Protein 6F03 (pdb70)

Nearest PDB structures (foldseek):
  6f03-assembly2_C  TM=1.006E+00  e=2.275E-20  Burkholderia pseudomallei K96243
  1qu7-assembly1_B  TM=2.077E-01  e=2.629E+00  Escherichia coli
  6f03-assembly2_C  TM=9.920E-01  e=9.844E-19  Burkholderia pseudomallei K96243
  6f03-assembly2_C  TM=9.923E-01  e=3.604E-18  Burkholderia pseudomallei K96243
  6f03-assembly2_C  TM=9.942E-01  e=2.008E-18  Burkholderia pseudomallei K96243

Secondary structure (DSSP, 8-state):
---HHHHHHHHHHHHHTTHHHHHHHHHHHH--TTTTHHHHHHHHHHH-SSS-HHHHHHHHHHIIIIIHHHHHHHTTGGGGSHHHHHH--HHHHHHHHH--HHHHHHHHHHHHSHHHHHHHHHHHHHHHHHHHH-----HHHHHHHHHHHHHHHT-/--PPPHHHHHHHHHHHHHTTHHHHHHHHHHHH--HHHHHHHHHHHHHHH-SSS-HHHHHHHHHHIIIIIHHHHHHHTTGGGGSHHHHHH--HHHHHHHHHS-HHHHHHHHHHHHSHHHHHHHHHHHHHHHHHHHH-----HHHHHHHHHHHHHHHT---/---HHHHHHHHHHHHHTTHHHHHHHHHHHH--TGGGHHHHHHHHHHH-SSS-HHHHHHHHHHIIIIIHHHHHHHTTGGGGSHHHHHH--HHHHHHHHH--HHHHHHHHHHHHSHHHHHHHHHHHHHHHHHHHH-----HHHHHHHHHHHHHHHH-/---HHHHHHHHHHHHHTTHHHHHHHHHHHH--TGGGHHHHHHHHHHH-SSS-HHHHHHHHHHIIIIIHHHHHHTTTGGGGSHHHHHH--HHHHHHHHHS-HHHHHHHHHHHHSHHHHHHHHHHHHHHHHHHHH-----HHHHHHHHHHHHHHHT--

Solvent-accessible surface area: 36515 Å² total

Structure (mmCIF, N/CA/C/O backbone):
data_6F03
#
_entry.id   6F03
#
_cell.length_a   49.955
_cell.length_b   52.731
_cell.length_c   136.122
_cell.angle_alpha   90.00
_cell.angle_beta   93.84
_cell.angle_gamma   90.00
#
_symmetry.space_group_name_H-M   'P 1 21 1'
#
loop_
_entity.id
_entity.type
_entity.pdbx_description
1 polymer BPSL2520
2 non-polymer 'CALCIUM ION'
3 non-polymer 'ACETATE ION'
4 non-polymer GLYCEROL
5 water water
#
loop_
_atom_site.group_PDB
_atom_site.id
_atom_site.type_symbol
_atom_site.label_atom_id
_atom_site.label_alt_id
_atom_site.label_comp_id
_atom_site.label_asym_id
_atom_site.label_entity_id
_atom_site.label_seq_id
_atom_site.pdbx_PDB_ins_code
_atom_site.Cartn_x
_atom_site.Cartn_y
_atom_site.Cartn_z
_atom_site.occupancy
_atom_site.B_iso_or_equiv
_atom_site.auth_seq_id
_atom_site.auth_comp_id
_atom_site.auth_asym_id
_atom_site.auth_atom_id
_atom_site.pdbx_PDB_model_num
ATOM 1 N N . PRO A 1 37 ? -27.449 16.721 73.351 1.00 84.76 36 PRO A N 1
ATOM 2 C CA . PRO A 1 37 ? -27.952 15.876 72.258 1.00 82.97 36 PRO A CA 1
ATOM 3 C C . PRO A 1 37 ? -26.911 15.689 71.147 1.00 81.60 36 PRO A C 1
ATOM 4 O O . PRO A 1 37 ? -26.431 16.665 70.564 1.00 86.70 36 PRO A O 1
ATOM 8 N N . ILE A 1 38 ? -26.607 14.428 70.845 1.00 71.58 37 ILE A N 1
ATOM 9 C CA . ILE A 1 38 ? -25.567 14.058 69.890 1.00 63.75 37 ILE A CA 1
ATOM 10 C C . ILE A 1 38 ? -26.195 13.836 68.520 1.00 56.97 37 ILE A C 1
ATOM 11 O O . ILE A 1 38 ? -27.142 13.050 68.389 1.00 55.13 37 ILE A O 1
ATOM 16 N N . ASP A 1 39 ? -25.673 14.516 67.496 1.00 57.11 38 ASP A N 1
ATOM 17 C CA . ASP A 1 39 ? -26.182 14.286 66.145 1.00 56.74 38 ASP A CA 1
ATOM 18 C C . ASP A 1 39 ? -25.921 12.839 65.715 1.00 55.32 38 ASP A C 1
ATOM 19 O O . ASP A 1 39 ? -25.043 12.150 66.243 1.00 53.88 38 ASP A O 1
ATOM 24 N N . ALA A 1 40 ? -26.696 12.389 64.725 1.00 55.60 39 ALA A N 1
ATOM 25 C CA . ALA A 1 40 ? -26.739 10.967 64.394 1.00 52.97 39 ALA A CA 1
ATOM 26 C C . ALA A 1 40 ? -25.388 10.456 63.904 1.00 47.71 39 ALA A C 1
ATOM 27 O O . ALA A 1 40 ? -24.971 9.346 64.266 1.00 43.72 39 ALA A O 1
ATOM 29 N N . ASP A 1 41 ? -24.691 11.241 63.077 1.00 46.50 40 ASP A N 1
ATOM 30 C CA . ASP A 1 41 ? -23.420 10.763 62.532 1.00 47.81 40 ASP A CA 1
ATOM 31 C C . ASP A 1 41 ? -22.359 10.626 63.611 1.00 42.19 40 ASP A C 1
ATOM 32 O O . ASP A 1 41 ? -21.527 9.719 63.544 1.00 38.31 40 ASP A O 1
ATOM 37 N N . LYS A 1 42 ? -22.344 11.542 64.585 1.00 40.25 41 LYS A N 1
ATOM 38 C CA . LYS A 1 42 ? -21.421 11.412 65.706 1.00 39.05 41 LYS A CA 1
ATOM 39 C C . LYS A 1 42 ? -21.816 10.247 66.609 1.00 37.35 41 LYS A C 1
ATOM 40 O O . LYS A 1 42 ? -20.954 9.511 67.095 1.00 38.05 41 LYS A O 1
ATOM 46 N N . LYS A 1 43 ? -23.116 10.064 66.837 1.00 36.33 42 LYS A N 1
ATOM 47 C CA . LYS A 1 43 ? -23.582 8.946 67.645 1.00 38.60 42 LYS A CA 1
ATOM 48 C C . LYS A 1 43 ? -23.150 7.615 67.031 1.00 37.00 42 LYS A C 1
ATOM 49 O O . LYS A 1 43 ? -22.646 6.726 67.731 1.00 34.56 42 LYS A O 1
ATOM 55 N N . ALA A 1 44 ? -23.317 7.467 65.710 1.00 30.38 43 ALA A N 1
ATOM 56 C CA . ALA A 1 44 ? -22.938 6.208 65.084 1.00 32.56 43 ALA A CA 1
ATOM 57 C C . ALA A 1 44 ? -21.426 6.037 65.068 1.00 31.76 43 ALA A C 1
ATOM 58 O O . ALA A 1 44 ? -20.923 4.921 65.228 1.00 28.46 43 ALA A O 1
ATOM 60 N N . ALA A 1 45 ? -20.677 7.128 64.911 1.00 30.92 44 ALA A N 1
ATOM 61 C CA . ALA A 1 45 ? -19.229 6.991 64.991 1.00 33.19 44 ALA A CA 1
ATOM 62 C C . ALA A 1 45 ? -18.801 6.583 66.406 1.00 31.63 44 ALA A C 1
ATOM 63 O O . ALA A 1 45 ? -17.882 5.775 66.566 1.00 35.21 44 ALA A O 1
ATOM 65 N N . ILE A 1 46 ? -19.461 7.114 67.443 1.00 29.50 45 ILE A N 1
ATOM 66 C CA . ILE A 1 46 ? -19.113 6.741 68.822 1.00 30.38 45 ILE A CA 1
ATOM 67 C C . ILE A 1 46 ? -19.441 5.275 69.093 1.00 31.14 45 ILE A C 1
ATOM 68 O O . ILE A 1 46 ? -18.687 4.575 69.781 1.00 30.74 45 ILE A O 1
ATOM 73 N N . LYS A 1 47 ? -20.585 4.799 68.597 1.00 32.81 46 LYS A N 1
ATOM 74 C CA . LYS A 1 47 ? -20.939 3.390 68.741 1.00 33.11 46 LYS A CA 1
ATOM 75 C C . LYS A 1 47 ? -19.845 2.480 68.206 1.00 28.94 46 LYS A C 1
ATOM 76 O O . LYS A 1 47 ? -19.518 1.460 68.818 1.00 26.51 46 LYS A O 1
ATOM 82 N N . ASP A 1 48 ? -19.290 2.809 67.046 1.00 29.18 47 ASP A N 1
ATOM 83 C CA . ASP A 1 48 ? -18.191 2.010 66.516 1.00 33.53 47 ASP A CA 1
ATOM 84 C C . ASP A 1 48 ? -16.935 2.144 67.385 1.00 31.79 47 ASP A C 1
ATOM 85 O O . ASP A 1 48 ? -16.196 1.170 67.591 1.00 29.78 47 ASP A O 1
ATOM 90 N N . LEU A 1 49 ? -16.665 3.343 67.898 1.00 32.44 48 LEU A N 1
ATOM 91 C CA . LEU A 1 49 ? -15.500 3.496 68.761 1.00 29.24 48 LEU A CA 1
ATOM 92 C C . LEU A 1 49 ? -15.615 2.605 69.995 1.00 29.08 48 LEU A C 1
ATOM 93 O O . LEU A 1 49 ? -14.629 1.989 70.412 1.00 30.27 48 LEU A O 1
ATOM 98 N N . LEU A 1 50 ? -16.814 2.513 70.583 1.00 26.11 49 LEU A N 1
ATOM 99 C CA . LEU A 1 50 ? -16.974 1.805 71.856 1.00 29.33 49 LEU A CA 1
ATOM 100 C C . LEU A 1 50 ? -16.852 0.303 71.654 1.00 30.56 49 LEU A C 1
ATOM 101 O O . LEU A 1 50 ? -16.331 -0.411 72.521 1.00 29.51 49 LEU A O 1
ATOM 106 N N . ASP A 1 51 ? -17.328 -0.191 70.509 1.00 30.96 50 ASP A N 1
ATOM 107 C CA . ASP A 1 51 ? -17.094 -1.582 70.153 1.00 36.38 50 ASP A CA 1
ATOM 108 C C . ASP A 1 51 ? -15.602 -1.853 70.022 1.00 34.32 50 ASP A C 1
ATOM 109 O O . ASP A 1 51 ? -15.117 -2.889 70.476 1.00 33.03 50 ASP A O 1
ATOM 114 N N . ALA A 1 52 ? -14.857 -0.932 69.386 1.00 33.02 51 ALA A N 1
ATOM 115 C CA . ALA A 1 52 ? -13.423 -1.134 69.169 1.00 31.41 51 ALA A CA 1
ATOM 116 C C . ALA A 1 52 ? -12.622 -1.094 70.473 1.00 29.20 51 ALA A C 1
ATOM 117 O O . ALA A 1 52 ? -11.552 -1.703 70.569 1.00 31.96 51 ALA A O 1
ATOM 119 N N . ILE A 1 53 ? -13.084 -0.368 71.481 1.00 30.72 52 ILE A N 1
ATOM 120 C CA . ILE A 1 53 ? -12.373 -0.347 72.752 1.00 33.29 52 ILE A CA 1
ATOM 121 C C . ILE A 1 53 ? -12.984 -1.322 73.753 1.00 35.96 52 ILE A C 1
ATOM 122 O O . ILE A 1 53 ? -12.578 -1.345 74.909 1.00 36.79 52 ILE A O 1
ATOM 127 N N . ASP A 1 54 ? -13.964 -2.122 73.329 1.00 40.01 53 ASP A N 1
ATOM 128 C CA . ASP A 1 54 ? -14.664 -3.049 74.206 1.00 38.47 53 ASP A CA 1
ATOM 129 C C . ASP A 1 54 ? -15.226 -2.314 75.425 1.00 38.36 53 ASP A C 1
ATOM 130 O O . ASP A 1 54 ? -14.953 -2.653 76.574 1.00 38.01 53 ASP A O 1
ATOM 135 N N . ALA A 1 55 ? -16.020 -1.282 75.158 1.00 34.44 54 ALA A N 1
ATOM 136 C CA . ALA A 1 55 ? -16.539 -0.466 76.252 1.00 36.05 54 ALA A CA 1
ATOM 137 C C . ALA A 1 55 ? -17.257 -1.260 77.347 1.00 34.38 54 ALA A C 1
ATOM 138 O O . ALA A 1 55 ? -17.141 -0.871 78.520 1.00 35.26 54 ALA A O 1
ATOM 140 N N . PRO A 1 56 ? -17.996 -2.337 77.061 1.00 34.30 55 PRO A N 1
ATOM 141 C CA . PRO A 1 56 ? -18.667 -3.087 78.157 1.00 31.39 55 PRO A CA 1
ATOM 142 C C . PRO A 1 56 ? -17.711 -3.664 79.188 1.00 30.65 55 PRO A C 1
ATOM 143 O O . PRO A 1 56 ? -18.068 -3.779 80.370 1.00 32.22 55 PRO A O 1
ATOM 147 N N . LYS A 1 57 ? -16.505 -4.037 78.770 1.00 30.88 56 LYS A N 1
ATOM 148 C CA . LYS A 1 57 ? -15.486 -4.507 79.698 1.00 34.19 56 LYS A CA 1
ATOM 149 C C . LYS A 1 57 ? -15.004 -3.369 80.608 1.00 34.82 56 LYS A C 1
ATOM 150 O O . LYS A 1 57 ? -14.739 -3.587 81.799 1.00 30.19 56 LYS A O 1
ATOM 156 N N . LEU A 1 58 ? -14.926 -2.139 80.078 1.00 30.56 57 LEU A N 1
ATOM 157 C CA . LEU A 1 58 ? -14.610 -0.978 80.915 1.00 28.47 57 LEU A CA 1
ATOM 158 C C . LEU A 1 58 ? -15.738 -0.675 81.904 1.00 27.68 57 LEU A C 1
ATOM 159 O O . LEU A 1 58 ? -15.487 -0.382 83.082 1.00 33.82 57 LEU A O 1
ATOM 164 N N . VAL A 1 59 ? -16.986 -0.730 81.447 1.00 20.23 58 VAL A N 1
ATOM 165 C CA . VAL A 1 59 ? -18.122 -0.559 82.353 1.00 24.25 58 VAL A CA 1
ATOM 166 C C . VAL A 1 59 ? -18.083 -1.612 83.472 1.00 26.70 58 VAL A C 1
ATOM 167 O O . VAL A 1 59 ? -18.192 -1.281 84.655 1.00 24.02 58 VAL A O 1
ATOM 171 N N . SER A 1 60 ? -17.907 -2.890 83.108 1.00 26.96 59 SER A N 1
ATOM 172 C CA . SER A 1 60 ? -17.853 -3.969 84.089 1.00 27.82 59 SER A CA 1
ATOM 173 C C . SER A 1 60 ? -16.746 -3.761 85.124 1.00 33.20 59 SER A C 1
ATOM 174 O O . SER A 1 60 ? -16.916 -4.109 86.302 1.00 33.66 59 SER A O 1
ATOM 177 N N . ALA A 1 61 ? -15.595 -3.224 84.708 1.00 32.65 60 ALA A N 1
ATOM 178 C CA . ALA A 1 61 ? -14.518 -2.975 85.663 1.00 33.38 60 ALA A CA 1
ATOM 179 C C . ALA A 1 61 ? -14.842 -1.794 86.588 1.00 35.26 60 ALA A C 1
ATOM 180 O O . ALA A 1 61 ? -14.453 -1.794 87.760 1.00 34.55 60 ALA A O 1
ATOM 182 N N . ILE A 1 62 ? -15.551 -0.781 86.082 1.00 34.83 61 ILE A N 1
ATOM 183 C CA . ILE A 1 62 ? -15.997 0.319 86.938 1.00 33.21 61 ILE A CA 1
ATOM 184 C C . ILE A 1 62 ? -17.012 -0.172 87.964 1.00 30.96 61 ILE A C 1
ATOM 185 O O . ILE A 1 62 ? -16.991 0.249 89.129 1.00 30.17 61 ILE A O 1
ATOM 190 N N . ALA A 1 63 ? -17.952 -1.024 87.536 1.00 29.61 62 ALA A N 1
ATOM 191 C CA . ALA A 1 63 ? -18.962 -1.535 88.452 1.00 30.14 62 ALA A CA 1
ATOM 192 C C . ALA A 1 63 ? -18.321 -2.376 89.546 1.00 32.38 62 ALA A C 1
ATOM 193 O O . ALA A 1 63 ? -18.691 -2.266 90.719 1.00 30.18 62 ALA A O 1
ATOM 195 N N . ASN A 1 64 ? -17.361 -3.226 89.177 1.00 33.83 63 ASN A N 1
ATOM 196 C CA . ASN A 1 64 ? -16.718 -4.090 90.157 1.00 37.59 63 ASN A CA 1
ATOM 197 C C . ASN A 1 64 ? -15.905 -3.265 91.150 1.00 39.17 63 ASN A C 1
ATOM 198 O O . ASN A 1 64 ? -15.949 -3.509 92.362 1.00 33.54 63 ASN A O 1
ATOM 203 N N . SER A 1 65 ? -15.190 -2.264 90.644 1.00 38.35 64 SER A N 1
ATOM 204 C CA . SER A 1 65 ? -14.454 -1.341 91.492 1.00 40.73 64 SER A CA 1
ATOM 205 C C . SER A 1 65 ? -15.378 -0.622 92.480 1.00 39.44 64 SER A C 1
ATOM 206 O O . SER A 1 65 ? -15.049 -0.474 93.662 1.00 36.01 64 SER A O 1
ATOM 209 N N . ALA A 1 66 ? -16.532 -0.143 92.010 1.00 39.25 65 ALA A N 1
ATOM 210 C CA . ALA A 1 66 ? -17.453 0.527 92.918 1.00 37.13 65 ALA A CA 1
ATOM 211 C C . ALA A 1 66 ? -18.005 -0.445 93.950 1.00 36.00 65 ALA A C 1
ATOM 212 O O . ALA A 1 66 ? -18.100 -0.108 95.139 1.00 31.14 65 ALA A O 1
ATOM 214 N N . GLU A 1 67 ? -18.352 -1.664 93.527 1.00 35.56 66 GLU A N 1
ATOM 215 C CA . GLU A 1 67 ? -18.875 -2.643 94.477 1.00 39.97 66 GLU A CA 1
ATOM 216 C C . GLU A 1 67 ? -17.874 -2.923 95.591 1.00 37.66 66 GLU A C 1
ATOM 217 O O . GLU A 1 67 ? -18.241 -2.983 96.767 1.00 35.95 66 GLU A O 1
ATOM 231 N N . GLN A 1 69 ? -15.538 -1.015 96.675 1.00 42.88 68 GLN A N 1
ATOM 232 C CA . GLN A 1 69 ? -15.466 0.175 97.513 1.00 44.02 68 GLN A CA 1
ATOM 233 C C . GLN A 1 69 ? -16.653 0.258 98.465 1.00 42.44 68 GLN A C 1
ATOM 234 O O . GLN A 1 69 ? -16.500 0.709 99.607 1.00 42.10 68 GLN A O 1
ATOM 240 N N . SER A 1 70 ? -17.850 -0.141 98.005 1.00 38.23 69 SER A N 1
ATOM 241 C CA . SER A 1 70 ? -19.005 -0.185 98.898 1.00 39.08 69 SER A CA 1
ATOM 242 C C . SER A 1 70 ? -18.786 -1.167 100.043 1.00 43.29 69 SER A C 1
ATOM 243 O O . SER A 1 70 ? -19.108 -0.864 101.203 1.00 41.20 69 SER A O 1
ATOM 246 N N . LYS A 1 71 ? -18.267 -2.361 99.731 1.00 42.63 70 LYS A N 1
ATOM 247 C CA . LYS A 1 71 ? -18.011 -3.352 100.773 1.00 41.60 70 LYS A CA 1
ATOM 248 C C . LYS A 1 71 ? -16.943 -2.870 101.754 1.00 43.04 70 LYS A C 1
ATOM 249 O O . LYS A 1 71 ? -17.049 -3.114 102.963 1.00 43.90 70 LYS A O 1
ATOM 255 N N . GLN A 1 72 ? -15.906 -2.186 101.258 1.00 42.75 71 GLN A N 1
ATOM 256 C CA . GLN A 1 72 ? -14.839 -1.738 102.143 1.00 46.91 71 GLN A CA 1
ATOM 257 C C . GLN A 1 72 ? -15.271 -0.579 103.034 1.00 45.50 71 GLN A C 1
ATOM 258 O O . GLN A 1 72 ? -14.600 -0.304 104.031 1.00 45.67 71 GLN A O 1
ATOM 264 N N . LEU A 1 73 ? -16.369 0.095 102.701 1.00 41.27 72 LEU A N 1
ATOM 265 C CA . LEU A 1 73 ? -16.927 1.143 103.539 1.00 41.89 72 LEU A CA 1
ATOM 266 C C . LEU A 1 73 ? -17.823 0.617 104.650 1.00 39.00 72 LEU A C 1
ATOM 267 O O . LEU A 1 73 ? -18.289 1.429 105.457 1.00 37.23 72 LEU A O 1
ATOM 272 N N . VAL A 1 74 ? -18.071 -0.700 104.721 1.00 37.72 73 VAL A N 1
ATOM 273 C CA . VAL A 1 74 ? -19.070 -1.216 105.667 1.00 38.86 73 VAL A CA 1
ATOM 274 C C . VAL A 1 74 ? -18.685 -0.966 107.118 1.00 41.72 73 VAL A C 1
ATOM 275 O O . VAL A 1 74 ? -19.553 -0.550 107.900 1.00 41.79 73 VAL A O 1
ATOM 279 N N . PRO A 1 75 ? -17.444 -1.207 107.559 1.00 42.77 74 PRO A N 1
ATOM 280 C CA . PRO A 1 75 ? -17.135 -0.943 108.976 1.00 44.06 74 PRO A CA 1
ATOM 281 C C . PRO A 1 75 ? -17.364 0.509 109.358 1.00 44.50 74 PRO A C 1
ATOM 282 O O . PRO A 1 75 ? -17.858 0.790 110.458 1.00 43.57 74 PRO A O 1
ATOM 286 N N . ALA A 1 76 ? -17.017 1.450 108.473 1.00 42.24 75 ALA A N 1
ATOM 287 C CA . ALA A 1 76 ? -17.215 2.859 108.796 1.00 37.48 75 ALA A CA 1
ATOM 288 C C . ALA A 1 76 ? -18.698 3.210 108.839 1.00 38.23 75 ALA A C 1
ATOM 289 O O . ALA A 1 76 ? -19.127 3.996 109.688 1.00 38.06 75 ALA A O 1
ATOM 291 N N . ILE A 1 77 ? -19.509 2.611 107.963 1.00 36.40 76 ILE A N 1
ATOM 292 C CA . ILE A 1 77 ? -20.937 2.918 107.984 1.00 36.53 76 ILE A CA 1
ATOM 293 C C . ILE A 1 77 ? -21.596 2.346 109.230 1.00 36.32 76 ILE A C 1
ATOM 294 O O . ILE A 1 77 ? -22.500 2.961 109.801 1.00 35.46 76 ILE A O 1
ATOM 299 N N . LEU A 1 78 ? -21.196 1.140 109.635 1.00 36.44 77 LEU A N 1
ATOM 300 C CA . LEU A 1 78 ? -21.754 0.545 110.842 1.00 40.38 77 LEU A CA 1
ATOM 301 C C . LEU A 1 78 ? -21.369 1.334 112.097 1.00 41.30 77 LEU A C 1
ATOM 302 O O . LEU A 1 78 ? -22.159 1.401 113.046 1.00 41.74 77 LEU A O 1
ATOM 307 N N . SER A 1 79 ? -20.178 1.944 112.121 1.00 42.96 78 SER A N 1
ATOM 308 C CA . SER A 1 79 ? -19.810 2.812 113.241 1.00 45.33 78 SER A CA 1
ATOM 309 C C . SER A 1 79 ? -20.655 4.079 113.270 1.00 47.68 78 SER A C 1
ATOM 310 O O . SER A 1 79 ? -21.041 4.549 114.349 1.00 49.91 78 SER A O 1
ATOM 313 N N . ASP A 1 80 ? -20.937 4.660 112.102 1.00 47.08 79 ASP A N 1
ATOM 314 C CA . ASP A 1 80 ? -21.865 5.785 112.044 1.00 50.95 79 ASP A CA 1
ATOM 315 C C . ASP A 1 80 ? -23.207 5.404 112.655 1.00 48.20 79 ASP A C 1
ATOM 316 O O . ASP A 1 80 ? -23.744 6.126 113.502 1.00 48.38 79 ASP A O 1
ATOM 321 N N . ALA A 1 81 ? -23.763 4.258 112.231 1.00 43.89 80 ALA A N 1
ATOM 322 C CA . ALA A 1 81 ? -25.096 3.853 112.677 1.00 43.74 80 ALA A CA 1
ATOM 323 C C . ALA A 1 81 ? -25.118 3.535 114.168 1.00 43.51 80 ALA A C 1
ATOM 324 O O . ALA A 1 81 ? -26.097 3.841 114.859 1.00 43.99 80 ALA A O 1
ATOM 326 N N . LEU A 1 82 ? -24.057 2.907 114.679 1.00 42.63 81 LEU A N 1
ATOM 327 C CA . LEU A 1 82 ? -23.992 2.613 116.108 1.00 43.95 81 LEU A CA 1
ATOM 328 C C . LEU A 1 82 ? -23.878 3.905 116.898 1.00 45.96 81 LEU A C 1
ATOM 329 O O . LEU A 1 82 ? -24.590 4.114 117.887 1.00 49.28 81 LEU A O 1
ATOM 334 N N . SER A 1 83 ? -23.032 4.795 116.433 1.00 47.38 82 SER A N 1
ATOM 335 C CA . SER A 1 83 ? -22.857 6.063 117.092 1.00 49.91 82 SER A CA 1
ATOM 336 C C . SER A 1 83 ? -24.139 6.890 117.111 1.00 49.61 82 SER A C 1
ATOM 337 O O . SER A 1 83 ? -24.454 7.502 118.108 1.00 50.12 82 SER A O 1
ATOM 340 N N . GLU A 1 84 ? -24.884 6.902 116.022 1.00 46.39 83 GLU A N 1
ATOM 341 C CA . GLU A 1 84 ? -26.113 7.676 115.976 1.00 46.02 83 GLU A CA 1
ATOM 342 C C . GLU A 1 84 ? -27.336 7.036 116.612 1.00 42.28 83 GLU A C 1
ATOM 343 O O . GLU A 1 84 ? -28.344 7.691 116.759 1.00 40.41 83 GLU A O 1
ATOM 349 N N . ASN A 1 85 ? -27.259 5.761 116.972 1.00 42.97 84 ASN A N 1
ATOM 350 C CA . ASN A 1 85 ? -28.406 5.092 117.572 1.00 46.80 84 ASN A CA 1
ATOM 351 C C . ASN A 1 85 ? -28.825 5.839 118.829 1.00 49.90 84 ASN A C 1
ATOM 352 O O . ASN A 1 85 ? -27.995 6.312 119.575 1.00 48.81 84 ASN A O 1
ATOM 357 N N . LYS A 1 86 ? -30.122 5.966 119.050 1.00 52.67 85 LYS A N 1
ATOM 358 C CA . LYS A 1 86 ? -30.592 6.744 120.185 1.00 57.94 85 LYS A CA 1
ATOM 359 C C . LYS A 1 86 ? -31.288 5.892 121.231 1.00 60.58 85 LYS A C 1
ATOM 360 O O . LYS A 1 86 ? -31.917 6.437 122.144 1.00 61.88 85 LYS A O 1
ATOM 366 N N . THR A 1 87 ? -31.173 4.574 121.140 1.00 64.10 86 THR A N 1
ATOM 367 C CA . THR A 1 87 ? -31.765 3.698 122.136 1.00 65.12 86 THR A CA 1
ATOM 368 C C . THR A 1 87 ? -30.736 3.110 123.095 1.00 65.63 86 THR A C 1
ATOM 369 O O . THR A 1 87 ? -31.025 2.969 124.289 1.00 67.65 86 THR A O 1
ATOM 373 N N . LEU A 1 88 ? -29.526 2.816 122.630 1.00 60.34 87 LEU A N 1
ATOM 374 C CA . LEU A 1 88 ? -28.520 2.208 123.485 1.00 57.35 87 LEU A CA 1
ATOM 375 C C . LEU A 1 88 ? -27.678 3.294 124.146 1.00 55.71 87 LEU A C 1
ATOM 376 O O . LEU A 1 88 ? -27.334 4.296 123.514 1.00 53.71 87 LEU A O 1
ATOM 381 N N . ASN A 1 89 ? -27.349 3.094 125.422 1.00 54.41 88 ASN A N 1
ATOM 382 C CA . ASN A 1 89 ? -26.409 4.008 126.054 1.00 54.88 88 ASN A CA 1
ATOM 383 C C . ASN A 1 89 ? -24.989 3.597 125.673 1.00 55.19 88 ASN A C 1
ATOM 384 O O . ASN A 1 89 ? -24.765 2.540 125.073 1.00 54.35 88 ASN A O 1
ATOM 389 N N . ASP A 1 90 ? -24.011 4.430 126.039 1.00 52.93 89 ASP A N 1
ATOM 390 C CA . ASP A 1 90 ? -22.681 4.230 125.473 1.00 55.05 89 ASP A CA 1
ATOM 391 C C . ASP A 1 90 ? -22.004 2.964 125.984 1.00 54.10 89 ASP A C 1
ATOM 392 O O . ASP A 1 90 ? -21.191 2.375 125.256 1.00 51.70 89 ASP A O 1
ATOM 397 N N . LYS A 1 91 ? -22.348 2.485 127.186 1.00 52.42 90 LYS A N 1
ATOM 398 C CA . LYS A 1 91 ? -21.792 1.201 127.608 1.00 52.72 90 LYS A CA 1
ATOM 399 C C . LYS A 1 91 ? -22.433 0.047 126.840 1.00 48.09 90 LYS A C 1
ATOM 400 O O . LYS A 1 91 ? -21.771 -0.949 126.531 1.00 45.30 90 LYS A O 1
ATOM 406 N N . GLN A 1 92 ? -23.726 0.153 126.539 1.00 49.08 91 GLN A N 1
ATOM 407 C CA . GLN A 1 92 ? -24.370 -0.870 125.725 1.00 49.21 91 GLN A CA 1
ATOM 408 C C . GLN A 1 92 ? -23.801 -0.886 124.309 1.00 48.95 91 GLN A C 1
ATOM 409 O O . GLN A 1 92 ? -23.668 -1.954 123.700 1.00 46.89 91 GLN A O 1
ATOM 415 N N . LYS A 1 93 ? -23.444 0.282 123.784 1.00 48.65 92 LYS A N 1
ATOM 416 C CA . LYS A 1 93 ? -22.843 0.346 122.463 1.00 47.80 92 LYS A CA 1
ATOM 417 C C . LYS A 1 93 ? -21.490 -0.353 122.444 1.00 50.85 92 LYS A C 1
ATOM 418 O O . LYS A 1 93 ? -21.195 -1.121 121.518 1.00 50.50 92 LYS A O 1
ATOM 424 N N . GLN A 1 94 ? -20.663 -0.118 123.468 1.00 51.99 93 GLN A N 1
ATOM 425 C CA . GLN A 1 94 ? -19.367 -0.784 123.531 1.00 55.27 93 GLN A CA 1
ATOM 426 C C . GLN A 1 94 ? -19.526 -2.296 123.650 1.00 55.88 93 GLN A C 1
ATOM 427 O O . GLN A 1 94 ? -18.771 -3.056 123.031 1.00 54.99 93 GLN A O 1
ATOM 433 N N . ALA A 1 95 ? -20.535 -2.749 124.399 1.00 54.61 94 ALA A N 1
ATOM 434 C CA . ALA A 1 95 ? -20.752 -4.176 124.567 1.00 53.44 94 ALA A CA 1
ATOM 435 C C . ALA A 1 95 ? -21.340 -4.814 123.319 1.00 54.14 94 ALA A C 1
ATOM 436 O O . ALA A 1 95 ? -21.223 -6.030 123.140 1.00 53.71 94 ALA A O 1
ATOM 438 N N . ALA A 1 96 ? -21.944 -4.018 122.442 1.00 55.30 95 ALA A N 1
ATOM 439 C CA . ALA A 1 96 ? -22.537 -4.566 121.237 1.00 52.59 95 ALA A CA 1
ATOM 440 C C . ALA A 1 96 ? -21.507 -4.793 120.140 1.00 52.35 95 ALA A C 1
ATOM 441 O O . ALA A 1 96 ? -21.749 -5.598 119.235 1.00 50.91 95 ALA A O 1
ATOM 443 N N . VAL A 1 97 ? -20.351 -4.131 120.231 1.00 55.71 96 VAL A N 1
ATOM 444 C CA . VAL A 1 97 ? -19.363 -4.202 119.151 1.00 55.63 96 VAL A CA 1
ATOM 445 C C . VAL A 1 97 ? -18.954 -5.631 118.823 1.00 56.12 96 VAL A C 1
ATOM 446 O O . VAL A 1 97 ? -18.880 -5.969 117.631 1.00 53.37 96 VAL A O 1
ATOM 450 N N . PRO A 1 98 ? -18.674 -6.507 119.793 1.00 56.93 97 PRO A N 1
ATOM 451 C CA . PRO A 1 98 ? -18.260 -7.874 119.425 1.00 56.51 97 PRO A CA 1
ATOM 452 C C . PRO A 1 98 ? -19.259 -8.614 118.544 1.00 55.06 97 PRO A C 1
ATOM 453 O O . PRO A 1 98 ? -18.860 -9.256 117.563 1.00 52.53 97 PRO A O 1
ATOM 457 N N . THR A 1 99 ? -20.553 -8.549 118.856 1.00 55.31 98 THR A N 1
ATOM 458 C CA . THR A 1 99 ? -21.519 -9.292 118.053 1.00 55.81 98 THR A CA 1
ATOM 459 C C . THR A 1 99 ? -21.882 -8.557 116.759 1.00 55.79 98 THR A C 1
ATOM 460 O O . THR A 1 99 ? -22.195 -9.203 115.751 1.00 55.25 98 THR A O 1
ATOM 464 N N . LEU A 1 100 ? -21.855 -7.223 116.763 1.00 55.03 99 LEU A N 1
ATOM 465 C CA . LEU A 1 100 ? -21.930 -6.483 115.507 1.00 54.12 99 LEU A CA 1
ATOM 466 C C . LEU A 1 100 ? -20.749 -6.839 114.608 1.00 55.73 99 LEU A C 1
ATOM 467 O O . LEU A 1 100 ? -20.916 -7.111 113.413 1.00 58.00 99 LEU A O 1
ATOM 472 N N . GLN A 1 101 ? -19.546 -6.852 115.185 1.00 58.46 100 GLN A N 1
ATOM 473 C CA . GLN A 1 101 ? -18.340 -7.218 114.456 1.00 62.27 100 GLN A CA 1
ATOM 474 C C . GLN A 1 101 ? -18.499 -8.576 113.783 1.00 62.66 100 GLN A C 1
ATOM 475 O O . GLN A 1 101 ? -18.042 -8.780 112.652 1.00 62.45 100 GLN A O 1
ATOM 481 N N . LYS A 1 102 ? -19.168 -9.510 114.459 1.00 60.83 101 LYS A N 1
ATOM 482 C CA . LYS A 1 102 ? -19.218 -10.904 114.031 1.00 58.98 101 LYS A CA 1
ATOM 483 C C . LYS A 1 102 ? -20.401 -11.232 113.123 1.00 53.54 101 LYS A C 1
ATOM 484 O O . LYS A 1 102 ? -20.279 -12.106 112.267 1.00 52.80 101 LYS A O 1
ATOM 490 N N . ASN A 1 103 ? -21.551 -10.591 113.307 1.00 51.77 102 ASN A N 1
ATOM 491 C CA . ASN A 1 103 ? -22.760 -10.914 112.563 1.00 50.47 102 ASN A CA 1
ATOM 492 C C . ASN A 1 103 ? -23.148 -9.827 111.572 1.00 50.35 102 ASN A C 1
ATOM 493 O O . ASN A 1 103 ? -23.437 -10.125 110.409 1.00 49.20 102 ASN A O 1
ATOM 498 N N . ALA A 1 104 ? -23.152 -8.565 112.004 1.00 50.22 103 ALA A N 1
ATOM 499 C CA . ALA A 1 104 ? -23.642 -7.490 111.150 1.00 47.85 103 ALA A CA 1
ATOM 500 C C . ALA A 1 104 ? -22.684 -7.217 109.999 1.00 41.76 103 ALA A C 1
ATOM 501 O O . ALA A 1 104 ? -23.119 -6.936 108.879 1.00 38.89 103 ALA A O 1
ATOM 503 N N . VAL A 1 105 ? -21.380 -7.239 110.269 1.00 41.31 104 VAL A N 1
ATOM 504 C CA . VAL A 1 105 ? -20.405 -6.908 109.232 1.00 41.71 104 VAL A CA 1
ATOM 505 C C . VAL A 1 105 ? -20.454 -7.894 108.066 1.00 45.42 104 VAL A C 1
ATOM 506 O O . VAL A 1 105 ? -20.532 -7.445 106.910 1.00 45.74 104 VAL A O 1
ATOM 510 N N . PRO A 1 106 ? -20.403 -9.218 108.274 1.00 44.81 105 PRO A N 1
ATOM 511 C CA . PRO A 1 106 ? -20.566 -10.121 107.118 1.00 43.62 105 PRO A CA 1
ATOM 512 C C . PRO A 1 106 ? -21.898 -9.939 106.425 1.00 43.46 105 PRO A C 1
ATOM 513 O O . PRO A 1 106 ? -21.977 -10.052 105.193 1.00 41.73 105 PRO A O 1
ATOM 517 N N . LYS A 1 107 ? -22.960 -9.654 107.184 1.00 43.09 106 LYS A N 1
ATOM 518 C CA . LYS A 1 107 ? -24.269 -9.480 106.559 1.00 42.35 106 LYS A CA 1
ATOM 519 C C . LYS A 1 107 ? -24.295 -8.233 105.676 1.00 43.21 106 LYS A C 1
ATOM 520 O O . LYS A 1 107 ? -24.702 -8.292 104.506 1.00 41.54 106 LYS A O 1
ATOM 526 N N . LEU A 1 108 ? -23.851 -7.094 106.221 1.00 39.65 107 LEU A N 1
ATOM 527 C CA . LEU A 1 108 ? -23.838 -5.852 105.455 1.00 38.30 107 LEU A CA 1
ATOM 528 C C . LEU A 1 108 ? -22.895 -5.947 104.261 1.00 40.12 107 LEU A C 1
ATOM 529 O O . LEU A 1 108 ? -23.166 -5.355 103.205 1.00 35.65 107 LEU A O 1
ATOM 534 N N . VAL A 1 109 ? -21.793 -6.686 104.404 1.00 37.54 108 VAL A N 1
ATOM 535 C CA . VAL A 1 109 ? -20.814 -6.778 103.323 1.00 40.80 108 VAL A CA 1
ATOM 536 C C . VAL A 1 109 ? -21.394 -7.543 102.135 1.00 42.26 108 VAL A C 1
ATOM 537 O O . VAL A 1 109 ? -21.299 -7.103 100.981 1.00 37.15 108 VAL A O 1
ATOM 541 N N . ASP A 1 110 ? -22.011 -8.694 102.397 1.00 44.69 109 ASP A N 1
ATOM 542 C CA . ASP A 1 110 ? -22.661 -9.413 101.309 1.00 48.58 109 ASP A CA 1
ATOM 543 C C . ASP A 1 110 ? -23.746 -8.570 100.641 1.00 48.65 109 ASP A C 1
ATOM 544 O O . ASP A 1 110 ? -24.039 -8.765 99.454 1.00 48.01 109 ASP A O 1
ATOM 549 N N . GLY A 1 111 ? -24.333 -7.616 101.358 1.00 46.71 110 GLY A N 1
ATOM 550 C CA . GLY A 1 111 ? -25.347 -6.777 100.759 1.00 43.84 110 GLY A CA 1
ATOM 551 C C . GLY A 1 111 ? -24.888 -5.440 100.213 1.00 42.54 110 GLY A C 1
ATOM 552 O O . GLY A 1 111 ? -25.706 -4.705 99.650 1.00 42.82 110 GLY A O 1
ATOM 553 N N . ALA A 1 112 ? -23.604 -5.113 100.317 1.00 37.34 111 ALA A N 1
ATOM 554 C CA . ALA A 1 112 ? -23.135 -3.790 99.933 1.00 37.18 111 ALA A CA 1
ATOM 555 C C . ALA A 1 112 ? -22.853 -3.728 98.430 1.00 39.41 111 ALA A C 1
ATOM 556 O O . ALA A 1 112 ? -22.238 -4.637 97.860 1.00 37.38 111 ALA A O 1
ATOM 558 N N . GLY A 1 113 ? -23.308 -2.650 97.795 1.00 38.39 112 GLY A N 1
ATOM 559 C CA . GLY A 1 113 ? -22.972 -2.407 96.405 1.00 37.51 112 GLY A CA 1
ATOM 560 C C . GLY A 1 113 ? -23.839 -3.156 95.421 1.00 37.18 112 GLY A C 1
ATOM 561 O O . GLY A 1 113 ? -23.404 -3.416 94.305 1.00 38.47 112 GLY A O 1
ATOM 562 N N . LYS A 1 114 ? -25.067 -3.505 95.809 1.00 35.43 113 LYS A N 1
ATOM 563 C CA . LYS A 1 114 ? -25.963 -4.212 94.909 1.00 36.22 113 LYS A CA 1
ATOM 564 C C . LYS A 1 114 ? -26.332 -3.348 93.716 1.00 33.23 113 LYS A C 1
ATOM 565 O O . LYS A 1 114 ? -26.491 -3.862 92.601 1.00 30.89 113 LYS A O 1
ATOM 567 N N . VAL A 1 115 ? -26.452 -2.037 93.930 1.00 30.19 114 VAL A N 1
ATOM 568 C CA . VAL A 1 115 ? -26.927 -1.137 92.888 1.00 35.25 114 VAL A CA 1
ATOM 569 C C . VAL A 1 115 ? -26.026 -1.198 91.652 1.00 32.30 114 VAL A C 1
ATOM 570 O O . VAL A 1 115 ? -26.478 -0.938 90.533 1.00 37.56 114 VAL A O 1
ATOM 574 N N . PHE A 1 116 ? -24.744 -1.525 91.833 1.00 28.92 115 PHE A N 1
ATOM 575 C CA . PHE A 1 116 ? -23.763 -1.580 90.757 1.00 30.93 115 PHE A CA 1
ATOM 576 C C . PHE A 1 116 ? -23.896 -2.819 89.889 1.00 34.07 115 PHE A C 1
ATOM 577 O O . PHE A 1 116 ? -23.280 -2.869 88.817 1.00 33.03 115 PHE A O 1
ATOM 585 N N . GLY A 1 117 ? -24.650 -3.815 90.337 1.00 32.49 116 GLY A N 1
ATOM 586 C CA . GLY A 1 117 ? -24.985 -4.961 89.536 1.00 33.22 116 GLY A CA 1
ATOM 587 C C . GLY A 1 117 ? -26.288 -4.825 88.792 1.00 35.01 116 GLY A C 1
ATOM 588 O O . GLY A 1 117 ? -26.694 -5.771 88.121 1.00 36.16 116 GLY A O 1
ATOM 589 N N . THR A 1 118 ? -26.981 -3.693 88.901 1.00 30.06 117 THR A N 1
ATOM 590 C CA . THR A 1 118 ? -28.244 -3.598 88.190 1.00 31.68 117 THR A CA 1
ATOM 591 C C . THR A 1 118 ? -28.004 -3.200 86.729 1.00 33.83 117 THR A C 1
ATOM 592 O O . THR A 1 118 ? -26.984 -2.600 86.375 1.00 30.93 117 THR A O 1
ATOM 596 N N . GLN A 1 119 ? -28.971 -3.551 85.876 1.00 34.07 118 GLN A N 1
ATOM 597 C CA . GLN A 1 119 ? -28.912 -3.146 84.478 1.00 35.95 118 GLN A CA 1
ATOM 598 C C . GLN A 1 119 ? -28.928 -1.625 84.348 1.00 38.86 118 GLN A C 1
ATOM 599 O O . GLN A 1 119 ? -28.318 -1.065 83.421 1.00 37.94 118 GLN A O 1
ATOM 605 N N . GLN A 1 120 ? -29.588 -0.936 85.283 1.00 35.61 119 GLN A N 1
ATOM 606 C CA . GLN A 1 120 ? -29.651 0.521 85.206 1.00 32.93 119 GLN A CA 1
ATOM 607 C C . GLN A 1 120 ? -28.268 1.141 85.351 1.00 30.27 119 GLN A C 1
ATOM 608 O O . GLN A 1 120 ? -27.969 2.156 84.717 1.00 30.03 119 GLN A O 1
ATOM 614 N N . PHE A 1 121 ? -27.420 0.582 86.215 1.00 30.50 120 PHE A N 1
ATOM 615 C CA . PHE A 1 121 ? -26.069 1.120 86.310 1.00 29.91 120 PHE A CA 1
ATOM 616 C C . PHE A 1 121 ? -25.337 0.971 84.988 1.00 29.29 120 PHE A C 1
ATOM 617 O O . PHE A 1 121 ? -24.726 1.917 84.490 1.00 31.25 120 PHE A O 1
ATOM 625 N N . THR A 1 122 ? -25.373 -0.228 84.415 1.00 27.95 121 THR A N 1
ATOM 626 C CA . THR A 1 122 ? -24.746 -0.454 83.122 1.00 29.90 121 THR A CA 1
ATOM 627 C C . THR A 1 122 ? -25.255 0.537 82.084 1.00 28.35 121 THR A C 1
ATOM 628 O O . THR A 1 122 ? -24.459 1.146 81.364 1.00 31.82 121 THR A O 1
ATOM 632 N N . ASN A 1 123 ? -26.585 0.726 82.009 1.00 26.42 122 ASN A N 1
ATOM 633 C CA . ASN A 1 123 ? -27.161 1.684 81.063 1.00 30.63 122 ASN A CA 1
ATOM 634 C C . ASN A 1 123 ? -26.592 3.081 81.295 1.00 34.24 122 ASN A C 1
ATOM 635 O O . ASN A 1 123 ? -26.218 3.787 80.345 1.00 33.42 122 ASN A O 1
ATOM 640 N N . ASP A 1 124 ? -26.548 3.515 82.561 1.00 32.22 123 ASP A N 1
ATOM 641 C CA . ASP A 1 124 ? -26.054 4.857 82.847 1.00 30.30 123 ASP A CA 1
ATOM 642 C C . ASP A 1 124 ? -24.570 4.971 82.525 1.00 28.89 123 ASP A C 1
ATOM 643 O O . ASP A 1 124 ? -24.117 6.007 82.024 1.00 29.53 123 ASP A O 1
ATOM 648 N N . ALA A 1 125 ? -23.800 3.909 82.772 1.00 26.77 124 ALA A N 1
ATOM 649 C CA . ALA A 1 125 ? -22.372 3.943 82.441 1.00 30.37 124 ALA A CA 1
ATOM 650 C C . ALA A 1 125 ? -22.142 4.010 80.929 1.00 33.54 124 ALA A C 1
ATOM 651 O O . ALA A 1 125 ? -21.231 4.710 80.466 1.00 32.28 124 ALA A O 1
ATOM 661 N N . GLN A 1 127 ? -24.250 5.354 78.732 1.00 33.46 126 GLN A N 1
ATOM 662 C CA . GLN A 1 127 ? -24.634 6.717 78.390 1.00 32.15 126 GLN A CA 1
ATOM 663 C C . GLN A 1 127 ? -23.552 7.722 78.777 1.00 31.04 126 GLN A C 1
ATOM 664 O O . GLN A 1 127 ? -23.276 8.660 78.019 1.00 30.74 126 GLN A O 1
ATOM 670 N N . ALA A 1 128 ? -22.913 7.531 79.939 1.00 27.07 127 ALA A N 1
ATOM 671 C CA . ALA A 1 128 ? -21.823 8.415 80.348 1.00 27.48 127 ALA A CA 1
ATOM 672 C C . ALA A 1 128 ? -20.625 8.295 79.406 1.00 28.19 127 ALA A C 1
ATOM 673 O O . ALA A 1 128 ? -19.924 9.281 79.160 1.00 33.72 127 ALA A O 1
ATOM 675 N N . GLN A 1 129 ? -20.379 7.110 78.858 1.00 26.66 128 GLN A N 1
ATOM 676 C CA . GLN A 1 129 ? -19.316 6.981 77.867 1.00 29.98 128 GLN A CA 1
ATOM 677 C C . GLN A 1 129 ? -19.637 7.748 76.576 1.00 28.73 128 GLN A C 1
ATOM 678 O O . GLN A 1 129 ? -18.761 8.406 76.008 1.00 28.71 128 GLN A O 1
ATOM 684 N N . TYR A 1 130 ? -20.865 7.644 76.069 1.00 28.98 129 TYR A N 1
ATOM 685 C CA . TYR A 1 130 ? -21.232 8.442 74.900 1.00 30.53 129 TYR A CA 1
ATOM 686 C C . TYR A 1 130 ? -21.051 9.924 75.173 1.00 34.73 129 TYR A C 1
ATOM 687 O O . TYR A 1 130 ? -20.522 10.667 74.335 1.00 38.77 129 TYR A O 1
ATOM 696 N N . ASP A 1 131 ? -21.569 10.390 76.310 1.00 34.69 130 ASP A N 1
ATOM 697 C CA . ASP A 1 131 ? -21.525 11.816 76.595 1.00 32.78 130 ASP A CA 1
ATOM 698 C C . ASP A 1 131 ? -20.086 12.288 76.691 1.00 29.72 130 ASP A C 1
ATOM 699 O O . ASP A 1 131 ? -19.731 13.327 76.139 1.00 35.12 130 ASP A O 1
ATOM 704 N N . ALA A 1 132 ? -19.230 11.513 77.358 1.00 28.48 131 ALA A N 1
ATOM 705 C CA . ALA A 1 132 ? -17.839 11.927 77.516 1.00 28.09 131 ALA A CA 1
ATOM 706 C C . ALA A 1 132 ? -17.121 11.983 76.181 1.00 28.89 131 ALA A C 1
ATOM 707 O O . ALA A 1 132 ? -16.414 12.956 75.900 1.00 28.44 131 ALA A O 1
ATOM 709 N N . TYR A 1 133 ? -17.297 10.956 75.334 1.00 29.72 132 TYR A N 1
ATOM 710 C CA . TYR A 1 133 ? -16.612 10.966 74.043 1.00 30.37 132 TYR A CA 1
ATOM 711 C C . TYR A 1 133 ? -17.125 12.091 73.164 1.00 29.47 132 TYR A C 1
ATOM 712 O O . TYR A 1 133 ? -16.342 12.725 72.456 1.00 35.10 132 TYR A O 1
ATOM 721 N N . ALA A 1 134 ? -18.433 12.351 73.186 1.00 28.31 133 ALA A N 1
ATOM 722 C CA . ALA A 1 134 ? -18.964 13.432 72.365 1.00 32.14 133 ALA A CA 1
ATOM 723 C C . ALA A 1 134 ? -18.483 14.797 72.841 1.00 33.76 133 ALA A C 1
ATOM 724 O O . ALA A 1 134 ? -18.286 15.702 72.021 1.00 37.48 133 ALA A O 1
ATOM 726 N N . LYS A 1 135 ? -18.271 14.961 74.148 1.00 32.32 134 LYS A N 1
ATOM 727 C CA . LYS A 1 135 ? -17.940 16.277 74.680 1.00 32.93 134 LYS A CA 1
ATOM 728 C C . LYS A 1 135 ? -16.522 16.710 74.304 1.00 32.72 134 LYS A C 1
ATOM 729 O O . LYS A 1 135 ? -16.287 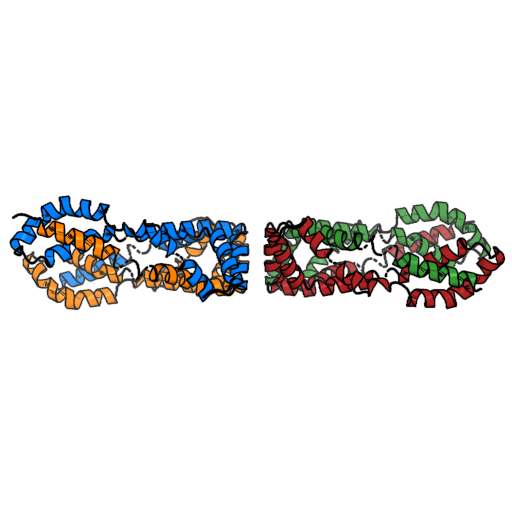17.887 73.985 1.00 31.05 134 LYS A O 1
ATOM 735 N N . TYR A 1 136 ? -15.561 15.783 74.320 1.00 34.52 135 TYR A N 1
ATOM 736 C CA . TYR A 1 136 ? -14.164 16.163 74.160 1.00 34.19 135 TYR A CA 1
ATOM 737 C C . TYR A 1 136 ? -13.613 15.899 72.769 1.00 34.69 135 TYR A C 1
ATOM 738 O O . TYR A 1 136 ? -12.499 16.344 72.477 1.00 35.98 135 TYR A O 1
ATOM 747 N N . TYR A 1 137 ? -14.332 15.169 71.923 1.00 32.72 136 TYR A N 1
ATOM 748 C CA . TYR A 1 137 ? -13.822 14.781 70.616 1.00 28.99 136 TYR A CA 1
ATOM 749 C C . TYR A 1 137 ? -14.812 15.129 69.511 1.00 31.05 136 TYR A C 1
ATOM 750 O O . TYR A 1 137 ? -16.033 14.995 69.679 1.00 31.96 136 TYR A O 1
ATOM 759 N N . SER A 1 138 ? -14.272 15.526 68.364 1.00 30.05 137 SER A N 1
ATOM 760 C CA . SER A 1 138 ? -15.067 15.737 67.167 1.00 32.51 137 SER A CA 1
ATOM 761 C C . SER A 1 138 ? -15.321 14.412 66.457 1.00 34.01 137 SER A C 1
ATOM 762 O O . SER A 1 138 ? -14.674 13.390 66.730 1.00 34.07 137 SER A O 1
ATOM 765 N N . THR A 1 139 ? -16.292 14.435 65.540 1.00 32.57 138 THR A N 1
ATOM 766 C CA . THR A 1 139 ? -16.622 13.238 64.761 1.00 34.15 138 THR A CA 1
ATOM 767 C C . THR A 1 139 ? -15.419 12.696 63.992 1.00 32.06 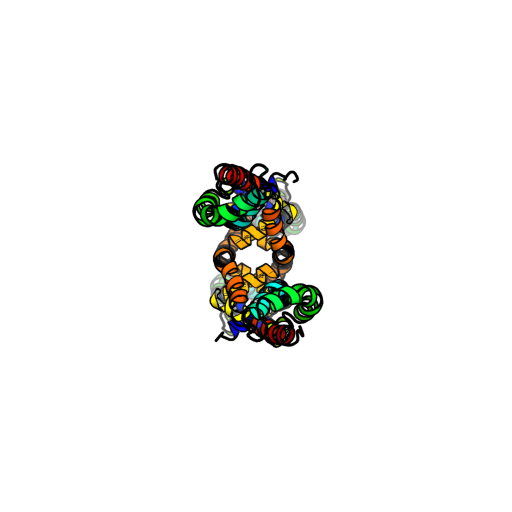138 THR A C 1
ATOM 768 O O . THR A 1 139 ? -15.208 11.481 63.932 1.00 30.36 138 THR A O 1
ATOM 772 N N . SER A 1 140 ? -14.628 13.567 63.366 1.00 35.25 139 SER A N 1
ATOM 773 C CA . SER A 1 140 ? -13.477 13.024 62.652 1.00 35.85 139 SER A CA 1
ATOM 774 C C . SER A 1 140 ? -12.426 12.485 63.629 1.00 30.34 139 SER A C 1
ATOM 775 O O . SER A 1 140 ? -11.767 11.484 63.331 1.00 26.29 139 SER A O 1
ATOM 778 N N . GLU A 1 141 ? -12.288 13.090 64.813 1.00 29.84 140 GLU A N 1
ATOM 779 C CA . GLU A 1 141 ? -11.373 12.530 65.800 1.00 27.87 140 GLU A CA 1
ATOM 780 C C . GLU A 1 141 ? -11.863 11.175 66.292 1.00 27.46 140 GLU A C 1
ATOM 781 O O . GLU A 1 141 ? -11.067 10.246 66.438 1.00 27.47 140 GLU A O 1
ATOM 787 N N . ILE A 1 142 ? -13.171 11.032 66.514 1.00 27.51 141 ILE A N 1
ATOM 788 C CA . ILE A 1 142 ? -13.731 9.737 66.885 1.00 28.08 141 ILE A CA 1
ATOM 789 C C . ILE A 1 142 ? -13.406 8.672 65.831 1.00 29.14 141 ILE A C 1
ATOM 790 O O . ILE A 1 142 ? -13.068 7.529 66.162 1.00 24.42 141 ILE A O 1
ATOM 795 N N . LYS A 1 143 ? -13.526 9.019 64.547 1.00 30.11 142 LYS A N 1
ATOM 796 C CA . LYS A 1 143 ? -13.221 8.050 63.498 1.00 27.75 142 LYS A CA 1
ATOM 797 C C . LYS A 1 143 ? -11.727 7.718 63.456 1.00 26.33 142 LYS A C 1
ATOM 798 O O . LYS A 1 143 ? -11.358 6.560 63.261 1.00 26.39 142 LYS A O 1
ATOM 804 N N . ASP A 1 144 ? -10.850 8.721 63.607 1.00 29.86 143 ASP A N 1
ATOM 805 C CA . ASP A 1 144 ? -9.412 8.449 63.708 1.00 29.09 143 ASP A CA 1
ATOM 806 C C . ASP A 1 144 ? -9.094 7.494 64.859 1.00 26.03 143 ASP A C 1
ATOM 807 O O . ASP A 1 144 ? -8.221 6.633 64.733 1.00 26.45 143 ASP A O 1
ATOM 812 N N . LEU A 1 145 ? -9.720 7.693 66.021 1.00 26.09 144 LEU A N 1
ATOM 813 C CA . LEU A 1 145 ? -9.459 6.814 67.157 1.00 28.83 144 LEU A CA 1
ATOM 814 C C . LEU A 1 145 ? -9.833 5.373 66.841 1.00 28.62 144 LEU A C 1
ATOM 815 O O . LEU A 1 145 ? -9.099 4.436 67.174 1.00 28.25 144 LEU A O 1
ATOM 820 N N . THR A 1 146 ? -10.989 5.182 66.215 1.00 26.69 145 THR A N 1
ATOM 821 C CA . THR A 1 146 ? -11.443 3.852 65.880 1.00 29.44 145 THR A CA 1
ATOM 822 C C . THR A 1 146 ? -10.438 3.157 64.980 1.00 28.47 145 THR A C 1
ATOM 823 O O . THR A 1 146 ? -10.093 1.996 65.209 1.00 22.74 145 THR A O 1
ATOM 827 N N . THR A 1 147 ? -9.947 3.863 63.955 1.00 28.70 146 THR A N 1
ATOM 828 C CA . THR A 1 147 ? -8.913 3.299 63.093 1.00 27.88 146 THR A CA 1
ATOM 829 C C . THR A 1 147 ? -7.690 2.878 63.898 1.00 24.86 146 THR A C 1
ATOM 830 O O . THR A 1 147 ? -7.105 1.819 63.647 1.00 18.54 146 THR A O 1
ATOM 834 N N . PHE A 1 148 ? -7.245 3.718 64.828 1.00 25.60 147 PHE A N 1
ATOM 835 C CA . PHE A 1 148 ? -6.091 3.330 65.623 1.00 20.80 147 PHE A CA 1
ATOM 836 C C . PHE A 1 148 ? -6.404 2.092 66.457 1.00 17.48 147 PHE A C 1
ATOM 837 O O . PHE A 1 148 ? -5.656 1.111 66.426 1.00 20.39 147 PHE A O 1
ATOM 845 N N . TYR A 1 149 ? -7.560 2.082 67.134 1.00 17.71 148 TYR A N 1
ATOM 846 C CA . TYR A 1 149 ? -7.893 0.976 68.038 1.00 22.68 148 TYR A CA 1
ATOM 847 C C . TYR A 1 149 ? -8.113 -0.337 67.308 1.00 28.25 148 TYR A C 1
ATOM 848 O O . TYR A 1 149 ? -7.913 -1.409 67.905 1.00 26.11 148 TYR A O 1
ATOM 857 N N . LYS A 1 150 ? -8.555 -0.277 66.042 1.00 26.50 149 LYS A N 1
ATOM 858 C CA . LYS A 1 150 ? -8.714 -1.470 65.211 1.00 26.37 149 LYS A CA 1
ATOM 859 C C . LYS A 1 150 ? -7.408 -1.955 64.609 1.00 27.60 149 LYS A C 1
ATOM 860 O O . LYS A 1 150 ? -7.378 -3.063 64.080 1.00 30.48 149 LYS A O 1
ATOM 866 N N . SER A 1 151 ? -6.327 -1.177 64.677 1.00 28.71 150 SER A N 1
ATOM 867 C CA . SER A 1 151 ? -5.063 -1.650 64.123 1.00 27.51 150 SER A CA 1
ATOM 868 C C . SER A 1 151 ? -4.372 -2.605 65.094 1.00 28.73 150 SER A C 1
ATOM 869 O O . SER A 1 151 ? -4.628 -2.565 66.301 1.00 29.51 150 SER A O 1
ATOM 872 N N . PRO A 1 152 ? -3.436 -3.434 64.603 1.00 28.58 151 PRO A N 1
ATOM 873 C CA . PRO A 1 152 ? -2.764 -4.378 65.523 1.00 29.11 151 PRO A CA 1
ATOM 874 C C . PRO A 1 152 ? -2.086 -3.670 66.690 1.00 29.32 151 PRO A C 1
ATOM 875 O O . PRO A 1 152 ? -2.145 -4.154 67.829 1.00 25.24 151 PRO A O 1
ATOM 879 N N . THR A 1 153 ? -1.473 -2.515 66.458 1.00 30.34 152 THR A N 1
ATOM 880 C CA . THR A 1 153 ? -0.870 -1.830 67.590 1.00 31.70 152 THR A CA 1
ATOM 881 C C . THR A 1 153 ? -1.938 -1.237 68.493 1.00 29.49 152 THR A C 1
ATOM 882 O O . THR A 1 153 ? -1.781 -1.244 69.714 1.00 25.63 152 THR A O 1
ATOM 886 N N . GLY A 1 154 ? -3.048 -0.783 67.923 1.00 27.01 153 GLY A N 1
ATOM 887 C CA . GLY A 1 154 ? -4.152 -0.342 68.755 1.00 22.87 153 GLY A CA 1
ATOM 888 C C . GLY A 1 154 ? -4.684 -1.439 69.659 1.00 23.82 153 GLY A C 1
ATOM 889 O O . GLY A 1 154 ? -5.022 -1.185 70.814 1.00 21.44 153 GLY A O 1
ATOM 890 N N . ARG A 1 155 ? -4.784 -2.668 69.145 1.00 23.97 154 ARG A N 1
ATOM 891 C CA . ARG A 1 155 ? -5.328 -3.753 69.959 1.00 24.70 154 ARG A CA 1
ATOM 892 C C . ARG A 1 155 ? -4.340 -4.171 71.051 1.00 22.25 154 ARG A C 1
ATOM 893 O O . ARG A 1 155 ? -4.744 -4.437 72.179 1.00 24.95 154 ARG A O 1
ATOM 901 N N . LYS A 1 156 ? -3.043 -4.206 70.743 1.00 18.65 155 LYS A N 1
ATOM 902 C CA . LYS A 1 156 ? -2.043 -4.415 71.773 1.00 25.31 155 LYS A CA 1
ATOM 903 C C . LYS A 1 156 ? -2.141 -3.338 72.846 1.00 28.56 155 LYS A C 1
ATOM 904 O O . LYS A 1 156 ? -2.147 -3.646 74.046 1.00 30.00 155 LYS A O 1
ATOM 910 N N . PHE A 1 157 ? -2.256 -2.071 72.425 1.00 25.48 156 PHE A N 1
ATOM 911 C CA . PHE A 1 157 ? -2.405 -0.954 73.354 1.00 25.86 156 PHE A CA 1
ATOM 912 C C . PHE A 1 157 ? -3.606 -1.148 74.278 1.00 27.56 156 PHE A C 1
ATOM 913 O O . PHE A 1 157 ? -3.505 -0.959 75.490 1.00 24.36 156 PHE A O 1
ATOM 921 N N . ILE A 1 158 ? -4.758 -1.530 73.730 1.00 32.51 157 ILE A N 1
ATOM 922 C CA . ILE A 1 158 ? -5.898 -1.831 74.592 1.00 31.59 157 ILE A CA 1
ATOM 923 C C . ILE A 1 158 ? -5.533 -2.914 75.607 1.00 34.24 157 ILE A C 1
ATOM 924 O O . ILE A 1 158 ? -6.034 -2.920 76.741 1.00 28.39 157 ILE A O 1
ATOM 929 N N . GLN A 1 159 ? -4.642 -3.834 75.225 1.00 34.67 158 GLN A N 1
ATOM 930 C CA . GLN A 1 159 ? -4.372 -5.004 76.054 1.00 36.95 158 GLN A CA 1
ATOM 931 C C . GLN A 1 159 ? -3.338 -4.729 77.155 1.00 32.90 158 GLN A C 1
ATOM 932 O O . GLN A 1 159 ? -3.517 -5.194 78.280 1.00 34.30 158 GLN A O 1
ATOM 938 N N . VAL A 1 160 ? -2.279 -3.952 76.885 1.00 31.48 159 VAL A N 1
ATOM 939 C CA . VAL A 1 160 ? -1.153 -3.837 77.818 1.00 28.68 159 VAL A CA 1
ATOM 940 C C . VAL A 1 160 ? -0.974 -2.438 78.445 1.00 25.45 159 VAL A C 1
ATOM 941 O O . VAL A 1 160 ? -0.233 -2.319 79.427 1.00 30.46 159 VAL A O 1
ATOM 945 N N . GLN A 1 161 ? -1.587 -1.386 77.908 1.00 19.91 160 GLN A N 1
ATOM 946 C CA . GLN A 1 161 ? -1.188 -0.037 78.319 1.00 30.02 160 GLN A CA 1
ATOM 947 C C . GLN A 1 161 ? -1.397 0.188 79.812 1.00 33.75 160 GLN A C 1
ATOM 948 O O . GLN A 1 161 ? -0.555 0.811 80.481 1.00 34.41 160 GLN A O 1
ATOM 954 N N . ASP A 1 162 ? -2.504 -0.321 80.359 1.00 36.55 161 ASP A N 1
ATOM 955 C CA . ASP A 1 162 ? -2.696 -0.262 81.807 1.00 37.80 161 ASP A CA 1
ATOM 956 C C . ASP A 1 162 ? -1.598 -1.030 82.532 1.00 35.11 161 ASP A C 1
ATOM 957 O O . ASP A 1 162 ? -1.169 -0.627 83.618 1.00 33.93 161 ASP A O 1
ATOM 962 N N . GLN A 1 163 ? -1.135 -2.148 81.955 1.00 33.73 162 GLN A N 1
ATOM 963 C CA . GLN A 1 163 ? -0.059 -2.911 82.593 1.00 35.28 162 GLN A CA 1
ATOM 964 C C . GLN A 1 163 ? 1.265 -2.146 82.548 1.00 34.19 162 GLN A C 1
ATOM 965 O O . GLN A 1 163 ? 2.066 -2.234 83.492 1.00 31.14 162 GLN A O 1
ATOM 971 N N . VAL A 1 164 ? 1.499 -1.374 81.475 1.00 27.87 163 VAL A N 1
ATOM 972 C CA . VAL A 1 164 ? 2.684 -0.509 81.412 1.00 23.80 163 VAL A CA 1
ATOM 973 C C . VAL A 1 164 ? 2.695 0.457 82.588 1.00 25.69 163 VAL A C 1
ATOM 974 O O . VAL A 1 164 ? 3.729 0.668 83.240 1.00 25.78 163 VAL A O 1
ATOM 978 N N . GLY A 1 165 ? 1.543 1.069 82.865 1.00 23.89 164 GLY A N 1
ATOM 979 C CA . GLY A 1 165 ? 1.484 2.063 83.917 1.00 25.99 164 GLY A CA 1
ATOM 980 C C . GLY A 1 165 ? 1.700 1.438 85.279 1.00 27.28 164 GLY A C 1
ATOM 981 O O . GLY A 1 165 ? 2.451 1.962 86.100 1.00 30.73 164 GLY A O 1
ATOM 982 N N . ARG A 1 166 ? 1.068 0.289 85.521 1.00 31.96 165 ARG A N 1
ATOM 983 C CA . ARG A 1 166 ? 1.216 -0.377 86.805 1.00 35.61 165 ARG A CA 1
ATOM 984 C C . ARG A 1 166 ? 2.663 -0.801 87.044 1.00 34.38 165 ARG A C 1
ATOM 985 O O . ARG A 1 166 ? 3.186 -0.628 88.149 1.00 33.39 165 ARG A O 1
ATOM 993 N N . ASP A 1 167 ? 3.337 -1.324 86.015 1.00 31.55 166 ASP A N 1
ATOM 994 C CA . ASP A 1 167 ? 4.744 -1.695 86.173 1.00 34.80 166 ASP A CA 1
ATOM 995 C C . ASP A 1 167 ? 5.615 -0.502 86.561 1.00 33.26 166 ASP A C 1
ATOM 996 O O . ASP A 1 167 ? 6.544 -0.640 87.368 1.00 30.15 166 ASP A O 1
ATOM 1001 N N . VAL A 1 168 ? 5.372 0.663 85.955 1.00 32.53 167 VAL A N 1
ATOM 1002 C CA . VAL A 1 168 ? 6.148 1.851 86.298 1.00 33.21 167 VAL A CA 1
ATOM 1003 C C . VAL A 1 168 ? 5.934 2.212 87.765 1.00 32.76 167 VAL A C 1
ATOM 1004 O O . VAL A 1 168 ? 6.888 2.374 88.534 1.00 34.60 167 VAL A O 1
ATOM 1008 N N . VAL A 1 169 ? 4.675 2.334 88.176 1.00 33.59 168 VAL A N 1
ATOM 1009 C CA . VAL A 1 169 ? 4.385 2.769 89.537 1.00 35.83 168 VAL A CA 1
ATOM 1010 C C . VAL A 1 169 ? 4.830 1.720 90.555 1.00 39.08 168 VAL A C 1
ATOM 1011 O O . VAL A 1 169 ? 5.380 2.065 91.609 1.00 39.33 168 VAL A O 1
ATOM 1015 N N . ASN A 1 170 ? 4.575 0.430 90.285 1.00 38.35 169 ASN A N 1
ATOM 1016 C CA . ASN A 1 170 ? 4.936 -0.611 91.253 1.00 40.73 169 ASN A CA 1
ATOM 1017 C C . ASN A 1 170 ? 6.442 -0.745 91.439 1.00 39.34 169 ASN A C 1
ATOM 1018 O O . ASN A 1 170 ? 6.911 -0.894 92.573 1.00 39.52 169 ASN A O 1
ATOM 1023 N N . GLY A 1 171 ? 7.229 -0.655 90.368 1.00 35.99 170 GLY A N 1
ATOM 1024 C CA . GLY A 1 171 ? 8.675 -0.720 90.552 1.00 35.67 170 GLY A CA 1
ATOM 1025 C C . GLY A 1 171 ? 9.205 0.424 91.409 1.00 40.51 170 GLY A C 1
ATOM 1026 O O . GLY A 1 171 ? 10.016 0.212 92.315 1.00 41.34 170 GLY A O 1
ATOM 1027 N N . LEU A 1 172 ? 8.725 1.649 91.163 1.00 36.13 171 LEU A N 1
ATOM 1028 C CA . LEU A 1 172 ? 9.198 2.794 91.939 1.00 34.12 171 LEU A CA 1
ATOM 1029 C C . LEU A 1 172 ? 8.755 2.686 93.396 1.00 36.01 171 LEU A C 1
ATOM 1030 O O . LEU A 1 172 ? 9.544 2.927 94.317 1.00 34.22 171 LEU A O 1
ATOM 1043 N N . GLN A 1 174 ? 8.145 -0.063 95.098 1.00 46.28 173 GLN A N 1
ATOM 1044 C CA . GLN A 1 174 ? 8.986 -1.044 95.780 1.00 50.16 173 GLN A CA 1
ATOM 1045 C C . GLN A 1 174 ? 10.300 -0.425 96.238 1.00 44.17 173 GLN A C 1
ATOM 1046 O O . GLN A 1 174 ? 10.786 -0.721 97.333 1.00 41.76 173 GLN A O 1
ATOM 1052 N N . LYS A 1 175 ? 10.892 0.433 95.414 1.00 41.01 174 LYS A N 1
ATOM 1053 C CA . LYS A 1 175 ? 12.185 1.006 95.752 1.00 41.11 174 LYS A CA 1
ATOM 1054 C C . LYS A 1 175 ? 12.054 2.170 96.735 1.00 42.14 174 LYS A C 1
ATOM 1055 O O . LYS A 1 175 ? 12.875 2.302 97.647 1.00 43.76 174 LYS A O 1
ATOM 1061 N N . TYR A 1 176 ? 11.028 3.015 96.592 1.00 40.34 175 TYR A N 1
ATOM 1062 C CA . TYR A 1 176 ? 10.997 4.282 97.312 1.00 38.23 175 TYR A CA 1
ATOM 1063 C C . TYR A 1 176 ? 10.028 4.336 98.481 1.00 44.24 175 TYR A C 1
ATOM 1064 O O . TYR A 1 176 ? 10.164 5.231 99.318 1.00 40.07 175 TYR A O 1
ATOM 1081 N N . PRO A 1 178 ? 9.598 2.211 101.080 1.00 47.21 177 PRO A N 1
ATOM 1082 C CA . PRO A 1 178 ? 10.329 1.988 102.340 1.00 46.27 177 PRO A CA 1
ATOM 1083 C C . PRO A 1 178 ? 11.193 3.172 102.733 1.00 42.48 177 PRO A C 1
ATOM 1084 O O . PRO A 1 178 ? 11.282 3.496 103.919 1.00 43.52 177 PRO A O 1
ATOM 1088 N N . GLN A 1 179 ? 11.846 3.826 101.769 1.00 41.75 178 GLN A N 1
ATOM 1089 C CA . GLN A 1 179 ? 12.698 4.954 102.124 1.00 37.92 178 GLN A CA 1
ATOM 1090 C C . GLN A 1 179 ? 11.864 6.120 102.626 1.00 35.64 178 GLN A C 1
ATOM 1091 O O . GLN A 1 179 ? 12.235 6.777 103.611 1.00 34.98 178 GLN A O 1
ATOM 1097 N N . ALA A 1 180 ? 10.700 6.344 102.012 1.00 30.03 179 ALA A N 1
ATOM 1098 C CA . ALA A 1 180 ? 9.816 7.414 102.472 1.00 31.09 179 ALA A CA 1
ATOM 1099 C C . ALA A 1 180 ? 9.243 7.129 103.858 1.00 32.22 179 ALA A C 1
ATOM 1100 O O . ALA A 1 180 ? 9.127 8.042 104.687 1.00 32.22 179 ALA A O 1
ATOM 1102 N N . ILE A 1 181 ? 8.843 5.883 104.116 1.00 31.99 180 ILE A N 1
ATOM 1103 C CA . ILE A 1 181 ? 8.300 5.535 105.426 1.00 35.10 180 ILE A CA 1
ATOM 1104 C C . ILE A 1 181 ? 9.370 5.698 106.504 1.00 36.27 180 ILE A C 1
ATOM 1105 O O . ILE A 1 181 ? 9.136 6.325 107.541 1.00 36.27 180 ILE A O 1
ATOM 1110 N N . LYS A 1 182 ? 10.572 5.165 106.257 1.00 37.83 181 LYS A N 1
ATOM 1111 C CA . LYS A 1 182 ? 11.663 5.320 107.214 1.00 37.36 181 LYS A CA 1
ATOM 1112 C C . LYS A 1 182 ? 11.955 6.790 107.514 1.00 39.82 181 LYS A C 1
ATOM 1113 O O . LYS A 1 182 ? 12.214 7.154 108.672 1.00 40.62 181 LYS A O 1
ATOM 1119 N N . ALA A 1 183 ? 11.906 7.658 106.498 1.00 36.07 182 ALA A N 1
ATOM 1120 C CA . ALA A 1 183 ? 12.190 9.070 106.744 1.00 36.27 182 ALA A CA 1
ATOM 1121 C C . ALA A 1 183 ? 11.190 9.664 107.732 1.00 37.55 182 ALA A C 1
ATOM 1122 O O . ALA A 1 183 ? 11.574 10.303 108.721 1.00 38.02 182 ALA A O 1
ATOM 1124 N N . THR A 1 184 ? 9.900 9.420 107.508 1.00 35.74 183 THR A N 1
ATOM 1125 C CA . THR A 1 184 ? 8.883 9.894 108.438 1.00 35.02 183 THR A CA 1
ATOM 1126 C C . THR A 1 184 ? 8.994 9.200 109.792 1.00 40.23 183 THR A C 1
ATOM 1127 O O . THR A 1 184 ? 8.814 9.833 110.837 1.00 38.51 183 THR A O 1
ATOM 1131 N N . ARG A 1 185 ? 9.258 7.891 109.793 1.00 41.69 184 ARG A N 1
ATOM 1132 C CA . ARG A 1 185 ? 9.304 7.149 111.044 1.00 41.07 184 ARG A CA 1
ATOM 1133 C C . ARG A 1 185 ? 10.422 7.654 111.938 1.00 43.48 184 ARG A C 1
ATOM 1134 O O . ARG A 1 185 ? 10.225 7.841 113.148 1.00 41.96 184 ARG A O 1
ATOM 1142 N N . ASP A 1 186 ? 11.606 7.891 111.365 1.00 43.42 185 ASP A N 1
ATOM 1143 C CA . ASP A 1 186 ? 12.717 8.369 112.183 1.00 43.95 185 ASP A CA 1
ATOM 1144 C C . ASP A 1 186 ? 12.454 9.777 112.718 1.00 44.83 185 ASP A C 1
ATOM 1145 O O . ASP A 1 186 ? 12.821 10.093 113.855 1.00 45.82 185 ASP A O 1
ATOM 1150 N N . GLN A 1 187 ? 11.810 10.641 111.934 1.00 45.35 186 GLN A N 1
ATOM 1151 C CA . GLN A 1 187 ? 11.462 11.937 112.503 1.00 45.78 186 GLN A CA 1
ATOM 1152 C C . GLN A 1 187 ? 10.342 11.812 113.539 1.00 47.09 186 GLN A C 1
ATOM 1153 O O . GLN A 1 187 ? 10.311 12.572 114.518 1.00 46.49 186 GLN A O 1
ATOM 1159 N N . ALA A 1 188 ? 9.429 10.858 113.361 1.00 41.82 187 ALA A N 1
ATOM 1160 C CA . ALA A 1 188 ? 8.375 10.682 114.349 1.00 41.21 187 ALA A CA 1
ATOM 1161 C C . ALA A 1 188 ? 8.936 10.160 115.665 1.00 42.59 187 ALA A C 1
ATOM 1162 O O . ALA A 1 188 ? 8.446 10.526 116.736 1.00 43.63 187 ALA A O 1
ATOM 1164 N N . ASP A 1 189 ? 9.944 9.286 115.605 1.00 42.17 188 ASP A N 1
ATOM 1165 C CA . ASP A 1 189 ? 10.575 8.787 116.825 1.00 44.18 188 ASP A CA 1
ATOM 1166 C C . ASP A 1 189 ? 11.196 9.923 117.633 1.00 46.98 188 ASP A C 1
ATOM 1167 O O . ASP A 1 189 ? 11.134 9.923 118.867 1.00 48.40 188 ASP A O 1
ATOM 1172 N N . LYS A 1 190 ? 11.819 10.893 116.954 1.00 49.76 189 LYS A N 1
ATOM 1173 C CA . LYS A 1 190 ? 12.404 12.027 117.661 1.00 51.87 189 LYS A CA 1
ATOM 1174 C C . LYS A 1 190 ? 11.329 12.927 118.252 1.00 51.11 189 LYS A C 1
ATOM 1175 O O . LYS A 1 190 ? 11.516 13.491 119.337 1.00 51.21 189 LYS A O 1
ATOM 1181 N N . GLU A 1 191 ? 10.195 13.059 117.564 1.00 52.23 190 GLU A N 1
ATOM 1182 C CA . GLU A 1 191 ? 9.096 13.859 118.090 1.00 53.77 190 GLU A CA 1
ATOM 1183 C C . GLU A 1 191 ? 8.483 13.203 119.321 1.00 51.62 190 GLU A C 1
ATOM 1184 O O . GLU A 1 191 ? 8.137 13.889 120.288 1.00 49.81 190 GLU A O 1
ATOM 1190 N N . VAL A 1 192 ? 8.349 11.877 119.307 1.00 50.38 191 VAL A N 1
ATOM 1191 C CA . VAL A 1 192 ? 7.826 11.171 120.473 1.00 52.50 191 VAL A CA 1
ATOM 1192 C C . VAL A 1 192 ? 8.797 11.273 121.649 1.00 52.54 191 VAL A C 1
ATOM 1193 O O . VAL A 1 192 ? 8.382 11.488 122.793 1.00 51.18 191 VAL A O 1
ATOM 1197 N N . ALA A 1 193 ? 10.098 11.111 121.394 1.00 54.05 192 ALA A N 1
ATOM 1198 C CA . ALA A 1 193 ? 11.070 11.175 122.481 1.00 54.78 192 ALA A CA 1
ATOM 1199 C C . ALA A 1 193 ? 11.177 12.569 123.098 1.00 59.62 192 ALA A C 1
ATOM 1200 O O . ALA A 1 193 ? 11.510 12.693 124.282 1.00 63.33 192 ALA A O 1
ATOM 1202 N N . ALA A 1 194 ? 10.920 13.602 122.318 1.00 58.85 193 ALA A N 1
ATOM 1203 C CA . ALA A 1 194 ? 11.019 14.956 122.819 1.00 58.07 193 ALA A CA 1
ATOM 1204 C C . ALA A 1 194 ? 9.819 15.388 123.631 1.00 63.08 193 ALA A C 1
ATOM 1205 O O . ALA A 1 194 ? 9.767 16.508 124.083 1.00 64.30 193 ALA A O 1
ATOM 1207 N N . VAL A 1 195 ? 8.858 14.505 123.824 1.00 65.73 194 VAL A N 1
ATOM 1208 C CA . VAL A 1 195 ? 7.693 14.863 124.611 1.00 69.90 194 VAL A CA 1
ATOM 1209 C C . VAL A 1 195 ? 8.116 15.041 126.067 1.00 75.57 194 VAL A C 1
ATOM 1210 O O . VAL A 1 195 ? 8.881 14.240 126.591 1.00 78.74 194 VAL A O 1
ATOM 1214 N N . ALA B 1 35 ? 14.355 -6.424 84.848 1.00 73.10 34 ALA B N 1
ATOM 1215 C CA . ALA B 1 35 ? 15.103 -5.279 84.341 1.00 73.88 34 ALA B CA 1
ATOM 1216 C C . ALA B 1 35 ? 16.180 -5.723 83.335 1.00 76.17 34 ALA B C 1
ATOM 1217 O O . ALA B 1 35 ? 17.318 -5.996 83.717 1.00 78.28 34 ALA B O 1
ATOM 1219 N N . ALA B 1 36 ? 15.821 -5.770 82.038 1.00 73.52 35 ALA B N 1
ATOM 1220 C CA . ALA B 1 36 ? 16.646 -6.362 80.989 1.00 72.40 35 ALA B CA 1
ATOM 1221 C C . ALA B 1 36 ? 17.325 -5.308 80.117 1.00 68.51 35 ALA B C 1
ATOM 1222 O O . ALA B 1 36 ? 16.942 -4.134 80.113 1.00 67.79 35 ALA B O 1
ATOM 1224 N N . PRO B 1 37 ? 18.339 -5.724 79.350 1.00 69.65 36 PRO B N 1
ATOM 1225 C CA . PRO B 1 37 ? 19.041 -4.803 78.436 1.00 66.05 36 PRO B CA 1
ATOM 1226 C C . PRO B 1 37 ? 18.218 -4.498 77.189 1.00 67.09 36 PRO B C 1
ATOM 1227 O O . PRO B 1 37 ? 17.666 -5.404 76.562 1.00 69.91 36 PRO B O 1
ATOM 1231 N N . ILE B 1 38 ? 18.055 -3.210 76.893 1.00 63.96 37 ILE B N 1
ATOM 1232 C CA . ILE B 1 38 ? 17.290 -2.749 75.732 1.00 59.66 37 ILE B CA 1
ATOM 1233 C C . ILE B 1 38 ? 18.252 -2.603 74.554 1.00 55.60 37 ILE B C 1
ATOM 1234 O O . ILE B 1 38 ? 19.257 -1.890 74.653 1.00 54.74 37 ILE B O 1
ATOM 1239 N N . ASP B 1 39 ? 17.949 -3.253 73.431 1.00 55.75 38 ASP B N 1
ATOM 1240 C CA . ASP B 1 39 ? 18.827 -3.097 72.273 1.00 54.18 38 ASP B CA 1
ATOM 1241 C C . ASP B 1 39 ? 18.744 -1.669 71.719 1.00 50.06 38 ASP B C 1
ATOM 1242 O O . ASP B 1 39 ? 17.800 -0.921 71.980 1.00 49.47 38 ASP B O 1
ATOM 1247 N N . ALA B 1 40 ? 19.747 -1.306 70.921 1.00 48.11 39 ALA B N 1
ATOM 1248 C CA . ALA B 1 40 ? 19.953 0.097 70.579 1.00 45.57 39 ALA B CA 1
ATOM 1249 C C . ALA B 1 40 ? 18.792 0.669 69.764 1.00 43.52 39 ALA B C 1
ATOM 1250 O O . ALA B 1 40 ? 18.332 1.787 70.031 1.00 42.98 39 ALA B O 1
ATOM 1252 N N . ASP B 1 41 ? 18.286 -0.087 68.785 1.00 36.57 40 ASP B N 1
ATOM 1253 C CA . ASP B 1 41 ? 17.238 0.450 67.928 1.00 39.34 40 ASP B CA 1
ATOM 1254 C C . ASP B 1 41 ? 15.919 0.556 68.677 1.00 38.44 40 ASP B C 1
ATOM 1255 O O . ASP B 1 41 ? 15.139 1.487 68.434 1.00 39.51 40 ASP B O 1
ATOM 1260 N N . LYS B 1 42 ? 15.671 -0.364 69.609 1.00 36.24 41 LYS B N 1
ATOM 1261 C CA . LYS B 1 42 ? 14.487 -0.263 70.453 1.00 36.41 41 LYS B CA 1
ATOM 1262 C C . LYS B 1 42 ? 14.594 0.910 71.429 1.00 34.59 41 LYS B C 1
ATOM 1263 O O . LYS B 1 42 ? 13.617 1.637 71.634 1.00 30.89 41 LYS B O 1
ATOM 1269 N N . LYS B 1 43 ? 15.767 1.111 72.039 1.00 36.43 42 LYS B N 1
ATOM 1270 C CA . LYS B 1 43 ? 15.945 2.244 72.941 1.00 35.07 42 LYS B CA 1
ATOM 1271 C C . LYS B 1 43 ? 15.660 3.565 72.230 1.00 36.02 42 LYS B C 1
ATOM 1272 O O . LYS B 1 43 ? 14.923 4.417 72.743 1.00 34.18 42 LYS B O 1
ATOM 1278 N N . ALA B 1 44 ? 16.234 3.750 71.039 1.00 32.16 43 ALA B N 1
ATOM 1279 C CA . ALA B 1 44 ? 16.014 4.995 70.312 1.00 31.91 43 ALA B CA 1
ATOM 1280 C C . ALA B 1 44 ? 14.550 5.171 69.940 1.00 29.59 43 ALA B C 1
ATOM 1281 O O . ALA B 1 44 ? 14.045 6.293 69.924 1.00 30.76 43 ALA B O 1
ATOM 1283 N N . ALA B 1 45 ? 13.842 4.083 69.653 1.00 29.10 44 ALA B N 1
ATOM 1284 C CA . ALA B 1 45 ? 12.420 4.217 69.351 1.00 27.77 44 ALA B CA 1
ATOM 1285 C C . ALA B 1 45 ? 11.641 4.632 70.591 1.00 27.54 44 ALA B C 1
ATOM 1286 O O . ALA B 1 45 ? 10.767 5.506 70.527 1.00 28.88 44 ALA B O 1
ATOM 1288 N N . ILE B 1 46 ? 11.973 4.045 71.741 1.00 27.09 45 ILE B N 1
ATOM 1289 C CA . ILE B 1 46 ? 11.280 4.402 72.967 1.00 23.92 45 ILE B CA 1
ATOM 1290 C C . ILE B 1 46 ? 11.568 5.845 73.345 1.00 26.42 45 ILE B C 1
ATOM 1291 O O . ILE B 1 46 ? 10.677 6.571 73.813 1.00 29.57 45 ILE B O 1
ATOM 1296 N N . LYS B 1 47 ? 12.808 6.285 73.170 1.00 24.24 46 LYS B N 1
ATOM 1297 C CA . LYS B 1 47 ? 13.110 7.680 73.456 1.00 29.99 46 LYS B CA 1
ATOM 1298 C C . LYS B 1 47 ? 12.203 8.617 72.653 1.00 29.96 46 LYS B C 1
ATOM 1299 O O . LYS B 1 47 ? 11.709 9.614 73.189 1.00 26.79 46 LYS B O 1
ATOM 1305 N N . ASP B 1 48 ? 11.975 8.323 71.366 1.00 29.71 47 ASP B N 1
ATOM 1306 C CA . ASP B 1 48 ? 11.041 9.141 70.593 1.00 31.14 47 ASP B CA 1
ATOM 1307 C C . ASP B 1 48 ? 9.604 9.002 71.096 1.00 30.10 47 ASP B C 1
ATOM 1308 O O . ASP B 1 48 ? 8.861 9.990 71.133 1.00 29.45 47 ASP B O 1
ATOM 1313 N N . LEU B 1 49 ? 9.190 7.801 71.507 1.00 27.85 48 LEU B N 1
ATOM 1314 C CA . LEU B 1 49 ? 7.836 7.654 72.033 1.00 25.29 48 LEU B CA 1
ATOM 1315 C C . LEU B 1 49 ? 7.662 8.452 73.320 1.00 26.38 48 LEU B C 1
ATOM 1316 O O . LEU B 1 49 ? 6.657 9.138 73.499 1.00 25.63 48 LEU B O 1
ATOM 1321 N N . LEU B 1 50 ? 8.630 8.352 74.240 1.00 28.06 49 LEU B N 1
ATOM 1322 C CA . LEU B 1 50 ? 8.557 9.091 75.503 1.00 26.97 49 LEU B CA 1
ATOM 1323 C C . LEU B 1 50 ? 8.455 10.600 75.271 1.00 28.27 49 LEU B C 1
ATOM 1324 O O . LEU B 1 50 ? 7.714 11.299 75.973 1.00 24.58 49 LEU B O 1
ATOM 1329 N N . ASP B 1 51 ? 9.201 11.121 74.300 1.00 31.80 50 ASP B N 1
ATOM 1330 C CA . ASP B 1 51 ? 9.080 12.534 73.941 1.00 35.28 50 ASP B CA 1
ATOM 1331 C C . ASP B 1 51 ? 7.667 12.875 73.453 1.00 32.52 50 ASP B C 1
ATOM 1332 O O . ASP B 1 51 ? 7.107 13.915 73.813 1.00 33.05 50 ASP B O 1
ATOM 1337 N N . ALA B 1 52 ? 7.069 12.005 72.641 1.00 30.62 51 ALA B N 1
ATOM 1338 C CA . ALA B 1 52 ? 5.764 12.302 72.061 1.00 28.48 51 ALA B CA 1
ATOM 1339 C C . ALA B 1 52 ? 4.639 12.265 73.096 1.00 30.01 51 ALA B C 1
ATOM 1340 O O . ALA B 1 52 ? 3.611 12.928 72.911 1.00 28.86 51 ALA B O 1
ATOM 1342 N N . ILE B 1 53 ? 4.773 11.478 74.165 1.00 26.14 52 ILE B N 1
ATOM 1343 C CA . ILE B 1 53 ? 3.711 11.451 75.168 1.00 30.58 52 ILE B CA 1
ATOM 1344 C C . ILE B 1 53 ? 4.014 12.417 76.311 1.00 34.82 52 ILE B C 1
ATOM 1345 O O . ILE B 1 53 ? 3.333 12.400 77.343 1.00 36.22 52 ILE B O 1
ATOM 1350 N N . ASP B 1 54 ? 5.049 13.246 76.156 1.00 37.25 53 ASP B N 1
ATOM 1351 C CA . ASP B 1 54 ? 5.530 14.119 77.232 1.00 37.52 53 ASP B CA 1
ATOM 1352 C C . ASP B 1 54 ? 5.760 13.322 78.527 1.00 36.22 53 ASP B C 1
ATOM 1353 O O . ASP B 1 54 ? 5.170 13.588 79.578 1.00 32.01 53 ASP B O 1
ATOM 1358 N N . ALA B 1 55 ? 6.661 12.343 78.444 1.00 33.81 54 ALA B N 1
ATOM 1359 C CA . ALA B 1 55 ? 6.893 11.482 79.600 1.00 35.44 54 ALA B CA 1
ATOM 1360 C C . ALA B 1 55 ? 7.302 12.241 80.868 1.00 35.03 54 ALA B C 1
ATOM 1361 O O . ALA B 1 55 ? 6.901 11.799 81.956 1.00 36.35 54 ALA B O 1
ATOM 1363 N N . PRO B 1 56 ? 8.063 13.346 80.817 1.00 36.03 55 PRO B N 1
ATOM 1364 C CA . PRO B 1 56 ? 8.402 14.047 82.073 1.00 35.18 55 PRO B CA 1
ATOM 1365 C C . PRO B 1 56 ? 7.186 14.542 82.831 1.00 39.30 55 PRO B C 1
ATOM 1366 O O . PRO B 1 56 ? 7.159 14.541 84.076 1.00 38.81 55 PRO B O 1
ATOM 1370 N N . LYS B 1 57 ? 6.162 14.971 82.108 1.00 38.30 56 LYS B N 1
ATOM 1371 C CA . LYS B 1 57 ? 4.936 15.367 82.778 1.00 38.42 56 LYS B CA 1
ATOM 1372 C C . LYS B 1 57 ? 4.346 14.191 83.549 1.00 35.58 56 LYS B C 1
ATOM 1373 O O . LYS B 1 57 ? 3.889 14.352 84.688 1.00 31.37 56 LYS B O 1
ATOM 1379 N N . LEU B 1 58 ? 4.388 12.986 82.963 1.00 30.32 57 LEU B N 1
ATOM 1380 C CA . LEU B 1 58 ? 3.858 11.811 83.658 1.00 30.96 57 LEU B CA 1
ATOM 1381 C C . LEU B 1 58 ? 4.678 11.465 84.905 1.00 28.56 57 LEU B C 1
ATOM 1382 O O . LEU B 1 58 ? 4.116 11.080 85.934 1.00 34.12 57 LEU B O 1
ATOM 1387 N N . VAL B 1 59 ? 6.006 11.559 84.827 1.00 23.99 58 VAL B N 1
ATOM 1388 C CA . VAL B 1 59 ? 6.827 11.361 86.011 1.00 27.38 58 VAL B CA 1
ATOM 1389 C C . VAL B 1 59 ? 6.415 12.344 87.104 1.00 29.90 58 VAL B C 1
ATOM 1390 O O . VAL B 1 59 ? 6.241 11.971 88.267 1.00 28.96 58 VAL B O 1
ATOM 1394 N N . SER B 1 60 ? 6.241 13.615 86.735 1.00 32.63 59 SER B N 1
ATOM 1395 C CA . SER B 1 60 ? 5.863 14.635 87.707 1.00 32.00 59 SER B CA 1
ATOM 1396 C C . SER B 1 60 ? 4.581 14.246 88.441 1.00 32.99 59 SER B C 1
ATOM 1397 O O . SER B 1 60 ? 4.487 14.394 89.670 1.00 29.83 59 SER B O 1
ATOM 1400 N N . ALA B 1 61 ? 3.605 13.685 87.716 1.00 30.90 60 ALA B N 1
ATOM 1401 C CA . ALA B 1 61 ? 2.354 13.282 88.355 1.00 31.72 60 ALA B CA 1
ATOM 1402 C C . ALA B 1 61 ? 2.538 12.076 89.268 1.00 35.68 60 ALA B C 1
ATOM 1403 O O . ALA B 1 61 ? 1.786 11.909 90.229 1.00 33.98 60 ALA B O 1
ATOM 1405 N N . ILE B 1 62 ? 3.472 11.189 88.942 1.00 40.24 61 ILE B N 1
ATOM 1406 C CA . ILE B 1 62 ? 3.729 10.044 89.803 1.00 36.92 61 ILE B CA 1
ATOM 1407 C C . ILE B 1 62 ? 4.426 10.486 91.078 1.00 34.04 61 ILE B C 1
ATOM 1408 O O . ILE B 1 62 ? 4.130 9.982 92.163 1.00 35.41 61 ILE B O 1
ATOM 1413 N N . ALA B 1 63 ? 5.379 11.413 90.964 1.00 32.15 62 ALA B N 1
ATOM 1414 C CA . ALA B 1 63 ? 6.048 11.936 92.151 1.00 30.74 62 ALA B CA 1
ATOM 1415 C C . ALA B 1 63 ? 5.057 12.646 93.063 1.00 33.32 62 ALA B C 1
ATOM 1416 O O . ALA B 1 63 ? 5.070 12.452 94.294 1.00 32.43 62 ALA B O 1
ATOM 1418 N N . ASN B 1 64 ? 4.194 13.485 92.475 1.00 31.69 63 ASN B N 1
ATOM 1419 C CA . ASN B 1 64 ? 3.236 14.226 93.288 1.00 36.47 63 ASN B CA 1
ATOM 1420 C C . ASN B 1 64 ? 2.236 13.289 93.936 1.00 36.88 63 ASN B C 1
ATOM 1421 O O . ASN B 1 64 ? 1.823 13.526 95.077 1.00 33.63 63 ASN B O 1
ATOM 1426 N N . SER B 1 65 ? 1.845 12.213 93.249 1.00 33.29 64 SER B N 1
ATOM 1427 C CA . SER B 1 65 ? 0.917 11.284 93.888 1.00 37.49 64 SER B CA 1
ATOM 1428 C C . SER B 1 65 ? 1.583 10.521 95.045 1.00 39.26 64 SER B C 1
ATOM 1429 O O . SER B 1 65 ? 0.958 10.307 96.098 1.00 37.59 64 SER B O 1
ATOM 1432 N N . ALA B 1 66 ? 2.844 10.090 94.869 1.00 37.30 65 ALA B N 1
ATOM 1433 C CA . ALA B 1 66 ? 3.536 9.369 95.937 1.00 34.03 65 ALA B CA 1
ATOM 1434 C C . ALA B 1 66 ? 3.761 10.275 97.150 1.00 35.87 65 ALA B C 1
ATOM 1435 O O . ALA B 1 66 ? 3.608 9.838 98.302 1.00 32.00 65 ALA B O 1
ATOM 1437 N N . GLU B 1 67 ? 4.128 11.536 96.904 1.00 35.08 66 GLU B N 1
ATOM 1438 C CA . GLU B 1 67 ? 4.314 12.491 97.992 1.00 38.12 66 GLU B CA 1
ATOM 1439 C C . GLU B 1 67 ? 3.025 12.673 98.776 1.00 41.41 66 GLU B C 1
ATOM 1440 O O . GLU B 1 67 ? 3.044 12.734 100.013 1.00 42.16 66 GLU B O 1
ATOM 1454 N N . GLN B 1 69 ? 0.615 10.415 99.007 1.00 44.61 68 GLN B N 1
ATOM 1455 C CA . GLN B 1 69 ? 0.400 9.186 99.750 1.00 44.04 68 GLN B CA 1
ATOM 1456 C C . GLN B 1 69 ? 1.258 9.153 101.002 1.00 42.34 68 GLN B C 1
ATOM 1457 O O . GLN B 1 69 ? 0.792 8.731 102.061 1.00 44.07 68 GLN B O 1
ATOM 1463 N N . SER B 1 70 ? 2.518 9.591 100.899 1.00 40.19 69 SER B N 1
ATOM 1464 C CA . SER B 1 70 ? 3.370 9.678 102.083 1.00 39.21 69 SER B CA 1
ATOM 1465 C C . SER B 1 70 ? 2.763 10.607 103.130 1.00 39.01 69 SER B C 1
ATOM 1466 O O . SER B 1 70 ? 2.713 10.262 104.311 1.00 42.13 69 SER B O 1
ATOM 1469 N N . LYS B 1 71 ? 2.303 11.798 102.718 1.00 36.97 70 LYS B N 1
ATOM 1470 C CA . LYS B 1 71 ? 1.708 12.715 103.687 1.00 40.75 70 LYS B CA 1
ATOM 1471 C C . LYS B 1 71 ? 0.490 12.097 104.358 1.00 45.15 70 LYS B C 1
ATOM 1472 O O . LYS B 1 71 ? 0.241 12.350 105.545 1.00 44.65 70 LYS B O 1
ATOM 1478 N N . GLN B 1 72 ? -0.267 11.265 103.635 1.00 46.46 71 GLN B N 1
ATOM 1479 C CA . GLN B 1 72 ? -1.441 10.671 104.255 1.00 48.62 71 GLN B CA 1
ATOM 1480 C C . GLN B 1 72 ? -1.087 9.573 105.247 1.00 48.09 71 GLN B C 1
ATOM 1481 O O . GLN B 1 72 ? -1.905 9.274 106.119 1.00 46.48 71 GLN B O 1
ATOM 1487 N N . LEU B 1 73 ? 0.126 9.013 105.174 1.00 45.80 72 LEU B N 1
ATOM 1488 C CA . LEU B 1 73 ? 0.556 7.986 106.116 1.00 44.40 72 LEU B CA 1
ATOM 1489 C C . LEU B 1 73 ? 1.092 8.551 107.431 1.00 40.63 72 LEU B C 1
ATOM 1490 O O . LEU B 1 73 ? 1.349 7.767 108.350 1.00 37.11 72 LEU B O 1
ATOM 1495 N N . VAL B 1 74 ? 1.295 9.869 107.532 1.00 37.55 73 VAL B N 1
ATOM 1496 C CA . VAL B 1 74 ? 1.930 10.426 108.726 1.00 40.78 73 VAL B CA 1
ATOM 1497 C C . VAL B 1 74 ? 1.186 10.043 109.998 1.00 44.17 73 VAL B C 1
ATOM 1498 O O . VAL B 1 74 ? 1.831 9.551 110.936 1.00 45.28 73 VAL B O 1
ATOM 1502 N N . PRO B 1 75 ? -0.136 10.217 110.101 1.00 46.70 74 PRO B N 1
ATOM 1503 C CA . PRO B 1 75 ? -0.818 9.832 111.349 1.00 47.35 74 PRO B CA 1
ATOM 1504 C C . PRO B 1 75 ? -0.557 8.393 111.769 1.00 45.98 74 PRO B C 1
ATOM 1505 O O . PRO B 1 75 ? -0.318 8.142 112.958 1.00 44.28 74 PRO B O 1
ATOM 1509 N N . ALA B 1 76 ? -0.574 7.443 110.826 1.00 43.49 75 ALA B N 1
ATOM 1510 C CA . ALA B 1 76 ? -0.342 6.046 111.189 1.00 42.23 75 ALA B CA 1
ATOM 1511 C C . ALA B 1 76 ? 1.102 5.802 111.599 1.00 43.50 75 ALA B C 1
ATOM 1512 O O . ALA B 1 76 ? 1.358 4.970 112.478 1.00 46.13 75 ALA B O 1
ATOM 1514 N N . ILE B 1 77 ? 2.060 6.495 110.975 1.00 38.89 76 ILE B N 1
ATOM 1515 C CA . ILE B 1 77 ? 3.454 6.306 111.368 1.00 36.97 76 ILE B CA 1
ATOM 1516 C C . ILE B 1 77 ? 3.713 6.933 112.742 1.00 39.88 76 ILE B C 1
ATOM 1517 O O . ILE B 1 77 ? 4.455 6.378 113.561 1.00 38.98 76 ILE B O 1
ATOM 1522 N N . LEU B 1 78 ? 3.124 8.102 113.008 1.00 38.13 77 LEU B N 1
ATOM 1523 C CA . LEU B 1 78 ? 3.288 8.725 114.317 1.00 40.94 77 LEU B CA 1
ATOM 1524 C C . LEU B 1 78 ? 2.645 7.878 115.407 1.00 43.38 77 LEU B C 1
ATOM 1525 O O . LEU B 1 78 ? 3.212 7.719 116.499 1.00 43.94 77 LEU B O 1
ATOM 1530 N N . SER B 1 79 ? 1.474 7.311 115.122 1.00 46.82 78 SER B N 1
ATOM 1531 C CA . SER B 1 79 ? 0.861 6.372 116.051 1.00 51.44 78 SER B CA 1
ATOM 1532 C C . SER B 1 79 ? 1.793 5.191 116.341 1.00 51.86 78 SER B C 1
ATOM 1533 O O . SER B 1 79 ? 1.973 4.802 117.500 1.00 52.04 78 SER B O 1
ATOM 1536 N N . ASP B 1 80 ? 2.410 4.610 115.301 1.00 52.97 79 ASP B N 1
ATOM 1537 C CA . ASP B 1 80 ? 3.339 3.500 115.538 1.00 53.21 79 ASP B CA 1
ATOM 1538 C C . ASP B 1 80 ? 4.542 3.926 116.382 1.00 47.44 79 ASP B C 1
ATOM 1539 O O . ASP B 1 80 ? 4.983 3.178 117.259 1.00 43.23 79 ASP B O 1
ATOM 1544 N N . ALA B 1 81 ? 5.125 5.090 116.096 1.00 41.84 80 ALA B N 1
ATOM 1545 C CA . ALA B 1 81 ? 6.269 5.534 116.884 1.00 41.93 80 ALA B CA 1
ATOM 1546 C C . ALA B 1 81 ? 5.887 5.739 118.349 1.00 42.03 80 ALA B C 1
ATOM 1547 O O . ALA B 1 81 ? 6.707 5.511 119.247 1.00 34.79 80 ALA B O 1
ATOM 1549 N N . LEU B 1 82 ? 4.658 6.197 118.596 1.00 46.23 81 LEU B N 1
ATOM 1550 C CA . LEU B 1 82 ? 4.190 6.388 119.958 1.00 47.81 81 LEU B CA 1
ATOM 1551 C C . LEU B 1 82 ? 3.945 5.048 120.638 1.00 50.01 81 LEU B C 1
ATOM 1552 O O . LEU B 1 82 ? 4.342 4.847 121.795 1.00 53.34 81 LEU B O 1
ATOM 1557 N N . SER B 1 83 ? 3.305 4.116 119.931 1.00 46.25 82 SER B N 1
ATOM 1558 C CA . SER B 1 83 ? 3.035 2.809 120.508 1.00 47.01 82 SER B CA 1
ATOM 1559 C C . SER B 1 83 ? 4.323 2.058 120.805 1.00 49.10 82 SER B C 1
ATOM 1560 O O . SER B 1 83 ? 4.413 1.335 121.803 1.00 53.37 82 SER B O 1
ATOM 1563 N N . GLU B 1 84 ? 5.336 2.218 119.969 1.00 45.37 83 GLU B N 1
ATOM 1564 C CA . GLU B 1 84 ? 6.550 1.433 120.128 1.00 44.97 83 GLU B CA 1
ATOM 1565 C C . GLU B 1 84 ? 7.641 2.148 120.903 1.00 44.32 83 GLU B C 1
ATOM 1566 O O . GLU B 1 84 ? 8.677 1.534 121.182 1.00 45.06 83 GLU B O 1
ATOM 1572 N N . ASN B 1 85 ? 7.444 3.418 121.248 1.00 42.98 84 ASN B N 1
ATOM 1573 C CA . ASN B 1 85 ? 8.416 4.113 122.076 1.00 47.05 84 ASN B CA 1
ATOM 1574 C C . ASN B 1 85 ? 8.595 3.370 123.401 1.00 46.61 84 ASN B C 1
ATOM 1575 O O . ASN B 1 85 ? 7.633 2.845 123.982 1.00 41.25 84 ASN B O 1
ATOM 1580 N N . LYS B 1 86 ? 9.844 3.330 123.875 1.00 57.76 85 LYS B N 1
ATOM 1581 C CA . LYS B 1 86 ? 10.242 2.466 124.980 1.00 64.59 85 LYS B CA 1
ATOM 1582 C C . LYS B 1 86 ? 10.630 3.222 126.254 1.00 65.07 85 LYS B C 1
ATOM 1583 O O . LYS B 1 86 ? 11.169 2.606 127.176 1.00 65.85 85 LYS B O 1
ATOM 1589 N N . THR B 1 87 ? 10.392 4.536 126.330 1.00 63.09 86 THR B N 1
ATOM 1590 C CA . THR B 1 87 ? 10.688 5.310 127.533 1.00 61.39 86 THR B CA 1
ATOM 1591 C C . THR B 1 87 ? 9.461 5.799 128.294 1.00 58.73 86 THR B C 1
ATOM 1592 O O . THR B 1 87 ? 9.519 5.914 129.522 1.00 60.89 86 THR B O 1
ATOM 1596 N N . LEU B 1 88 ? 8.364 6.100 127.603 1.00 52.53 87 LEU B N 1
ATOM 1597 C CA . LEU B 1 88 ? 7.189 6.708 128.215 1.00 51.81 87 LEU B CA 1
ATOM 1598 C C . LEU B 1 88 ? 6.233 5.652 128.745 1.00 49.55 87 LEU B C 1
ATOM 1599 O O . LEU B 1 88 ? 5.997 4.629 128.094 1.00 45.78 87 LEU B O 1
ATOM 1604 N N . ASN B 1 89 ? 5.660 5.921 129.919 1.00 51.14 88 ASN B N 1
ATOM 1605 C CA . ASN B 1 89 ? 4.648 5.009 130.425 1.00 53.59 88 ASN B CA 1
ATOM 1606 C C . ASN B 1 89 ? 3.317 5.312 129.741 1.00 53.66 88 ASN B C 1
ATOM 1607 O O . ASN B 1 89 ? 3.166 6.311 129.037 1.00 53.34 88 ASN B O 1
ATOM 1612 N N . ASP B 1 90 ? 2.339 4.437 129.966 1.00 56.57 89 ASP B N 1
ATOM 1613 C CA . ASP B 1 90 ? 1.119 4.482 129.169 1.00 61.10 89 ASP B CA 1
ATOM 1614 C C . ASP B 1 90 ? 0.278 5.717 129.464 1.00 60.54 89 ASP B C 1
ATOM 1615 O O . ASP B 1 90 ? -0.460 6.182 128.586 1.00 59.04 89 ASP B O 1
ATOM 1620 N N . LYS B 1 91 ? 0.392 6.277 130.668 1.00 57.03 90 LYS B N 1
ATOM 1621 C CA . LYS B 1 91 ? -0.314 7.520 130.965 1.00 57.73 90 LYS B CA 1
ATOM 1622 C C . LYS B 1 91 ? 0.337 8.714 130.270 1.00 52.86 90 LYS B C 1
ATOM 1623 O O . LYS B 1 91 ? -0.357 9.638 129.831 1.00 52.95 90 LYS B O 1
ATOM 1629 N N . GLN B 1 92 ? 1.669 8.726 130.180 1.00 50.41 91 GLN B N 1
ATOM 1630 C CA . GLN B 1 92 ? 2.357 9.819 129.504 1.00 50.73 91 GLN B CA 1
ATOM 1631 C C . GLN B 1 92 ? 2.088 9.802 128.004 1.00 52.17 91 GLN B C 1
ATOM 1632 O O . GLN B 1 92 ? 1.961 10.863 127.377 1.00 52.14 91 GLN B O 1
ATOM 1638 N N . LYS B 1 93 ? 2.004 8.605 127.415 1.00 52.58 92 LYS B N 1
ATOM 1639 C CA . LYS B 1 93 ? 1.689 8.489 125.997 1.00 54.61 92 LYS B CA 1
ATOM 1640 C C . LYS B 1 93 ? 0.281 8.987 125.722 1.00 58.92 92 LYS B C 1
ATOM 1641 O O . LYS B 1 93 ? 0.066 9.779 124.800 1.00 61.82 92 LYS B O 1
ATOM 1647 N N . GLN B 1 94 ? -0.676 8.586 126.560 1.00 62.27 93 GLN B N 1
ATOM 1648 C CA . GLN B 1 94 ? -2.058 8.995 126.353 1.00 65.57 93 GLN B CA 1
ATOM 1649 C C . GLN B 1 94 ? -2.196 10.506 126.481 1.00 62.94 93 GLN B C 1
ATOM 1650 O O . GLN B 1 94 ? -2.966 11.125 125.741 1.00 59.58 93 GLN B O 1
ATOM 1656 N N . ALA B 1 95 ? -1.431 11.116 127.395 1.00 60.55 94 ALA B N 1
ATOM 1657 C CA . ALA B 1 95 ? -1.433 12.562 127.592 1.00 61.93 94 ALA B CA 1
ATOM 1658 C C . ALA B 1 95 ? -0.670 13.319 126.506 1.00 62.26 94 ALA B C 1
ATOM 1659 O O . ALA B 1 95 ? -0.908 14.517 126.321 1.00 63.55 94 ALA B O 1
ATOM 1661 N N . ALA B 1 96 ? 0.238 12.653 125.785 1.00 63.19 95 ALA B N 1
ATOM 1662 C CA . ALA B 1 96 ? 1.015 13.312 124.743 1.00 61.13 95 ALA B CA 1
ATOM 1663 C C . ALA B 1 96 ? 0.236 13.434 123.440 1.00 63.39 95 ALA B C 1
ATOM 1664 O O . ALA B 1 96 ? 0.611 14.240 122.575 1.00 62.92 95 ALA B O 1
ATOM 1666 N N . VAL B 1 97 ? -0.830 12.643 123.286 1.00 63.44 96 VAL B N 1
ATOM 1667 C CA . VAL B 1 97 ? -1.611 12.666 122.050 1.00 63.54 96 VAL B CA 1
ATOM 1668 C C . VAL B 1 97 ? -2.051 14.073 121.675 1.00 64.79 96 VAL B C 1
ATOM 1669 O O . VAL B 1 97 ? -1.876 14.459 120.511 1.00 66.90 96 VAL B O 1
ATOM 1673 N N . PRO B 1 98 ? -2.614 14.881 122.579 1.00 65.77 97 PRO B N 1
ATOM 1674 C CA . PRO B 1 98 ? -3.119 16.202 122.160 1.00 64.56 97 PRO B CA 1
ATOM 1675 C C . PRO B 1 98 ? -2.061 17.086 121.527 1.00 63.30 97 PRO B C 1
ATOM 1676 O O . PRO B 1 98 ? -2.318 17.704 120.484 1.00 63.17 97 PRO B O 1
ATOM 1680 N N . THR B 1 99 ? -0.872 17.167 122.128 1.00 60.60 98 THR B N 1
ATOM 1681 C CA . THR B 1 99 ? 0.175 18.019 121.574 1.00 60.06 98 THR B CA 1
ATOM 1682 C C . THR B 1 99 ? 0.818 17.412 120.330 1.00 58.00 98 THR B C 1
ATOM 1683 O O . THR B 1 99 ? 1.244 18.147 119.431 1.00 59.62 98 THR B O 1
ATOM 1687 N N . LEU B 1 100 ? 0.932 16.086 120.267 1.00 55.55 99 LEU B N 1
ATOM 1688 C CA . LEU B 1 100 ? 1.462 15.470 119.058 1.00 54.14 99 LEU B CA 1
ATOM 1689 C C . LEU B 1 100 ? 0.521 15.708 117.885 1.00 54.64 99 LEU B C 1
ATOM 1690 O O . LEU B 1 100 ? 0.963 16.075 116.794 1.00 53.23 99 LEU B O 1
ATOM 1695 N N . GLN B 1 101 ? -0.785 15.538 118.104 1.00 57.71 100 GLN B N 1
ATOM 1696 C CA . GLN B 1 101 ? -1.761 15.875 117.079 1.00 58.91 100 GLN B CA 1
ATOM 1697 C C . GLN B 1 101 ? -1.624 17.321 116.618 1.00 58.50 100 GLN B C 1
ATOM 1698 O O . GLN B 1 101 ? -1.837 17.617 115.434 1.00 55.99 100 GLN B O 1
ATOM 1704 N N . LYS B 1 102 ? -1.266 18.232 117.522 1.00 55.93 101 LYS B N 1
ATOM 1705 C CA . LYS B 1 102 ? -1.289 19.653 117.197 1.00 57.42 101 LYS B CA 1
ATOM 1706 C C . LYS B 1 102 ? 0.011 20.142 116.572 1.00 55.08 101 LYS B C 1
ATOM 1707 O O . LYS B 1 102 ? -0.017 21.011 115.694 1.00 56.81 101 LYS B O 1
ATOM 1709 N N . ASN B 1 103 ? 1.149 19.600 117.001 1.00 54.71 102 ASN B N 1
ATOM 1710 C CA . ASN B 1 103 ? 2.463 20.063 116.571 1.00 53.71 102 ASN B CA 1
ATOM 1711 C C . ASN B 1 103 ? 3.197 19.066 115.685 1.00 51.64 102 ASN B C 1
ATOM 1712 O O . ASN B 1 103 ? 3.726 19.445 114.636 1.00 50.83 102 ASN B O 1
ATOM 1717 N N . ALA B 1 104 ? 3.237 17.791 116.077 1.00 47.45 103 ALA B N 1
ATOM 1718 C CA . ALA B 1 104 ? 4.064 16.824 115.365 1.00 45.90 103 ALA B CA 1
ATOM 1719 C C . ALA B 1 104 ? 3.489 16.494 113.989 1.00 45.51 103 ALA B C 1
ATOM 1720 O O . ALA B 1 104 ? 4.226 16.437 113.000 1.00 46.36 103 ALA B O 1
ATOM 1722 N N . VAL B 1 105 ? 2.175 16.268 113.909 1.00 44.23 104 VAL B N 1
ATOM 1723 C CA . VAL B 1 105 ? 1.571 15.853 112.643 1.00 46.12 104 VAL B CA 1
ATOM 1724 C C . VAL B 1 105 ? 1.765 16.912 111.566 1.00 48.41 104 VAL B C 1
ATOM 1725 O O . VAL B 1 105 ? 2.245 16.569 110.473 1.00 51.03 104 VAL B O 1
ATOM 1729 N N . PRO B 1 106 ? 1.460 18.193 111.801 1.00 50.20 105 PRO B N 1
ATOM 1730 C CA . PRO B 1 106 ? 1.727 19.202 110.764 1.00 49.97 105 PRO B CA 1
ATOM 1731 C C . PRO B 1 106 ? 3.190 19.257 110.355 1.00 48.05 105 PRO B C 1
ATOM 1732 O O . PRO B 1 106 ? 3.493 19.510 109.180 1.00 45.41 105 PRO B O 1
ATOM 1736 N N . LYS B 1 107 ? 4.107 19.047 111.304 1.00 44.95 106 LYS B N 1
ATOM 1737 C CA . LYS B 1 107 ? 5.533 19.078 110.992 1.00 46.24 106 LYS B CA 1
ATOM 1738 C C . LYS B 1 107 ? 5.963 17.838 110.207 1.00 43.76 106 LYS B C 1
ATOM 1739 O O . LYS B 1 107 ? 6.819 17.926 109.316 1.00 38.64 106 LYS B O 1
ATOM 1745 N N . LEU B 1 108 ? 5.410 16.670 110.548 1.00 42.78 107 LEU B N 1
ATOM 1746 C CA . LEU B 1 108 ? 5.741 15.455 109.808 1.00 41.90 107 LEU B CA 1
ATOM 1747 C C . LEU B 1 108 ? 5.138 15.475 108.410 1.00 40.33 107 LEU B C 1
ATOM 1748 O O . LEU B 1 108 ? 5.792 15.073 107.444 1.00 36.99 107 LEU B O 1
ATOM 1753 N N . VAL B 1 109 ? 3.881 15.908 108.301 1.00 41.96 108 VAL B N 1
ATOM 1754 C CA . VAL B 1 109 ? 3.237 16.059 107.002 1.00 45.33 108 VAL B CA 1
ATOM 1755 C C . VAL B 1 109 ? 4.056 16.980 106.110 1.00 48.32 108 VAL B C 1
ATOM 1756 O O . VAL B 1 109 ? 4.271 16.699 104.923 1.00 46.49 108 VAL B O 1
ATOM 1760 N N . ASP B 1 110 ? 4.523 18.101 106.669 1.00 48.93 109 ASP B N 1
ATOM 1761 C CA . ASP B 1 110 ? 5.279 19.062 105.872 1.00 50.00 109 ASP B CA 1
ATOM 1762 C C . ASP B 1 110 ? 6.564 18.456 105.316 1.00 48.67 109 ASP B C 1
ATOM 1763 O O . ASP B 1 110 ? 6.992 18.820 104.217 1.00 46.19 109 ASP B O 1
ATOM 1768 N N . GLY B 1 111 ? 7.197 17.548 106.057 1.00 45.98 110 GLY B N 1
ATOM 1769 C CA . GLY B 1 111 ? 8.450 16.963 105.640 1.00 44.77 110 GLY B CA 1
ATOM 1770 C C . GLY B 1 111 ? 8.359 15.599 104.986 1.00 46.17 110 GLY B C 1
ATOM 1771 O O . GLY B 1 111 ? 9.399 15.023 104.654 1.00 49.45 110 GLY B O 1
ATOM 1772 N N . ALA B 1 112 ? 7.157 15.061 104.790 1.00 40.42 111 ALA B N 1
ATOM 1773 C CA . ALA B 1 112 ? 7.014 13.691 104.316 1.00 39.76 111 ALA B CA 1
ATOM 1774 C C . ALA B 1 112 ? 7.133 13.629 102.795 1.00 40.73 111 ALA B C 1
ATOM 1775 O O . ALA B 1 112 ? 6.695 14.538 102.086 1.00 40.46 111 ALA B O 1
ATOM 1777 N N . GLY B 1 113 ? 7.741 12.549 102.305 1.00 40.32 112 GLY B N 1
ATOM 1778 C CA . GLY B 1 113 ? 7.871 12.287 100.884 1.00 38.28 112 GLY B CA 1
ATOM 1779 C C . GLY B 1 113 ? 8.829 13.182 100.130 1.00 39.76 112 GLY B C 1
ATOM 1780 O O . GLY B 1 113 ? 8.677 13.343 98.917 1.00 38.75 112 GLY B O 1
ATOM 1781 N N . LYS B 1 114 ? 9.825 13.757 100.806 1.00 37.09 113 LYS B N 1
ATOM 1782 C CA . LYS B 1 114 ? 10.799 14.586 100.110 1.00 38.57 113 LYS B CA 1
ATOM 1783 C C . LYS B 1 114 ? 11.521 13.796 99.020 1.00 35.46 113 LYS B C 1
ATOM 1784 O O . LYS B 1 114 ? 11.838 14.343 97.956 1.00 36.55 113 LYS B O 1
ATOM 1790 N N . VAL B 1 115 ? 11.769 12.505 99.261 1.00 34.48 114 VAL B N 1
ATOM 1791 C CA . VAL B 1 115 ? 12.534 11.674 98.326 1.00 35.33 114 VAL B CA 1
ATOM 1792 C C . VAL B 1 115 ? 11.945 11.722 96.918 1.00 33.46 114 VAL B C 1
ATOM 1793 O O . VAL B 1 115 ? 12.675 11.631 95.922 1.00 33.17 114 VAL B O 1
ATOM 1797 N N . PHE B 1 116 ? 10.635 11.920 96.807 1.00 30.81 115 PHE B N 1
ATOM 1798 C CA . PHE B 1 116 ? 9.974 11.958 95.514 1.00 30.15 115 PHE B CA 1
ATOM 1799 C C . PHE B 1 116 ? 10.261 13.228 94.713 1.00 35.47 115 PHE B C 1
ATOM 1800 O O . PHE B 1 116 ? 9.987 13.248 93.506 1.00 32.96 115 PHE B O 1
ATOM 1808 N N . GLY B 1 117 ? 10.811 14.275 95.331 1.00 34.48 116 GLY B N 1
ATOM 1809 C CA . GLY B 1 117 ? 11.213 15.441 94.574 1.00 34.48 116 GLY B CA 1
ATOM 1810 C C . GLY B 1 117 ? 12.650 15.435 94.099 1.00 38.93 116 GLY B C 1
ATOM 1811 O O . GLY B 1 117 ? 13.098 16.416 93.495 1.00 41.32 116 GLY B O 1
ATOM 1812 N N . THR B 1 118 ? 13.393 14.358 94.346 1.00 35.15 117 THR B N 1
ATOM 1813 C CA . THR B 1 118 ? 14.808 14.343 94.017 1.00 33.34 117 THR B CA 1
ATOM 1814 C C . THR B 1 118 ? 15.044 14.014 92.547 1.00 35.83 117 THR B C 1
ATOM 1815 O O . THR B 1 118 ? 14.220 13.396 91.869 1.00 35.85 117 THR B O 1
ATOM 1819 N N . GLN B 1 119 ? 16.203 14.446 92.053 1.00 39.15 118 GLN B N 1
ATOM 1820 C CA . GLN B 1 119 ? 16.590 14.088 90.698 1.00 37.04 118 GLN B CA 1
ATOM 1821 C C . GLN B 1 119 ? 16.751 12.581 90.562 1.00 37.24 118 GLN B C 1
ATOM 1822 O O . GLN B 1 119 ? 16.479 12.018 89.491 1.00 36.13 118 GLN B O 1
ATOM 1828 N N . GLN B 1 120 ? 17.203 11.918 91.634 1.00 35.41 119 GLN B N 1
ATOM 1829 C CA . GLN B 1 120 ? 17.343 10.469 91.618 1.00 31.37 119 GLN B CA 1
ATOM 1830 C C . GLN B 1 120 ? 16.003 9.792 91.368 1.00 29.24 119 GLN B C 1
ATOM 1831 O O . GLN B 1 120 ? 15.912 8.845 90.568 1.00 24.06 119 GLN B O 1
ATOM 1837 N N . PHE B 1 121 ? 14.943 10.275 92.019 1.00 27.11 120 PHE B N 1
ATOM 1838 C CA . PHE B 1 121 ? 13.637 9.685 91.763 1.00 28.46 120 PHE B CA 1
ATOM 1839 C C . PHE B 1 121 ? 13.230 9.883 90.309 1.00 31.84 120 PHE B C 1
ATOM 1840 O O . PHE B 1 121 ? 12.817 8.932 89.636 1.00 35.84 120 PHE B O 1
ATOM 1848 N N . THR B 1 122 ? 13.343 11.119 89.808 1.00 31.44 121 THR B N 1
ATOM 1849 C CA . THR B 1 122 ? 13.001 11.417 88.415 1.00 29.79 121 THR B CA 1
ATOM 1850 C C . THR B 1 122 ? 13.763 10.532 87.439 1.00 30.28 121 THR B C 1
ATOM 1851 O O . THR B 1 122 ? 13.174 9.976 86.503 1.00 34.78 121 THR B O 1
ATOM 1855 N N . ASN B 1 123 ? 15.083 10.409 87.627 1.00 30.28 122 ASN B N 1
ATOM 1856 C CA . ASN B 1 123 ? 15.877 9.533 86.778 1.00 33.56 122 ASN B CA 1
ATOM 1857 C C . ASN B 1 123 ? 15.352 8.113 86.830 1.00 32.29 122 ASN B C 1
ATOM 1858 O O . ASN B 1 123 ? 15.145 7.477 85.788 1.00 30.14 122 ASN B O 1
ATOM 1863 N N . ASP B 1 124 ? 15.095 7.611 88.044 1.00 27.02 123 ASP B N 1
ATOM 1864 C CA . ASP B 1 124 ? 14.651 6.234 88.190 1.00 29.28 123 ASP B CA 1
ATOM 1865 C C . ASP B 1 124 ? 13.291 6.025 87.537 1.00 27.64 123 ASP B C 1
ATOM 1866 O O . ASP B 1 124 ? 13.060 4.999 86.877 1.00 32.39 123 ASP B O 1
ATOM 1871 N N . ALA B 1 125 ? 12.396 7.009 87.661 1.00 21.16 124 ALA B N 1
ATOM 1872 C CA . ALA B 1 125 ? 11.095 6.886 87.013 1.00 27.79 124 ALA B CA 1
ATOM 1873 C C . ALA B 1 125 ? 11.237 6.918 85.489 1.00 35.42 124 ALA B C 1
ATOM 1874 O O . ALA B 1 125 ? 10.498 6.225 84.780 1.00 33.38 124 ALA B O 1
ATOM 1884 N N . GLN B 1 127 ? 13.938 5.664 83.822 1.00 33.15 126 GLN B N 1
ATOM 1885 C CA . GLN B 1 127 ? 14.365 4.300 83.521 1.00 32.81 126 GLN B CA 1
ATOM 1886 C C . GLN B 1 127 ? 13.206 3.310 83.651 1.00 29.53 126 GLN B C 1
ATOM 1887 O O . GLN B 1 127 ? 13.098 2.367 82.863 1.00 26.97 126 GLN B O 1
ATOM 1893 N N . ALA B 1 128 ? 12.325 3.509 84.631 1.00 31.00 127 ALA B N 1
ATOM 1894 C CA . ALA B 1 128 ? 11.186 2.606 84.764 1.00 30.38 127 ALA B CA 1
ATOM 1895 C C . ALA B 1 128 ? 10.252 2.695 83.557 1.00 30.10 127 ALA B C 1
ATOM 1896 O O . ALA B 1 128 ? 9.692 1.683 83.126 1.00 29.37 127 ALA B O 1
ATOM 1898 N N . GLN B 1 129 ? 10.088 3.887 82.975 1.00 32.21 128 GLN B N 1
ATOM 1899 C CA . GLN B 1 129 ? 9.254 3.996 81.778 1.00 27.76 128 GLN B CA 1
ATOM 1900 C C . GLN B 1 129 ? 9.884 3.275 80.593 1.00 26.20 128 GLN B C 1
ATOM 1901 O O . GLN B 1 129 ? 9.192 2.547 79.866 1.00 26.96 128 GLN B O 1
ATOM 1907 N N . TYR B 1 130 ? 11.195 3.442 80.379 1.00 25.95 129 TYR B N 1
ATOM 1908 C CA . TYR B 1 130 ? 11.846 2.679 79.315 1.00 28.08 129 TYR B CA 1
ATOM 1909 C C . TYR B 1 130 ? 11.596 1.190 79.495 1.00 29.80 129 TYR B C 1
ATOM 1910 O O . TYR B 1 130 ? 11.188 0.493 78.552 1.00 31.48 129 TYR B O 1
ATOM 1919 N N . ASP B 1 131 ? 11.859 0.686 80.708 1.00 29.13 130 ASP B N 1
ATOM 1920 C CA . ASP B 1 131 ? 11.743 -0.747 80.978 1.00 31.29 130 ASP B CA 1
ATOM 1921 C C . ASP B 1 131 ? 10.309 -1.228 80.789 1.00 33.45 130 ASP B C 1
ATOM 1922 O O . ASP B 1 131 ? 10.072 -2.276 80.168 1.00 33.90 130 ASP B O 1
ATOM 1927 N N . ALA B 1 132 ? 9.329 -0.459 81.275 1.00 25.60 131 ALA B N 1
ATOM 1928 C CA . ALA B 1 132 ? 7.945 -0.890 81.094 1.00 25.71 131 ALA B CA 1
ATOM 1929 C C . ALA B 1 132 ? 7.566 -0.961 79.605 1.00 26.47 131 ALA B C 1
ATOM 1930 O O . ALA B 1 132 ? 6.913 -1.920 79.172 1.00 22.81 131 ALA B O 1
ATOM 1932 N N . TYR B 1 133 ? 7.950 0.046 78.805 1.00 22.89 132 TYR B N 1
ATOM 1933 C CA . TYR B 1 133 ? 7.596 -0.007 77.385 1.00 27.60 132 TYR B CA 1
ATOM 1934 C C . TYR B 1 133 ? 8.317 -1.139 76.672 1.00 29.22 132 TYR B C 1
ATOM 1935 O O . TYR B 1 133 ? 7.725 -1.822 75.835 1.00 29.88 132 TYR B O 1
ATOM 1944 N N . ALA B 1 134 ? 9.592 -1.361 76.991 1.00 31.64 133 ALA B N 1
ATOM 1945 C CA . ALA B 1 134 ? 10.344 -2.403 76.302 1.00 33.68 133 ALA B CA 1
ATOM 1946 C C . ALA B 1 134 ? 9.783 -3.788 76.598 1.00 33.18 133 ALA B C 1
ATOM 1947 O O . ALA B 1 134 ? 9.918 -4.703 75.776 1.00 32.36 133 ALA B O 1
ATOM 1949 N N . LYS B 1 135 ? 9.206 -3.963 77.786 1.00 35.05 134 LYS B N 1
ATOM 1950 C CA . LYS B 1 135 ? 8.681 -5.253 78.220 1.00 35.18 134 LYS B CA 1
ATOM 1951 C C . LYS B 1 135 ? 7.394 -5.635 77.495 1.00 32.71 134 LYS B C 1
ATOM 1952 O O . LYS B 1 135 ? 7.185 -6.811 77.179 1.00 30.33 134 LYS B O 1
ATOM 1958 N N . TYR B 1 136 ? 6.494 -4.683 77.270 1.00 30.76 135 TYR B N 1
ATOM 1959 C CA . TYR B 1 136 ? 5.183 -5.033 76.738 1.00 32.13 135 TYR B CA 1
ATOM 1960 C C . TYR B 1 136 ? 5.029 -4.754 75.239 1.00 28.63 135 TYR B C 1
ATOM 1961 O O . TYR B 1 136 ? 4.058 -5.216 74.634 1.00 26.37 135 TYR B O 1
ATOM 1970 N N . TYR B 1 137 ? 5.946 -4.017 74.621 1.00 26.48 136 TYR B N 1
ATOM 1971 C CA . TYR B 1 137 ? 5.771 -3.637 73.226 1.00 24.07 136 TYR B CA 1
ATOM 1972 C C . TYR B 1 137 ? 7.004 -4.018 72.427 1.00 25.26 136 TYR B C 1
ATOM 1973 O O . TYR B 1 137 ? 8.134 -3.933 72.915 1.00 26.43 136 TYR B O 1
ATOM 1982 N N . SER B 1 138 ? 6.780 -4.417 71.180 1.00 26.85 137 SER B N 1
ATOM 1983 C CA . SER B 1 138 ? 7.900 -4.621 70.281 1.00 28.54 137 SER B CA 1
ATOM 1984 C C . SER B 1 138 ? 8.365 -3.278 69.717 1.00 29.13 137 SER B C 1
ATOM 1985 O O . SER B 1 138 ? 7.653 -2.273 69.773 1.00 30.20 137 SER B O 1
ATOM 1988 N N . THR B 1 139 ? 9.575 -3.279 69.151 1.00 31.18 138 THR B N 1
ATOM 1989 C CA . THR B 1 139 ? 10.114 -2.087 68.506 1.00 31.07 138 THR B CA 1
ATOM 1990 C C . THR B 1 139 ? 9.174 -1.549 67.433 1.00 32.53 138 THR B C 1
ATOM 1991 O O . THR B 1 139 ? 8.975 -0.338 67.315 1.00 33.56 138 THR B O 1
ATOM 1995 N N . SER B 1 140 ? 8.582 -2.425 66.637 1.00 31.08 139 SER B N 1
ATOM 1996 C CA A SER B 1 140 ? 7.688 -1.944 65.596 0.65 31.89 139 SER B CA 1
ATOM 1997 C CA B SER B 1 140 ? 7.688 -1.938 65.595 0.35 31.60 139 SER B CA 1
ATOM 1998 C C . SER B 1 140 ? 6.395 -1.386 66.190 1.00 30.46 139 SER B C 1
ATOM 1999 O O . SER B 1 140 ? 5.835 -0.418 65.661 1.00 28.00 139 SER B O 1
ATOM 2004 N N . GLU B 1 141 ? 5.915 -1.961 67.294 1.00 30.28 140 GLU B N 1
ATOM 2005 C CA . GLU B 1 141 ? 4.724 -1.405 67.935 1.00 29.41 140 GLU B CA 1
ATOM 2006 C C . GLU B 1 141 ? 5.019 -0.047 68.565 1.00 26.19 140 GLU B C 1
ATOM 2007 O O . GLU B 1 141 ? 4.181 0.860 68.532 1.00 23.23 140 GLU B O 1
ATOM 2013 N N . ILE B 1 142 ? 6.201 0.107 69.146 1.00 22.87 141 ILE B N 1
ATOM 2014 C CA . ILE B 1 142 ? 6.595 1.408 69.678 1.00 27.10 141 ILE B CA 1
ATOM 2015 C C . ILE B 1 142 ? 6.618 2.461 68.573 1.00 27.31 141 ILE B C 1
ATOM 2016 O O . ILE B 1 142 ? 6.240 3.623 68.790 1.00 27.16 141 ILE B O 1
ATOM 2021 N N . LYS B 1 143 ? 7.087 2.090 67.379 1.00 26.38 142 LYS B N 1
ATOM 2022 C CA . LYS B 1 143 ? 7.095 3.058 66.286 1.00 25.85 142 LYS B CA 1
ATOM 2023 C C . LYS B 1 143 ? 5.680 3.397 65.820 1.00 26.82 142 LYS B C 1
ATOM 2024 O O . LYS B 1 143 ? 5.373 4.572 65.572 1.00 26.97 142 LYS B O 1
ATOM 2030 N N . ASP B 1 144 ? 4.800 2.394 65.698 1.00 24.58 143 ASP B N 1
ATOM 2031 C CA . ASP B 1 144 ? 3.401 2.685 65.377 1.00 23.42 143 ASP B CA 1
ATOM 2032 C C . ASP B 1 144 ? 2.794 3.639 66.407 1.00 29.12 143 ASP B C 1
ATOM 2033 O O . ASP B 1 144 ? 2.063 4.563 66.042 1.00 29.42 143 ASP B O 1
ATOM 2038 N N . LEU B 1 145 ? 3.034 3.382 67.709 1.00 21.78 144 LEU B N 1
ATOM 2039 C CA . LEU B 1 145 ? 2.486 4.242 68.752 1.00 25.41 144 LEU B CA 1
ATOM 2040 C C . LEU B 1 145 ? 2.943 5.679 68.577 1.00 25.04 144 LEU B C 1
ATOM 2041 O O . LEU B 1 145 ? 2.158 6.614 68.754 1.00 24.57 144 LEU B O 1
ATOM 2046 N N . THR B 1 146 ? 4.229 5.874 68.288 1.00 24.65 145 THR B N 1
ATOM 2047 C CA . THR B 1 146 ? 4.747 7.218 68.115 1.00 20.44 145 THR B CA 1
ATOM 2048 C C . THR B 1 146 ? 4.035 7.934 66.973 1.00 26.85 145 THR B C 1
ATOM 2049 O O . THR B 1 146 ? 3.705 9.128 67.079 1.00 27.80 145 THR B O 1
ATOM 2053 N N . THR B 1 147 ? 3.813 7.231 65.864 1.00 23.58 146 THR B N 1
ATOM 2054 C CA . THR B 1 147 ? 3.066 7.811 64.755 1.00 26.50 146 THR B CA 1
ATOM 2055 C C . THR B 1 147 ? 1.685 8.270 65.203 1.00 25.57 146 THR B C 1
ATOM 2056 O O . THR B 1 147 ? 1.269 9.395 64.913 1.00 28.37 146 THR B O 1
ATOM 2060 N N . PHE B 1 148 ? 0.959 7.422 65.930 1.00 24.13 147 PHE B N 1
ATOM 2061 C CA . PHE B 1 148 ? -0.355 7.854 66.393 1.00 24.37 147 PHE B CA 1
ATOM 2062 C C . PHE B 1 148 ? -0.244 9.049 67.350 1.00 25.93 147 PHE B C 1
ATOM 2063 O O . PHE B 1 148 ? -1.020 10.007 67.250 1.00 29.87 147 PHE B O 1
ATOM 2071 N N . TYR B 1 149 ? 0.719 9.024 68.275 1.00 20.46 148 TYR B N 1
ATOM 2072 C CA . TYR B 1 149 ? 0.785 10.097 69.276 1.00 26.01 148 TYR B CA 1
ATOM 2073 C C . TYR B 1 149 ? 1.171 11.445 68.671 1.00 29.06 148 TYR B C 1
ATOM 2074 O O . TYR B 1 149 ? 0.747 12.492 69.179 1.00 30.41 148 TYR B O 1
ATOM 2083 N N . LYS B 1 150 ? 1.988 11.447 67.620 1.00 29.54 149 LYS B N 1
ATOM 2084 C CA . LYS B 1 150 ? 2.324 12.675 66.914 1.00 30.51 149 LYS B CA 1
ATOM 2085 C C . LYS B 1 150 ? 1.255 13.106 65.912 1.00 29.91 149 LYS B C 1
ATOM 2086 O O . LYS B 1 150 ? 1.299 14.242 65.458 1.00 31.58 149 LYS B O 1
ATOM 2092 N N . SER B 1 151 ? 0.283 12.265 65.581 1.00 28.67 150 SER B N 1
ATOM 2093 C CA . SER B 1 151 ? -0.787 12.696 64.689 1.00 26.26 150 SER B CA 1
ATOM 2094 C C . SER B 1 151 ? -1.693 13.704 65.393 1.00 30.28 150 SER B C 1
ATOM 2095 O O . SER B 1 151 ? -1.678 13.812 66.620 1.00 31.77 150 SER B O 1
ATOM 2098 N N . PRO B 1 152 ? -2.470 14.483 64.631 1.00 32.99 151 PRO B N 1
ATOM 2099 C CA . PRO B 1 152 ? -3.367 15.460 65.285 1.00 33.61 151 PRO B CA 1
ATOM 2100 C C . PRO B 1 152 ? -4.341 14.826 66.265 1.00 33.29 151 PRO B C 1
ATOM 2101 O O . PRO B 1 152 ? -4.614 15.404 67.322 1.00 31.97 151 PRO B O 1
ATOM 2105 N N . THR B 1 153 ? -4.903 13.665 65.936 1.00 29.92 152 THR B N 1
ATOM 2106 C CA . THR B 1 153 ? -5.814 13.041 66.886 1.00 31.83 152 THR B CA 1
ATOM 2107 C C . THR B 1 153 ? -5.053 12.471 68.084 1.00 26.76 152 THR B C 1
ATOM 2108 O O . THR B 1 153 ? -5.562 12.515 69.208 1.00 22.26 152 THR B O 1
ATOM 2112 N N . GLY B 1 154 ? -3.830 11.979 67.875 1.00 27.12 153 GLY B N 1
ATOM 2113 C CA . GLY B 1 154 ? -3.013 11.544 69.001 1.00 28.21 153 GLY B CA 1
ATOM 2114 C C . GLY B 1 154 ? -2.694 12.677 69.960 1.00 26.33 153 GLY B C 1
ATOM 2115 O O . GLY B 1 154 ? -2.785 12.530 71.184 1.00 20.56 153 GLY B O 1
ATOM 2116 N N . ARG B 1 155 ? -2.305 13.825 69.420 1.00 26.10 154 ARG B N 1
ATOM 2117 C CA . ARG B 1 155 ? -2.031 14.962 70.290 1.00 28.01 154 ARG B CA 1
ATOM 2118 C C . ARG B 1 155 ? -3.267 15.355 71.088 1.00 29.10 154 ARG B C 1
ATOM 2119 O O . ARG B 1 155 ? -3.168 15.645 72.284 1.00 32.12 154 ARG B O 1
ATOM 2127 N N . LYS B 1 156 ? -4.445 15.363 70.452 1.00 25.29 155 LYS B N 1
ATOM 2128 C CA . LYS B 1 156 ? -5.680 15.583 71.201 1.00 25.93 155 LYS B CA 1
ATOM 2129 C C . LYS B 1 156 ? -5.850 14.530 72.296 1.00 28.91 155 LYS B C 1
ATOM 2130 O O . LYS B 1 156 ? -6.126 14.863 73.455 1.00 29.43 155 LYS B O 1
ATOM 2136 N N . PHE B 1 157 ? -5.655 13.247 71.944 1.00 25.57 156 PHE B N 1
ATOM 2137 C CA . PHE B 1 157 ? -5.837 12.135 72.879 1.00 26.61 156 PHE B CA 1
ATOM 2138 C C . PHE B 1 157 ? -4.992 12.329 74.138 1.00 24.90 156 PHE B C 1
ATOM 2139 O O . PHE B 1 157 ? -5.484 12.200 75.264 1.00 26.09 156 PHE B O 1
ATOM 2147 N N . ILE B 1 158 ? -3.721 12.692 73.960 1.00 27.20 157 ILE B N 1
ATOM 2148 C CA . ILE B 1 158 ? -2.857 12.925 75.107 1.00 33.99 157 ILE B CA 1
ATOM 2149 C C . ILE B 1 158 ? -3.449 13.973 76.046 1.00 33.77 157 ILE B C 1
ATOM 2150 O O . ILE B 1 158 ? -3.231 13.919 77.261 1.00 34.27 157 ILE B O 1
ATOM 2155 N N . GLN B 1 159 ? -4.161 14.961 75.511 1.00 33.18 158 GLN B N 1
ATOM 2156 C CA . GLN B 1 159 ? -4.654 16.050 76.359 1.00 33.75 158 GLN B CA 1
ATOM 2157 C C . GLN B 1 159 ? -6.003 15.771 77.013 1.00 34.75 158 GLN B C 1
ATOM 2158 O O . GLN B 1 159 ? -6.245 16.266 78.120 1.00 34.40 158 GLN B O 1
ATOM 2164 N N . VAL B 1 160 ? -6.909 15.040 76.360 1.00 28.55 159 VAL B N 1
ATOM 2165 C CA . VAL B 1 160 ? -8.270 14.924 76.866 1.00 31.20 159 VAL B CA 1
ATOM 2166 C C . VAL B 1 160 ? -8.619 13.522 77.341 1.00 32.99 159 VAL B C 1
ATOM 2167 O O . VAL B 1 160 ? -9.572 13.374 78.125 1.00 33.82 159 VAL B O 1
ATOM 2171 N N . GLN B 1 161 ? -7.878 12.492 76.932 1.00 33.91 160 GLN B N 1
ATOM 2172 C CA . GLN B 1 161 ? -8.364 11.136 77.172 1.00 32.47 160 GLN B CA 1
ATOM 2173 C C . GLN B 1 161 ? -8.519 10.854 78.670 1.00 33.18 160 GLN B C 1
ATOM 2174 O O . GLN B 1 161 ? -9.499 10.223 79.090 1.00 34.89 160 GLN B O 1
ATOM 2180 N N . ASP B 1 162 ? -7.598 11.347 79.500 1.00 30.97 161 ASP B N 1
ATOM 2181 C CA . ASP B 1 162 ? -7.785 11.173 80.944 1.00 39.79 161 ASP B CA 1
ATOM 2182 C C . ASP B 1 162 ? -9.051 11.869 81.429 1.00 35.33 161 ASP B C 1
ATOM 2183 O O . ASP B 1 162 ? -9.771 11.339 82.280 1.00 34.65 161 ASP B O 1
ATOM 2188 N N . GLN B 1 163 ? -9.356 13.041 80.875 1.00 34.54 162 GLN B N 1
ATOM 2189 C CA . GLN B 1 163 ? -10.577 13.748 81.249 1.00 35.29 162 GLN B CA 1
ATOM 2190 C C . GLN B 1 163 ? -11.819 12.928 80.902 1.00 30.75 162 GLN B C 1
ATOM 2191 O O . GLN B 1 163 ? -12.833 12.983 81.612 1.00 27.06 162 GLN B O 1
ATOM 2197 N N . VAL B 1 164 ? -11.771 12.194 79.785 1.00 28.79 163 VAL B N 1
ATOM 2198 C CA . VAL B 1 164 ? -12.893 11.335 79.388 1.00 28.06 163 VAL B CA 1
ATOM 2199 C C . VAL B 1 164 ? -13.132 10.262 80.450 1.00 29.97 163 VAL B C 1
ATOM 2200 O O . VAL B 1 164 ? -14.265 10.019 80.880 1.00 31.32 163 VAL B O 1
ATOM 2204 N N . GLY B 1 165 ? -12.064 9.619 80.907 1.00 31.02 164 GLY B N 1
ATOM 2205 C CA . GLY B 1 165 ? -12.220 8.640 81.970 1.00 32.96 164 GLY B CA 1
ATOM 2206 C C . GLY B 1 165 ? -12.778 9.228 83.257 1.00 33.92 164 GLY B C 1
ATOM 2207 O O . GLY B 1 165 ? -13.648 8.634 83.898 1.00 35.01 164 GLY B O 1
ATOM 2208 N N . ARG B 1 166 ? -12.290 10.402 83.657 1.00 36.78 165 ARG B N 1
ATOM 2209 C CA . ARG B 1 166 ? -12.753 10.976 84.917 1.00 37.73 165 ARG B CA 1
ATOM 2210 C C . ARG B 1 166 ? -14.227 11.357 84.848 1.00 35.93 165 ARG B C 1
ATOM 2211 O O . ARG B 1 166 ? -14.984 11.129 85.808 1.00 32.40 165 ARG B O 1
ATOM 2219 N N . ASP B 1 167 ? -14.651 11.933 83.721 1.00 28.21 166 ASP B N 1
ATOM 2220 C CA . ASP B 1 167 ? -16.049 12.319 83.557 1.00 31.81 166 ASP B CA 1
ATOM 2221 C C . ASP B 1 167 ? -16.982 11.125 83.720 1.00 31.22 166 ASP B C 1
ATOM 2222 O O . ASP B 1 167 ? -18.037 11.229 84.362 1.00 31.50 166 ASP B O 1
ATOM 2227 N N . VAL B 1 168 ? -16.624 9.987 83.127 1.00 26.89 167 VAL B N 1
ATOM 2228 C CA . VAL B 1 168 ? -17.454 8.795 83.266 1.00 29.90 167 VAL B CA 1
ATOM 2229 C C . VAL B 1 168 ? -17.536 8.363 84.733 1.00 31.11 167 VAL B C 1
ATOM 2230 O O . VAL B 1 168 ? -18.624 8.238 85.305 1.00 32.31 167 VAL B O 1
ATOM 2234 N N . VAL B 1 169 ? -16.385 8.169 85.372 1.00 31.34 168 VAL B N 1
ATOM 2235 C CA . VAL B 1 169 ? -16.358 7.635 86.733 1.00 33.66 168 VAL B CA 1
ATOM 2236 C C . VAL B 1 169 ? -16.967 8.627 87.726 1.00 34.60 168 VAL B C 1
ATOM 2237 O O . VAL B 1 169 ? -17.777 8.253 88.581 1.00 35.93 168 VAL B O 1
ATOM 2241 N N . ASN B 1 170 ? -16.602 9.907 87.627 1.00 36.64 169 ASN B N 1
ATOM 2242 C CA . ASN B 1 170 ? -17.131 10.901 88.571 1.00 40.34 169 ASN B CA 1
ATOM 2243 C C . ASN B 1 170 ? -18.638 11.079 88.425 1.00 40.48 169 ASN B C 1
ATOM 2244 O O . ASN B 1 170 ? -19.343 11.275 89.424 1.00 37.59 169 ASN B O 1
ATOM 2249 N N . GLY B 1 171 ? -19.148 11.050 87.186 1.00 37.62 170 GLY B N 1
ATOM 2250 C CA . GLY B 1 171 ? -20.581 11.181 86.990 1.00 34.79 170 GLY B CA 1
ATOM 2251 C C . GLY B 1 171 ? -21.360 10.027 87.595 1.00 35.83 170 GLY B C 1
ATOM 2252 O O . GLY B 1 171 ? -22.414 10.229 88.199 1.00 38.92 170 GLY B O 1
ATOM 2253 N N . LEU B 1 172 ? -20.873 8.797 87.402 1.00 29.08 171 LEU B N 1
ATOM 2254 C CA . LEU B 1 172 ? -21.542 7.630 87.964 1.00 31.00 171 LEU B CA 1
ATOM 2255 C C . LEU B 1 172 ? -21.429 7.609 89.490 1.00 37.15 171 LEU B C 1
ATOM 2256 O O . LEU B 1 172 ? -22.390 7.274 90.189 1.00 34.23 171 LEU B O 1
ATOM 2269 N N . GLN B 1 174 ? -21.301 10.238 91.381 1.00 42.67 173 GLN B N 1
ATOM 2270 C CA . GLN B 1 174 ? -22.234 11.217 91.922 1.00 43.46 173 GLN B CA 1
ATOM 2271 C C . GLN B 1 174 ? -23.657 10.676 91.950 1.00 40.25 173 GLN B C 1
ATOM 2272 O O . GLN B 1 174 ? -24.415 10.961 92.881 1.00 39.90 173 GLN B O 1
ATOM 2278 N N . LYS B 1 175 ? -24.042 9.890 90.948 1.00 41.24 174 LYS B N 1
ATOM 2279 C CA . LYS B 1 175 ? -25.399 9.361 90.931 1.00 39.54 174 LYS B CA 1
ATOM 2280 C C . LYS B 1 175 ? -25.576 8.157 91.849 1.00 39.50 174 LYS B C 1
ATOM 2281 O O . LYS B 1 175 ? -26.673 7.950 92.376 1.00 41.73 174 LYS B O 1
ATOM 2287 N N . TYR B 1 176 ? -24.536 7.347 92.055 1.00 32.37 175 TYR B N 1
ATOM 2288 C CA . TYR B 1 176 ? -24.745 6.043 92.662 1.00 35.81 175 TYR B CA 1
ATOM 2289 C C . TYR B 1 176 ? -24.055 5.836 94.007 1.00 39.13 175 TYR B C 1
ATOM 2290 O O . TYR B 1 176 ? -24.476 4.952 94.756 1.00 37.43 175 TYR B O 1
ATOM 2307 N N . PRO B 1 178 ? -24.045 7.758 96.687 1.00 41.76 177 PRO B N 1
ATOM 2308 C CA . PRO B 1 178 ? -24.991 8.018 97.790 1.00 41.55 177 PRO B CA 1
ATOM 2309 C C . PRO B 1 178 ? -25.998 6.897 97.979 1.00 39.14 177 PRO B C 1
ATOM 2310 O O . PRO B 1 178 ? -26.273 6.518 99.123 1.00 38.78 177 PRO B O 1
ATOM 2314 N N . GLN B 1 179 ? -26.534 6.325 96.892 1.00 37.79 178 GLN B N 1
ATOM 2315 C CA . GLN B 1 179 ? -27.561 5.298 97.045 1.00 36.65 178 GLN B CA 1
ATOM 2316 C C . GLN B 1 179 ? -26.979 4.043 97.668 1.00 35.44 178 GLN B C 1
ATOM 2317 O O . GLN B 1 179 ? -27.621 3.413 98.514 1.00 38.25 178 GLN B O 1
ATOM 2323 N N . ALA B 1 180 ? -25.756 3.672 97.273 1.00 33.14 179 ALA B N 1
ATOM 2324 C CA . ALA B 1 180 ? -25.124 2.497 97.862 1.00 31.15 179 ALA B CA 1
ATOM 2325 C C . ALA B 1 180 ? -24.825 2.723 99.329 1.00 28.87 179 ALA B C 1
ATOM 2326 O O . ALA B 1 180 ? -25.055 1.827 100.153 1.00 33.07 179 ALA B O 1
ATOM 2328 N N . ILE B 1 181 ? -24.334 3.918 99.683 1.00 29.40 180 ILE B N 1
ATOM 2329 C CA . ILE B 1 181 ? -24.073 4.213 101.096 1.00 33.34 180 ILE B CA 1
ATOM 2330 C C . ILE B 1 181 ? -25.376 4.152 101.885 1.00 35.92 180 ILE B C 1
ATOM 2331 O O . ILE B 1 181 ? -25.474 3.470 102.910 1.00 35.58 180 ILE B O 1
ATOM 2336 N N . LYS B 1 182 ? -26.418 4.820 101.381 1.00 36.13 181 LYS B N 1
ATOM 2337 C CA . LYS B 1 182 ? -27.695 4.817 102.086 1.00 36.69 181 LYS B CA 1
ATOM 2338 C C . LYS B 1 182 ? -28.259 3.398 102.231 1.00 36.64 181 LYS B C 1
ATOM 2339 O O . LYS B 1 182 ? -28.859 3.075 103.261 1.00 38.81 181 LYS B O 1
ATOM 2345 N N . ALA B 1 183 ? -28.098 2.537 101.213 1.00 33.67 182 ALA B N 1
ATOM 2346 C CA . ALA B 1 183 ? -28.607 1.164 101.335 1.00 33.65 182 ALA B CA 1
ATOM 2347 C C . ALA B 1 183 ? -27.934 0.424 102.488 1.00 34.29 182 ALA B C 1
ATOM 2348 O O . ALA B 1 183 ? -28.596 -0.281 103.261 1.00 34.53 182 ALA B O 1
ATOM 2350 N N . THR B 1 184 ? -26.601 0.525 102.582 1.00 33.73 183 THR B N 1
ATOM 2351 C CA . THR B 1 184 ? -25.882 -0.091 103.694 1.00 32.14 183 THR B CA 1
ATOM 2352 C C . THR B 1 184 ? -26.249 0.566 105.024 1.00 35.68 183 THR B C 1
ATOM 2353 O O . THR B 1 184 ? -26.440 -0.120 106.030 1.00 36.62 183 THR B O 1
ATOM 2357 N N . ARG B 1 185 ? -26.336 1.897 105.052 1.00 36.62 184 ARG B N 1
ATOM 2358 C CA . ARG B 1 185 ? -26.644 2.592 106.298 1.00 36.61 184 ARG B CA 1
ATOM 2359 C C . ARG B 1 185 ? -28.020 2.202 106.822 1.00 37.90 184 ARG B C 1
ATOM 2360 O O . ARG B 1 185 ? -28.201 1.987 108.032 1.00 38.92 184 ARG B O 1
ATOM 2368 N N 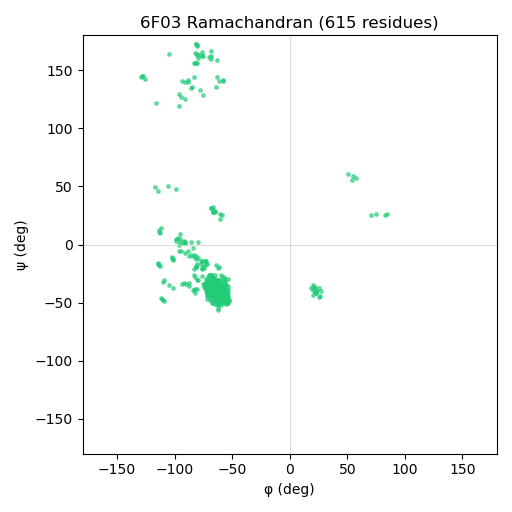. ASP B 1 186 ? -29.008 2.106 105.931 1.00 36.81 185 ASP B N 1
ATOM 2369 C CA . ASP B 1 186 ? -30.360 1.813 106.398 1.00 40.47 185 ASP B CA 1
ATOM 2370 C C . ASP B 1 186 ? -30.439 0.402 106.976 1.00 42.02 185 ASP B C 1
ATOM 2371 O O . ASP B 1 186 ? -31.080 0.184 108.013 1.00 40.07 185 ASP B O 1
ATOM 2376 N N . GLN B 1 187 ? -29.744 -0.559 106.356 1.00 38.39 186 GLN B N 1
ATOM 2377 C CA . GLN B 1 187 ? -29.686 -1.887 106.947 1.00 38.31 186 GLN B CA 1
ATOM 2378 C C . GLN B 1 187 ? -28.873 -1.872 108.240 1.00 39.25 186 GLN B C 1
ATOM 2379 O O . GLN B 1 187 ? -29.173 -2.627 109.178 1.00 35.81 186 GLN B O 1
ATOM 2385 N N . ALA B 1 188 ? -27.851 -1.012 108.302 1.00 37.41 187 ALA B N 1
ATOM 2386 C CA . ALA B 1 188 ? -27.026 -0.910 109.492 1.00 40.09 187 ALA B CA 1
ATOM 2387 C C . ALA B 1 188 ? -27.827 -0.359 110.666 1.00 43.40 187 ALA B C 1
ATOM 2388 O O . ALA B 1 188 ? -27.642 -0.792 111.807 1.00 41.45 187 ALA B O 1
ATOM 2390 N N . ASP B 1 189 ? -28.731 0.588 110.403 1.00 47.61 188 ASP B N 1
ATOM 2391 C CA . ASP B 1 189 ? -29.638 1.057 111.451 1.00 45.86 188 ASP B CA 1
ATOM 2392 C C . ASP B 1 189 ? -30.443 -0.100 112.036 1.00 42.55 188 ASP B C 1
ATOM 2393 O O . ASP B 1 189 ? -30.649 -0.175 113.251 1.00 40.49 188 ASP B O 1
ATOM 2398 N N . LYS B 1 190 ? -30.933 -0.994 111.175 1.00 41.74 189 LYS B N 1
ATOM 2399 C CA . LYS B 1 190 ? -31.763 -2.106 111.625 1.00 43.02 189 LYS B CA 1
ATOM 2400 C C . LYS B 1 190 ? -30.970 -3.083 112.482 1.00 40.73 189 LYS B C 1
ATOM 2401 O O . LYS B 1 190 ? -31.500 -3.632 113.452 1.00 39.51 189 LYS B O 1
ATOM 2407 N N . GLU B 1 191 ? -29.709 -3.328 112.123 1.00 41.84 190 GLU B N 1
ATOM 2408 C CA . GLU B 1 191 ? -28.868 -4.243 112.886 1.00 44.85 190 GLU B CA 1
ATOM 2409 C C . GLU B 1 191 ? -28.585 -3.701 114.284 1.00 44.14 190 GLU B C 1
ATOM 2410 O O . GLU B 1 191 ? -28.618 -4.449 115.270 1.00 41.77 190 GLU B O 1
ATOM 2416 N N . VAL B 1 192 ? -28.300 -2.403 114.391 1.00 45.50 191 VAL B N 1
ATOM 2417 C CA . VAL B 1 192 ? -28.036 -1.828 115.706 1.00 47.60 191 VAL B CA 1
ATOM 2418 C C . VAL B 1 192 ? -29.309 -1.806 116.541 1.00 50.91 191 VAL B C 1
ATOM 2419 O O . VAL B 1 192 ? -29.294 -2.156 117.726 1.00 54.21 191 VAL B O 1
ATOM 2423 N N . ALA B 1 193 ? -30.421 -1.432 115.941 1.00 51.48 192 ALA B N 1
ATOM 2424 C CA . ALA B 1 193 ? -31.673 -1.390 116.664 1.00 52.19 192 ALA B CA 1
ATOM 2425 C C . ALA B 1 193 ? -32.103 -2.770 117.124 1.00 56.19 192 ALA B C 1
ATOM 2426 O O . ALA B 1 193 ? -32.942 -2.905 117.996 1.00 57.77 192 ALA B O 1
ATOM 2428 N N . ALA B 1 194 ? -31.532 -3.796 116.522 1.00 56.48 193 ALA B N 1
ATOM 2429 C CA . ALA B 1 194 ? -31.872 -5.158 116.882 1.00 59.14 193 ALA B CA 1
ATOM 2430 C C . ALA B 1 194 ? -31.049 -5.711 118.035 1.00 57.61 193 ALA B C 1
ATOM 2431 O O . ALA B 1 194 ? -31.357 -6.769 118.552 1.00 58.31 193 ALA B O 1
ATOM 2433 N N . VAL B 1 195 ? -30.006 -5.004 118.434 1.00 61.09 194 VAL B N 1
ATOM 2434 C CA . VAL B 1 195 ? -29.188 -5.493 119.526 1.00 67.17 194 VAL B CA 1
ATOM 2435 C C . VAL B 1 195 ? -30.033 -5.537 120.784 1.00 73.32 194 VAL B C 1
ATOM 2436 O O . VAL B 1 195 ? -30.779 -4.616 121.080 1.00 76.75 194 VAL B O 1
ATOM 2440 N N . LYS B 1 196 ? -29.937 -6.610 121.538 1.00 72.78 195 LYS B N 1
ATOM 2441 C CA . LYS B 1 196 ? -30.709 -6.657 122.754 1.00 75.91 195 LYS B CA 1
ATOM 2442 C C . LYS B 1 196 ? -29.683 -6.713 123.847 1.00 77.31 195 LYS B C 1
ATOM 2443 O O . LYS B 1 196 ? -28.864 -7.615 123.862 1.00 77.19 195 LYS B O 1
ATOM 2449 N N . PRO B 1 197 ? -29.707 -5.757 124.764 1.00 79.69 196 PRO B N 1
ATOM 2450 C CA . PRO B 1 197 ? -28.696 -5.809 125.819 1.00 80.32 196 PRO B CA 1
ATOM 2451 C C . PRO B 1 197 ? -29.205 -6.528 127.048 1.00 79.54 196 PRO B C 1
ATOM 2452 O O . PRO B 1 197 ? -28.450 -7.336 127.570 1.00 79.31 196 PRO B O 1
ATOM 2456 N N . PRO C 1 37 ? 21.278 16.415 50.052 1.00 88.56 36 PRO C N 1
ATOM 2457 C CA . PRO C 1 37 ? 22.075 15.656 51.025 1.00 85.33 36 PRO C CA 1
ATOM 2458 C C . PRO C 1 37 ? 21.177 14.966 52.050 1.00 80.37 36 PRO C C 1
ATOM 2459 O O . PRO C 1 37 ? 20.431 15.656 52.752 1.00 83.46 36 PRO C O 1
ATOM 2463 N N . ILE C 1 38 ? 21.255 13.640 52.148 1.00 67.83 37 ILE C N 1
ATOM 2464 C CA . ILE C 1 38 ? 20.399 12.868 53.044 1.00 60.73 37 ILE C CA 1
ATOM 2465 C C . ILE C 1 38 ? 21.146 12.614 54.352 1.00 55.55 37 ILE C C 1
ATOM 2466 O O . ILE C 1 38 ? 22.170 11.917 54.370 1.00 54.82 37 ILE C O 1
ATOM 2471 N N . ASP C 1 39 ? 20.591 13.108 55.460 1.00 55.56 38 ASP C N 1
ATOM 2472 C CA . ASP C 1 39 ? 21.229 12.902 56.754 1.00 54.91 38 ASP C CA 1
ATOM 2473 C C . ASP C 1 39 ? 20.995 11.470 57.228 1.00 56.06 38 ASP C C 1
ATOM 2474 O O . ASP C 1 39 ? 20.126 10.751 56.728 1.00 57.26 38 ASP C O 1
ATOM 2479 N N . ALA C 1 40 ? 21.768 11.064 58.234 1.00 56.49 39 ALA C N 1
ATOM 2480 C CA . ALA C 1 40 ? 21.787 9.657 58.611 1.00 54.50 39 ALA C CA 1
ATOM 2481 C C . ALA C 1 40 ? 20.402 9.163 59.015 1.00 53.58 39 ALA C C 1
ATOM 2482 O O . ALA C 1 40 ? 19.963 8.103 58.550 1.00 54.22 39 ALA C O 1
ATOM 2484 N N . ASP C 1 41 ? 19.672 9.936 59.829 1.00 51.68 40 ASP C N 1
ATOM 2485 C CA . ASP C 1 41 ? 18.376 9.450 60.299 1.00 50.94 40 ASP C CA 1
ATOM 2486 C C . ASP C 1 41 ? 17.321 9.455 59.204 1.00 47.58 40 ASP C C 1
ATOM 2487 O O . ASP C 1 41 ? 16.408 8.627 59.241 1.00 46.72 40 ASP C O 1
ATOM 2492 N N . LYS C 1 42 ? 17.418 10.366 58.231 1.00 45.58 41 LYS C N 1
ATOM 2493 C CA . LYS C 1 42 ? 16.500 10.322 57.096 1.00 42.33 41 LYS C CA 1
ATOM 2494 C C . LYS C 1 42 ? 16.802 9.129 56.194 1.00 42.17 41 LYS C C 1
ATOM 2495 O O . LYS C 1 42 ? 15.884 8.479 55.680 1.00 42.10 41 LYS C O 1
ATOM 2501 N N . LYS C 1 43 ? 18.087 8.824 56.001 1.00 44.94 42 LYS C N 1
ATOM 2502 C CA . LYS C 1 43 ? 18.487 7.694 55.169 1.00 43.74 42 LYS C CA 1
ATOM 2503 C C . LYS C 1 43 ? 17.990 6.378 55.763 1.00 40.28 42 LYS C C 1
ATOM 2504 O O . LYS C 1 43 ? 17.472 5.519 55.043 1.00 35.81 42 LYS C O 1
ATOM 2510 N N . ALA C 1 44 ? 18.103 6.219 57.087 1.00 33.30 43 ALA C N 1
ATOM 2511 C CA . ALA C 1 44 ? 17.616 5.002 57.730 1.00 34.21 43 ALA C CA 1
ATOM 2512 C C . ALA C 1 44 ? 16.096 4.922 57.688 1.00 33.15 43 ALA C C 1
ATOM 2513 O O . ALA C 1 44 ? 15.531 3.831 57.583 1.00 36.76 43 ALA C O 1
ATOM 2515 N N . ALA C 1 45 ? 15.413 6.061 57.785 1.00 29.30 44 ALA C N 1
ATOM 2516 C CA . ALA C 1 45 ? 13.960 6.027 57.693 1.00 30.19 44 ALA C CA 1
ATOM 2517 C C . ALA C 1 45 ? 13.515 5.635 56.282 1.00 32.40 44 ALA C C 1
ATOM 2518 O O . ALA C 1 45 ? 12.582 4.840 56.120 1.00 30.16 44 ALA C O 1
ATOM 2520 N N . ILE C 1 46 ? 14.197 6.149 55.251 1.00 31.69 45 ILE C N 1
ATOM 2521 C CA . ILE C 1 46 ? 13.836 5.801 53.876 1.00 30.61 45 ILE C CA 1
ATOM 2522 C C . ILE C 1 46 ? 14.102 4.322 53.604 1.00 34.47 45 ILE C C 1
ATOM 2523 O O . ILE C 1 46 ? 13.280 3.634 52.987 1.00 37.03 45 ILE C O 1
ATOM 2528 N N . LYS C 1 47 ? 15.227 3.795 54.095 1.00 37.61 46 LYS C N 1
ATOM 2529 C CA . LYS C 1 47 ? 15.509 2.367 53.939 1.00 39.00 46 LYS C CA 1
ATOM 2530 C C . LYS C 1 47 ? 14.357 1.507 54.452 1.00 34.59 46 LYS C C 1
ATOM 2531 O O . LYS C 1 47 ? 13.963 0.533 53.801 1.00 32.25 46 LYS C O 1
ATOM 2537 N N . ASP C 1 48 ? 13.802 1.850 55.619 1.00 34.84 47 ASP C N 1
ATOM 2538 C CA . ASP C 1 48 ? 12.643 1.117 56.130 1.00 35.43 47 ASP C CA 1
ATOM 2539 C C . ASP C 1 48 ? 11.412 1.320 55.248 1.00 27.91 47 ASP C C 1
ATOM 2540 O O . ASP C 1 48 ? 10.653 0.380 54.995 1.00 28.90 47 ASP C O 1
ATOM 2545 N N . LEU C 1 49 ? 11.183 2.540 54.772 1.00 27.90 48 LEU C N 1
ATOM 2546 C CA . LEU C 1 49 ? 10.052 2.747 53.873 1.00 30.47 48 LEU C CA 1
ATOM 2547 C C . LEU C 1 49 ? 10.191 1.888 52.612 1.00 29.74 48 LEU C C 1
ATOM 2548 O O . LEU C 1 49 ? 9.230 1.242 52.184 1.00 28.32 48 LEU C O 1
ATOM 2553 N N . LEU C 1 50 ? 11.395 1.828 52.034 1.00 31.34 49 LEU C N 1
ATOM 2554 C CA . LEU C 1 50 ? 11.575 1.092 50.781 1.00 35.22 49 LEU C CA 1
ATOM 2555 C C . LEU C 1 50 ? 11.414 -0.415 50.983 1.00 34.91 49 LEU C C 1
ATOM 2556 O O . LEU C 1 50 ? 10.909 -1.105 50.085 1.00 37.04 49 LEU C O 1
ATOM 2561 N N . ASP C 1 51 ? 11.831 -0.940 52.147 1.00 38.95 50 ASP C N 1
ATOM 2562 C CA . ASP C 1 51 ? 11.475 -2.312 52.525 1.00 41.05 50 ASP C CA 1
ATOM 2563 C C . ASP C 1 51 ? 9.971 -2.493 52.614 1.00 38.60 50 ASP C C 1
ATOM 2564 O O . ASP C 1 51 ? 9.435 -3.508 52.162 1.00 40.58 50 ASP C O 1
ATOM 2569 N N . ALA C 1 52 ? 9.272 -1.516 53.191 1.00 38.18 51 ALA C N 1
ATOM 2570 C CA . ALA C 1 52 ? 7.831 -1.642 53.386 1.00 37.49 51 ALA C CA 1
ATOM 2571 C C . ALA C 1 52 ? 7.056 -1.606 52.063 1.00 38.56 51 ALA C C 1
ATOM 2572 O O . ALA C 1 52 ? 5.988 -2.227 51.959 1.00 39.87 51 ALA C O 1
ATOM 2574 N N . ILE C 1 53 ? 7.562 -0.917 51.038 1.00 36.13 52 ILE C N 1
ATOM 2575 C CA . ILE C 1 53 ? 6.870 -0.890 49.745 1.00 40.38 52 ILE C CA 1
ATOM 2576 C C . ILE C 1 53 ? 7.473 -1.883 48.753 1.00 47.38 52 ILE C C 1
ATOM 2577 O O . ILE C 1 53 ? 7.065 -1.914 47.590 1.00 47.55 52 ILE C O 1
ATOM 2582 N N . ASP C 1 54 ? 8.439 -2.691 49.184 1.00 51.62 53 ASP C N 1
ATOM 2583 C CA . ASP C 1 54 ? 9.119 -3.643 48.307 1.00 49.17 53 ASP C CA 1
ATOM 2584 C C . ASP C 1 54 ? 9.704 -2.922 47.093 1.00 45.33 53 ASP C C 1
ATOM 2585 O O . ASP C 1 54 ? 9.397 -3.217 45.937 1.00 42.42 53 ASP C O 1
ATOM 2590 N N . ALA C 1 55 ? 10.583 -1.967 47.390 1.00 44.26 54 ALA C N 1
ATOM 2591 C CA . ALA C 1 55 ? 11.182 -1.170 46.330 1.00 42.55 54 ALA C CA 1
ATOM 2592 C C . ALA C 1 55 ? 11.911 -1.989 45.268 1.00 40.44 54 ALA C C 1
ATOM 2593 O O . ALA C 1 55 ? 11.890 -1.561 44.105 1.00 40.53 54 ALA C O 1
ATOM 2595 N N . PRO C 1 56 ? 12.567 -3.116 45.572 1.00 41.33 55 PRO C N 1
ATOM 2596 C CA . PRO C 1 56 ? 13.243 -3.875 44.501 1.00 39.59 55 PRO C CA 1
ATOM 2597 C C . PRO C 1 56 ? 12.289 -4.379 43.448 1.00 42.89 55 PRO C C 1
ATOM 2598 O O . PRO C 1 56 ? 12.667 -4.504 42.275 1.00 45.80 55 PRO C O 1
ATOM 2602 N N . LYS C 1 57 ? 11.057 -4.688 43.841 1.00 42.46 56 LYS C N 1
ATOM 2603 C CA . LYS C 1 57 ? 10.028 -5.029 42.869 1.00 42.22 56 LYS C CA 1
ATOM 2604 C C . LYS C 1 57 ? 9.750 -3.853 41.934 1.00 41.38 56 LYS C C 1
ATOM 2605 O O . LYS C 1 57 ? 9.683 -4.023 40.708 1.00 38.75 56 LYS C O 1
ATOM 2611 N N . LEU C 1 58 ? 9.629 -2.637 42.494 1.00 37.45 57 LEU C N 1
ATOM 2612 C CA . LEU C 1 58 ? 9.369 -1.448 41.677 1.00 36.22 57 LEU C CA 1
ATOM 2613 C C . LEU C 1 58 ? 10.510 -1.173 40.706 1.00 37.82 57 LEU C C 1
ATOM 2614 O O . LEU C 1 58 ? 10.279 -0.892 39.518 1.00 38.51 57 LEU C O 1
ATOM 2619 N N . VAL C 1 59 ? 11.754 -1.238 41.189 1.00 37.33 58 VAL C N 1
ATOM 2620 C CA . VAL C 1 59 ? 12.899 -1.095 40.286 1.00 36.48 58 VAL C CA 1
ATOM 2621 C C . VAL C 1 59 ? 12.819 -2.098 39.148 1.00 36.48 58 VAL C C 1
ATOM 2622 O O . VAL C 1 59 ? 13.072 -1.761 37.981 1.00 37.95 58 VAL C O 1
ATOM 2626 N N . SER C 1 60 ? 12.488 -3.355 39.469 1.00 37.49 59 SER C N 1
ATOM 2627 C CA . SER C 1 60 ? 12.487 -4.404 38.455 1.00 41.73 59 SER C CA 1
ATOM 2628 C C . SER C 1 60 ? 11.499 -4.093 37.336 1.00 44.36 59 SER C C 1
ATOM 2629 O O . SER C 1 60 ? 11.791 -4.324 36.155 1.00 47.51 59 SER C O 1
ATOM 2632 N N . ALA C 1 61 ? 10.331 -3.545 37.688 1.00 45.25 60 ALA C N 1
ATOM 2633 C CA . ALA C 1 61 ? 9.324 -3.192 36.689 1.00 43.99 60 ALA C CA 1
ATOM 2634 C C . ALA C 1 61 ? 9.729 -1.973 35.860 1.00 42.36 60 ALA C C 1
ATOM 2635 O O . ALA C 1 61 ? 9.322 -1.853 34.696 1.00 43.02 60 ALA C O 1
ATOM 2637 N N . ILE C 1 62 ? 10.472 -1.034 36.446 1.00 40.09 61 ILE C N 1
ATOM 2638 C CA . ILE C 1 62 ? 10.997 0.080 35.663 1.00 37.75 61 ILE C CA 1
ATOM 2639 C C . ILE C 1 62 ? 11.998 -0.436 34.632 1.00 38.30 61 ILE C C 1
ATOM 2640 O O . ILE C 1 62 ? 11.979 -0.036 33.463 1.00 41.49 61 ILE C O 1
ATOM 2645 N N . ALA C 1 63 ? 12.901 -1.322 35.060 1.00 37.06 62 ALA C N 1
ATOM 2646 C CA . ALA C 1 63 ? 13.872 -1.900 34.138 1.00 38.53 62 ALA C CA 1
ATOM 2647 C C . ALA C 1 63 ? 13.172 -2.675 33.035 1.00 43.84 62 ALA C C 1
ATOM 2648 O O . ALA C 1 63 ? 13.539 -2.562 31.859 1.00 46.13 62 ALA C O 1
ATOM 2650 N N . ASN C 1 64 ? 12.157 -3.462 33.391 1.00 45.91 63 ASN C N 1
ATOM 2651 C CA . ASN C 1 64 ? 11.440 -4.224 32.377 1.00 51.87 63 ASN C CA 1
ATOM 2652 C C . ASN C 1 64 ? 10.736 -3.290 31.394 1.00 50.04 63 ASN C C 1
ATOM 2653 O O . ASN C 1 64 ? 10.759 -3.515 30.175 1.00 46.51 63 ASN C O 1
ATOM 2658 N N . SER C 1 65 ? 10.131 -2.223 31.912 1.00 50.45 64 SER C N 1
ATOM 2659 C CA . SER C 1 65 ? 9.471 -1.234 31.070 1.00 51.24 64 SER C CA 1
ATOM 2660 C C . SER C 1 65 ? 10.456 -0.566 30.112 1.00 50.40 64 SER C C 1
ATOM 2661 O O . SER C 1 65 ? 10.177 -0.425 28.919 1.00 50.71 64 SER C O 1
ATOM 2664 N N . ALA C 1 66 ? 11.611 -0.132 30.625 1.00 48.76 65 ALA C N 1
ATOM 2665 C CA . ALA C 1 66 ? 12.592 0.550 29.785 1.00 45.54 65 ALA C CA 1
ATOM 2666 C C . ALA C 1 66 ? 13.115 -0.364 28.684 1.00 49.25 65 ALA C C 1
ATOM 2667 O O . ALA C 1 66 ? 13.345 0.085 27.552 1.00 44.83 65 ALA C O 1
ATOM 2669 N N . GLU C 1 67 ? 13.342 -1.641 29.003 1.00 51.90 66 GLU C N 1
ATOM 2670 C CA . GLU C 1 67 ? 13.829 -2.569 27.990 1.00 57.54 66 GLU C CA 1
ATOM 2671 C C . GLU C 1 67 ? 12.835 -2.688 26.838 1.00 61.96 66 GLU C C 1
ATOM 2672 O O . GLU C 1 67 ? 13.213 -2.619 25.663 1.00 61.52 66 GLU C O 1
ATOM 2686 N N . GLN C 1 69 ? 10.423 -0.540 25.873 1.00 67.21 68 GLN C N 1
ATOM 2687 C CA . GLN C 1 69 ? 10.498 0.668 25.062 1.00 64.98 68 GLN C CA 1
ATOM 2688 C C . GLN C 1 69 ? 11.683 0.606 24.112 1.00 61.62 68 GLN C C 1
ATOM 2689 O O . GLN C 1 69 ? 11.566 0.956 22.933 1.00 60.59 68 GLN C O 1
ATOM 2695 N N . SER C 1 70 ? 12.838 0.170 24.614 1.00 55.58 69 SER C N 1
ATOM 2696 C CA . SER C 1 70 ? 14.027 0.103 23.777 1.00 54.04 69 SER C CA 1
ATOM 2697 C C . SER C 1 70 ? 13.838 -0.868 22.613 1.00 54.15 69 SER C C 1
ATOM 2698 O O . SER C 1 70 ? 14.188 -0.555 21.468 1.00 50.21 69 SER C O 1
ATOM 2701 N N . LYS C 1 71 ? 13.290 -2.058 22.886 1.00 57.20 70 LYS C N 1
ATOM 2702 C CA . LYS C 1 71 ? 13.037 -3.003 21.800 1.00 61.16 70 LYS C CA 1
ATOM 2703 C C . LYS C 1 71 ? 12.024 -2.446 20.801 1.00 64.15 70 LYS C C 1
ATOM 2704 O O . LYS C 1 71 ? 12.129 -2.714 19.598 1.00 65.09 70 LYS C O 1
ATOM 2710 N N . GLN C 1 72 ? 11.051 -1.656 21.268 1.00 67.95 71 GLN C N 1
ATOM 2711 C CA . GLN C 1 72 ? 10.030 -1.135 20.368 1.00 71.95 71 GLN C CA 1
ATOM 2712 C C . GLN C 1 72 ? 10.530 0.024 19.510 1.00 71.61 71 GLN C C 1
ATOM 2713 O O . GLN C 1 72 ? 9.904 0.336 18.488 1.00 71.35 71 GLN C O 1
ATOM 2719 N N . LEU C 1 73 ? 11.649 0.647 19.880 1.00 67.27 72 LEU C N 1
ATOM 2720 C CA . LEU C 1 73 ? 12.215 1.754 19.116 1.00 62.19 72 LEU C CA 1
ATOM 2721 C C . LEU C 1 73 ? 13.127 1.318 17.976 1.00 59.31 72 LEU C C 1
ATOM 2722 O O . LEU C 1 73 ? 13.683 2.184 17.295 1.00 59.18 72 LEU C O 1
ATOM 2727 N N . VAL C 1 74 ? 13.301 0.020 17.750 1.00 54.47 73 VAL C N 1
ATOM 2728 C CA . VAL C 1 74 ? 14.338 -0.472 16.843 1.00 53.30 73 VAL C CA 1
ATOM 2729 C C . VAL C 1 74 ? 13.964 -0.160 15.393 1.00 54.56 73 VAL C C 1
ATOM 2730 O O . VAL C 1 74 ? 14.807 0.357 14.639 1.00 52.81 73 VAL C O 1
ATOM 2734 N N . PRO C 1 75 ? 12.730 -0.430 14.951 1.00 55.36 74 PRO C N 1
ATOM 2735 C CA . PRO C 1 75 ? 12.367 -0.041 13.576 1.00 54.96 74 PRO C CA 1
ATOM 2736 C C . PRO C 1 75 ? 12.635 1.431 13.289 1.00 53.46 74 PRO C C 1
ATOM 2737 O O . PRO C 1 75 ? 13.142 1.772 12.212 1.00 52.16 74 PRO C O 1
ATOM 2741 N N . ALA C 1 76 ? 12.331 2.315 14.239 1.00 49.58 75 ALA C N 1
ATOM 2742 C CA . ALA C 1 76 ? 12.558 3.737 14.009 1.00 47.34 75 ALA C CA 1
ATOM 2743 C C . ALA C 1 76 ? 14.045 4.063 13.965 1.00 47.45 75 ALA C C 1
ATOM 2744 O O . ALA C 1 76 ? 14.4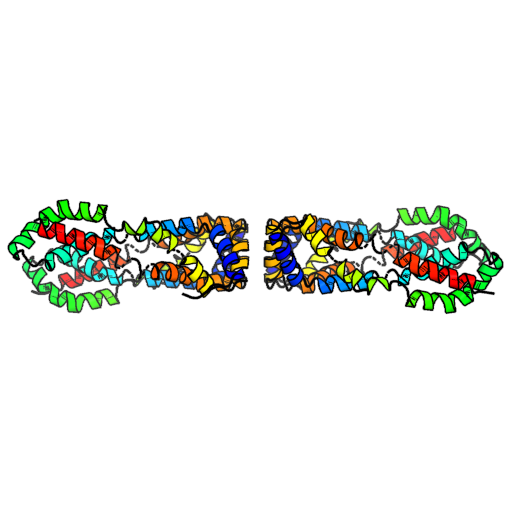75 4.923 13.186 1.00 47.96 75 ALA C O 1
ATOM 2746 N N . ILE C 1 77 ? 14.850 3.383 14.786 1.00 44.68 76 ILE C N 1
ATOM 2747 C CA . ILE C 1 77 ? 16.282 3.664 14.803 1.00 39.75 76 ILE C CA 1
ATOM 2748 C C . ILE C 1 77 ? 16.959 3.096 13.557 1.00 39.52 76 ILE C C 1
ATOM 2749 O O . ILE C 1 77 ? 17.925 3.671 13.046 1.00 38.04 76 ILE C O 1
ATOM 2754 N N . LEU C 1 78 ? 16.487 1.944 13.074 1.00 40.94 77 LEU C N 1
ATOM 2755 C CA . LEU C 1 78 ? 17.034 1.362 11.851 1.00 44.49 77 LEU C CA 1
ATOM 2756 C C . LEU C 1 78 ? 16.676 2.204 10.624 1.00 47.23 77 LEU C C 1
ATOM 2757 O O . LEU C 1 78 ? 17.497 2.368 9.712 1.00 47.69 77 LEU C O 1
ATOM 2762 N N . SER C 1 79 ? 15.455 2.742 10.573 1.00 48.31 78 SER C N 1
ATOM 2763 C CA . SER C 1 79 ? 15.123 3.675 9.497 1.00 49.43 78 SER C CA 1
ATOM 2764 C C . SER C 1 79 ? 16.063 4.872 9.509 1.00 49.95 78 SER C C 1
ATOM 2765 O O . SER C 1 79 ? 16.540 5.301 8.452 1.00 51.46 78 SER C O 1
ATOM 2768 N N . ASP C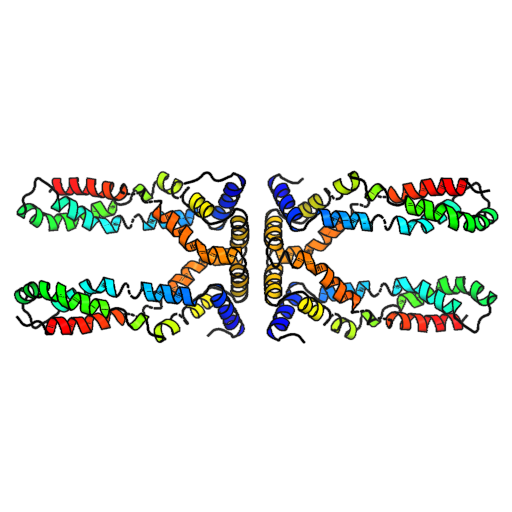 1 80 ? 16.358 5.411 10.702 1.00 50.16 79 ASP C N 1
ATOM 2769 C CA . ASP C 1 80 ? 17.312 6.514 10.820 1.00 51.29 79 ASP C CA 1
ATOM 2770 C C . ASP C 1 80 ? 18.670 6.130 10.243 1.00 50.40 79 ASP C C 1
ATOM 2771 O O . ASP C 1 80 ? 19.265 6.886 9.467 1.00 50.73 79 ASP C O 1
ATOM 2776 N N . ALA C 1 81 ? 19.191 4.963 10.641 1.00 46.42 80 ALA C N 1
ATOM 2777 C CA . ALA C 1 81 ? 20.506 4.536 10.172 1.00 43.27 80 ALA C CA 1
ATOM 2778 C C . ALA C 1 81 ? 20.506 4.261 8.671 1.00 41.60 80 ALA C C 1
ATOM 2779 O O . ALA C 1 81 ? 21.512 4.496 7.993 1.00 38.32 80 ALA C O 1
ATOM 2781 N N . LEU C 1 82 ? 19.410 3.713 8.143 1.00 43.45 81 LEU C N 1
ATOM 2782 C CA . LEU C 1 82 ? 19.337 3.490 6.702 1.00 46.24 81 LEU C CA 1
ATOM 2783 C C . LEU C 1 82 ? 19.343 4.823 5.973 1.00 49.15 81 LEU C C 1
ATOM 2784 O O . LEU C 1 82 ? 20.178 5.066 5.096 1.00 50.98 81 LEU C O 1
ATOM 2789 N N . SER C 1 83 ? 18.457 5.727 6.389 1.00 49.53 82 SER C N 1
ATOM 2790 C CA . SER C 1 83 ? 18.316 7.019 5.735 1.00 51.33 82 SER C CA 1
ATOM 2791 C C . SER C 1 83 ? 19.589 7.863 5.806 1.00 52.26 82 SER C C 1
ATOM 2792 O O . SER C 1 83 ? 19.884 8.611 4.861 1.00 52.84 82 SER C O 1
ATOM 2795 N N . GLU C 1 84 ? 20.361 7.766 6.892 1.00 49.04 83 GLU C N 1
ATOM 2796 C CA . GLU C 1 84 ? 21.570 8.576 7.010 1.00 48.78 83 GLU C CA 1
ATOM 2797 C C . GLU C 1 84 ? 22.819 7.900 6.460 1.00 45.66 83 GLU C C 1
ATOM 2798 O O . GLU C 1 84 ? 23.866 8.545 6.392 1.00 45.75 83 GLU C O 1
ATOM 2804 N N . ASN C 1 85 ? 22.747 6.629 6.077 1.00 47.96 84 ASN C N 1
ATOM 2805 C CA . ASN C 1 85 ? 23.898 5.954 5.485 1.00 51.66 84 ASN C CA 1
ATOM 2806 C C . ASN C 1 85 ? 24.335 6.574 4.149 1.00 56.00 84 ASN C C 1
ATOM 2807 O O . ASN C 1 85 ? 23.511 7.039 3.352 1.00 55.60 84 ASN C O 1
ATOM 2812 N N . LYS C 1 86 ? 25.655 6.586 3.920 1.00 61.04 85 LYS C N 1
ATOM 2813 C CA . LYS C 1 86 ? 26.291 7.183 2.748 1.00 64.36 85 LYS C CA 1
ATOM 2814 C C . LYS C 1 86 ? 26.924 6.161 1.812 1.00 67.50 85 LYS C C 1
ATOM 2815 O O . LYS C 1 86 ? 27.693 6.550 0.929 1.00 68.10 85 LYS C O 1
ATOM 2821 N N . THR C 1 87 ? 26.624 4.876 1.956 1.00 68.58 86 THR C N 1
ATOM 2822 C CA . THR C 1 87 ? 27.190 3.925 1.009 1.00 68.55 86 THR C CA 1
ATOM 2823 C C . THR C 1 87 ? 26.178 3.510 -0.044 1.00 69.24 86 THR C C 1
ATOM 2824 O O . THR C 1 87 ? 26.531 3.368 -1.216 1.00 72.52 86 THR C O 1
ATOM 2828 N N . LEU C 1 88 ? 24.921 3.361 0.340 1.00 64.71 87 LEU C N 1
ATOM 2829 C CA . LEU C 1 88 ? 23.881 2.902 -0.560 1.00 61.43 87 LEU C CA 1
ATOM 2830 C C . LEU C 1 88 ? 23.171 4.088 -1.188 1.00 61.15 87 LEU C C 1
ATOM 2831 O O . LEU C 1 88 ? 22.955 5.110 -0.530 1.00 61.67 87 LEU C O 1
ATOM 2836 N N . ASN C 1 89 ? 22.837 3.963 -2.475 1.00 61.61 88 ASN C N 1
ATOM 2837 C CA . ASN C 1 89 ? 21.992 4.974 -3.090 1.00 57.63 88 ASN C CA 1
ATOM 2838 C C . ASN C 1 89 ? 20.531 4.689 -2.747 1.00 53.51 88 ASN C C 1
ATOM 2839 O O . ASN C 1 89 ? 20.193 3.660 -2.152 1.00 52.01 88 ASN C O 1
ATOM 2844 N N . ASP C 1 9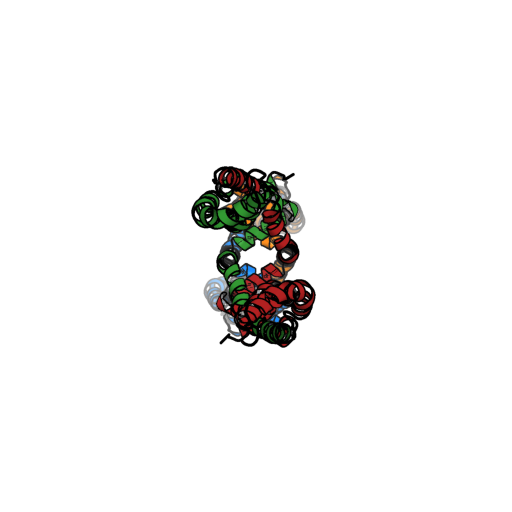0 ? 19.654 5.619 -3.118 1.00 51.61 89 ASP C N 1
ATOM 2845 C CA . ASP C 1 90 ? 18.289 5.545 -2.610 1.00 55.38 89 ASP C CA 1
ATOM 2846 C C . ASP C 1 90 ? 17.509 4.373 -3.197 1.00 57.34 89 ASP C C 1
ATOM 2847 O O . ASP C 1 90 ? 16.594 3.865 -2.540 1.00 60.42 89 ASP C O 1
ATOM 2852 N N . LYS C 1 91 ? 17.845 3.912 -4.408 1.00 54.28 90 LYS C N 1
ATOM 2853 C CA . LYS C 1 91 ? 17.202 2.684 -4.874 1.00 54.41 90 LYS C CA 1
ATOM 2854 C C . LYS C 1 91 ? 17.779 1.465 -4.160 1.00 52.10 90 LYS C C 1
ATOM 2855 O O . LYS C 1 91 ? 17.054 0.503 -3.873 1.00 51.09 90 LYS C O 1
ATOM 2861 N N . GLN C 1 92 ? 19.083 1.478 -3.879 1.00 50.61 91 GLN C N 1
ATOM 2862 C CA . GLN C 1 92 ? 19.668 0.377 -3.126 1.00 54.79 91 GLN C CA 1
ATOM 2863 C C . GLN C 1 92 ? 19.121 0.340 -1.700 1.00 53.94 91 GLN C C 1
ATOM 2864 O O . GLN C 1 92 ? 18.899 -0.744 -1.142 1.00 52.07 91 GLN C O 1
ATOM 2870 N N . LYS C 1 93 ? 18.872 1.514 -1.104 1.00 55.47 92 LYS C N 1
ATOM 2871 C CA . LYS C 1 93 ? 18.282 1.559 0.234 1.00 54.38 92 LYS C CA 1
ATOM 2872 C C . LYS C 1 93 ? 16.874 0.984 0.220 1.00 59.01 92 LYS C C 1
ATOM 2873 O O . LYS C 1 93 ? 16.498 0.223 1.121 1.00 60.26 92 LYS C O 1
ATOM 2879 N N . GLN C 1 94 ? 16.086 1.328 -0.801 1.00 60.33 93 GLN C N 1
ATOM 2880 C CA . GLN C 1 94 ? 14.754 0.748 -0.925 1.00 63.28 93 GLN C CA 1
ATOM 2881 C C . GLN C 1 94 ? 14.819 -0.764 -1.099 1.00 63.49 93 GLN C C 1
ATOM 2882 O O . GLN C 1 94 ? 13.977 -1.495 -0.567 1.00 64.01 93 GLN C O 1
ATOM 2888 N N . ALA C 1 95 ? 15.815 -1.250 -1.837 1.00 63.46 94 ALA C N 1
ATOM 2889 C CA . ALA C 1 95 ? 15.957 -2.679 -2.062 1.00 65.26 94 ALA C CA 1
ATOM 2890 C C . ALA C 1 95 ? 16.520 -3.404 -0.850 1.00 67.82 94 ALA C C 1
ATOM 2891 O O . ALA C 1 95 ? 16.333 -4.620 -0.723 1.00 70.74 94 ALA C O 1
ATOM 2893 N N . ALA C 1 96 ? 17.180 -2.687 0.053 1.00 66.00 95 ALA C N 1
ATOM 2894 C CA . ALA C 1 96 ? 17.772 -3.319 1.221 1.00 65.54 95 ALA C CA 1
ATOM 2895 C C . ALA C 1 96 ? 16.752 -3.571 2.324 1.00 66.13 95 ALA C C 1
ATOM 2896 O O . ALA C 1 96 ? 17.029 -4.363 3.231 1.00 66.57 95 ALA C O 1
ATOM 2898 N N . VAL C 1 97 ? 15.586 -2.912 2.261 1.00 66.16 96 VAL C N 1
ATOM 2899 C CA . VAL C 1 97 ? 14.601 -3.038 3.342 1.00 64.00 96 VAL C CA 1
ATOM 2900 C C . VAL C 1 97 ? 14.214 -4.485 3.598 1.00 65.71 96 VAL C C 1
ATOM 2901 O O . VAL C 1 97 ? 14.134 -4.881 4.772 1.00 65.46 96 VAL C O 1
ATOM 2905 N N . PRO C 1 98 ? 13.954 -5.322 2.587 1.00 63.12 97 PRO C N 1
ATOM 2906 C CA . PRO C 1 98 ? 13.574 -6.718 2.873 1.00 65.33 97 PRO C CA 1
ATOM 2907 C C . PRO C 1 98 ? 14.592 -7.487 3.703 1.00 64.91 97 PRO C C 1
ATOM 2908 O O . PRO C 1 98 ? 14.203 -8.244 4.602 1.00 69.33 97 PRO C O 1
ATOM 2912 N N . THR C 1 99 ? 15.887 -7.345 3.407 1.00 62.41 98 THR C N 1
ATOM 2913 C CA . THR C 1 99 ? 16.902 -8.118 4.120 1.00 63.07 98 THR C CA 1
ATOM 2914 C C . THR C 1 99 ? 17.297 -7.476 5.459 1.00 60.10 98 THR C C 1
ATOM 2915 O O . THR C 1 99 ? 17.753 -8.176 6.375 1.00 56.85 98 THR C O 1
ATOM 2919 N N . LEU C 1 100 ? 17.151 -6.156 5.583 1.00 57.11 99 LEU C N 1
ATOM 2920 C CA . LEU C 1 100 ? 17.221 -5.523 6.893 1.00 61.37 99 LEU C CA 1
ATOM 2921 C C . LEU C 1 100 ? 16.021 -5.925 7.747 1.00 65.61 99 LEU C C 1
ATOM 2922 O O . LEU C 1 100 ? 16.167 -6.232 8.939 1.00 65.98 99 LEU C O 1
ATOM 2927 N N . GLN C 1 101 ? 14.831 -5.955 7.135 1.00 70.08 100 GLN C N 1
ATOM 2928 C CA . GLN C 1 101 ? 13.607 -6.299 7.848 1.00 74.21 100 GLN C CA 1
ATOM 2929 C C . GLN C 1 101 ? 13.648 -7.718 8.399 1.00 76.17 100 GLN C C 1
ATOM 2930 O O . GLN C 1 101 ? 13.047 -7.998 9.443 1.00 75.51 100 GLN C O 1
ATOM 2936 N N . LYS C 1 102 ? 14.353 -8.620 7.722 1.00 76.55 101 LYS C N 1
ATOM 2937 C CA . LYS C 1 102 ? 14.358 -10.021 8.116 1.00 79.07 101 LYS C CA 1
ATOM 2938 C C . LYS C 1 102 ? 15.515 -10.382 9.036 1.00 75.59 101 LYS C C 1
ATOM 2939 O O . LYS C 1 102 ? 15.338 -11.214 9.930 1.00 75.73 101 LYS C O 1
ATOM 2941 N N . ASN C 1 103 ? 16.683 -9.765 8.863 1.00 74.43 102 ASN C N 1
ATOM 2942 C CA . ASN C 1 103 ? 17.880 -10.146 9.603 1.00 72.25 102 ASN C CA 1
ATOM 2943 C C . ASN C 1 103 ? 18.288 -9.115 10.641 1.00 72.43 102 ASN C C 1
ATOM 2944 O O . ASN C 1 103 ? 18.514 -9.466 11.803 1.00 73.80 102 ASN C O 1
ATOM 2949 N N . ALA C 1 104 ? 18.352 -7.838 10.263 1.00 69.22 103 ALA C N 1
ATOM 2950 C CA . ALA C 1 104 ? 18.871 -6.834 11.185 1.00 69.17 103 ALA C CA 1
ATOM 2951 C C . ALA C 1 104 ? 17.895 -6.559 12.322 1.00 65.77 103 ALA C C 1
ATOM 2952 O O . ALA C 1 104 ? 18.306 -6.454 13.484 1.00 65.10 103 ALA C O 1
ATOM 2954 N N . VAL C 1 105 ? 16.598 -6.454 12.011 1.00 66.14 104 VAL C N 1
ATOM 2955 C CA . VAL C 1 105 ? 15.623 -6.072 13.034 1.00 65.60 104 VAL C CA 1
ATOM 2956 C C . VAL C 1 105 ? 15.569 -7.070 14.185 1.00 68.68 104 VAL C C 1
ATOM 2957 O O . VAL C 1 105 ? 15.647 -6.641 15.347 1.00 70.78 104 VAL C O 1
ATOM 2961 N N . PRO C 1 106 ? 15.423 -8.381 13.955 1.00 65.50 105 PRO C N 1
ATOM 2962 C CA . PRO C 1 106 ? 15.447 -9.319 15.093 1.00 66.34 105 PRO C CA 1
ATOM 2963 C C . PRO C 1 106 ? 16.742 -9.286 15.884 1.00 62.88 105 PRO C C 1
ATOM 2964 O O . PRO C 1 106 ? 16.706 -9.442 17.111 1.00 63.24 105 PRO C O 1
ATOM 2968 N N . LYS C 1 107 ? 17.884 -9.082 15.222 1.00 62.79 106 LYS C N 1
ATOM 2969 C CA . LYS C 1 107 ? 19.165 -9.029 15.926 1.00 61.01 106 LYS C CA 1
ATOM 2970 C C . LYS C 1 107 ? 19.289 -7.767 16.779 1.00 58.49 106 LYS C C 1
ATOM 2971 O O . LYS C 1 107 ? 19.798 -7.818 17.906 1.00 57.14 106 LYS C O 1
ATOM 2977 N N . LEU C 1 108 ? 18.839 -6.623 16.252 1.00 55.92 107 LEU C N 1
ATOM 2978 C CA . LEU C 1 108 ? 18.866 -5.379 17.016 1.00 53.85 107 LEU C CA 1
ATOM 2979 C C . LEU C 1 108 ? 17.847 -5.415 18.145 1.00 54.56 107 LEU C C 1
ATOM 2980 O O . LEU C 1 108 ? 18.094 -4.873 19.234 1.00 46.52 107 LEU C O 1
ATOM 2985 N N . VAL C 1 109 ? 16.702 -6.066 17.910 1.00 57.98 108 VAL C N 1
ATOM 2986 C CA . VAL C 1 109 ? 15.698 -6.220 18.961 1.00 61.59 108 VAL C CA 1
ATOM 2987 C C . VAL C 1 109 ? 16.230 -7.091 20.097 1.00 63.65 108 VAL C C 1
ATOM 2988 O O . VAL C 1 109 ? 15.926 -6.853 21.274 1.00 62.82 108 VAL C O 1
ATOM 2992 N N . ASP C 1 110 ? 17.030 -8.108 19.774 1.00 71.51 109 ASP C N 1
ATOM 2993 C CA . ASP C 1 110 ? 17.564 -8.959 20.832 1.00 76.58 109 ASP C CA 1
ATOM 2994 C C . ASP C 1 110 ? 18.532 -8.188 21.725 1.00 74.22 109 ASP C C 1
ATOM 2995 O O . ASP C 1 110 ? 18.542 -8.378 22.947 1.00 75.50 109 ASP C O 1
ATOM 3000 N N . GLY C 1 111 ? 19.347 -7.318 21.142 1.00 67.68 110 GLY C N 1
ATOM 3001 C CA . GLY C 1 111 ? 20.301 -6.558 21.917 1.00 63.52 110 GLY C CA 1
ATOM 3002 C C . GLY C 1 111 ? 19.824 -5.222 22.434 1.00 59.39 110 GLY C C 1
ATOM 3003 O O . GLY C 1 111 ? 20.592 -4.513 23.093 1.00 60.54 110 GLY C O 1
ATOM 3004 N N . ALA C 1 112 ? 18.574 -4.850 22.179 1.00 54.23 111 ALA C N 1
ATOM 3005 C CA . ALA C 1 112 ? 18.109 -3.517 22.529 1.00 52.03 111 ALA C CA 1
ATOM 3006 C C . ALA C 1 112 ? 17.807 -3.427 24.022 1.00 53.09 111 ALA C C 1
ATOM 3007 O O . ALA C 1 112 ? 17.136 -4.299 24.584 1.00 55.32 111 ALA C O 1
ATOM 3009 N N . GLY C 1 113 ? 18.299 -2.367 24.658 1.00 50.84 112 GLY C N 1
ATOM 3010 C CA . GLY C 1 113 ? 17.996 -2.125 26.050 1.00 48.27 112 GLY C CA 1
ATOM 3011 C C . GLY C 1 113 ? 18.718 -3.023 27.024 1.00 49.28 112 GLY C C 1
ATOM 3012 O O . GLY C 1 113 ? 18.214 -3.250 28.125 1.00 50.13 112 GLY C O 1
ATOM 3013 N N . LYS C 1 114 ? 19.895 -3.540 26.653 1.00 49.42 113 LYS C N 1
ATOM 3014 C CA . LYS C 1 114 ? 20.645 -4.400 27.565 1.00 49.22 113 LYS C CA 1
ATOM 3015 C C . LYS C 1 114 ? 21.063 -3.652 28.817 1.00 47.07 113 LYS C C 1
ATOM 3016 O O . LYS C 1 114 ? 21.132 -4.247 29.899 1.00 45.42 113 LYS C O 1
ATOM 3018 N N . VAL C 1 115 ? 21.342 -2.350 28.691 1.00 46.21 114 VAL C N 1
ATOM 3019 C CA . VAL C 1 115 ? 21.843 -1.576 29.823 1.00 47.06 114 VAL C CA 1
ATOM 3020 C C . VAL C 1 115 ? 20.897 -1.658 31.018 1.00 44.76 114 VAL C C 1
ATOM 3021 O O . VAL C 1 115 ? 21.343 -1.640 32.170 1.00 46.52 114 VAL C O 1
ATOM 3025 N N . PHE C 1 116 ? 19.599 -1.830 30.775 1.00 43.04 115 PHE C N 1
ATOM 3026 C CA . PHE C 1 116 ? 18.631 -1.851 31.866 1.00 44.16 115 PHE C CA 1
ATOM 3027 C C . PHE C 1 116 ? 18.677 -3.130 32.690 1.00 47.58 115 PHE C C 1
ATOM 3028 O O . PHE C 1 116 ? 18.123 -3.158 33.796 1.00 51.96 115 PHE C O 1
ATOM 3036 N N . GLY C 1 117 ? 19.342 -4.162 32.201 1.00 44.41 116 GLY C N 1
ATOM 3037 C CA . GLY C 1 117 ? 19.581 -5.368 32.952 1.00 47.84 116 GLY C CA 1
ATOM 3038 C C . GLY C 1 117 ? 20.881 -5.371 33.714 1.00 46.93 116 GLY C C 1
ATOM 3039 O O . GLY C 1 117 ? 21.214 -6.370 34.352 1.00 50.34 116 GLY C O 1
ATOM 3040 N N . THR C 1 118 ? 21.637 -4.285 33.663 1.00 46.49 117 THR C N 1
ATOM 3041 C CA . THR C 1 118 ? 22.904 -4.256 34.366 1.00 48.15 117 THR C CA 1
ATOM 3042 C C . THR C 1 118 ? 22.674 -3.960 35.855 1.00 49.07 117 THR C C 1
ATOM 3043 O O . THR C 1 118 ? 21.655 -3.382 36.259 1.00 46.30 117 THR C O 1
ATOM 3047 N N . GLN C 1 119 ? 23.633 -4.386 36.680 1.00 48.38 118 GLN C N 1
ATOM 3048 C CA . GLN C 1 119 ? 23.573 -4.024 38.089 1.00 50.73 118 GLN C CA 1
ATOM 3049 C C . GLN C 1 119 ? 23.717 -2.514 38.258 1.00 48.72 118 GLN C C 1
ATOM 3050 O O . GLN C 1 119 ? 23.195 -1.935 39.224 1.00 47.53 118 GLN C O 1
ATOM 3056 N N . GLN C 1 120 ? 24.382 -1.851 37.308 1.00 45.26 119 GLN C N 1
ATOM 3057 C CA . GLN C 1 120 ? 24.527 -0.408 37.403 1.00 46.41 119 GLN C CA 1
ATOM 3058 C C . GLN C 1 120 ? 23.169 0.279 37.293 1.00 44.81 119 GLN C C 1
ATOM 3059 O O . GLN C 1 120 ? 22.906 1.269 37.989 1.00 42.43 119 GLN C O 1
ATOM 3065 N N . PHE C 1 121 ? 22.297 -0.205 36.402 1.00 42.29 120 PHE C N 1
ATOM 3066 C CA . PHE C 1 121 ? 20.970 0.396 36.334 1.00 41.10 120 PHE C CA 1
ATOM 3067 C C . PHE C 1 121 ? 20.208 0.175 37.629 1.00 37.56 120 PHE C C 1
ATOM 3068 O O . PHE C 1 121 ? 19.609 1.104 38.172 1.00 38.81 120 PHE C O 1
ATOM 3076 N N . THR C 1 122 ? 20.188 -1.064 38.115 1.00 41.65 121 THR C N 1
ATOM 3077 C CA . THR C 1 122 ? 19.537 -1.367 39.392 1.00 41.56 121 THR C CA 1
ATOM 3078 C C . THR C 1 122 ? 20.053 -0.474 40.510 1.00 39.52 121 THR C C 1
ATOM 3079 O O . THR C 1 122 ? 19.270 0.054 41.301 1.00 40.44 121 THR C O 1
ATOM 3083 N N . ASN C 1 123 ? 21.376 -0.324 40.609 1.00 41.77 122 ASN C N 1
ATOM 3084 C CA . ASN C 1 123 ? 21.958 0.566 41.607 1.00 42.64 122 ASN C CA 1
ATOM 3085 C C . ASN C 1 123 ? 21.457 1.998 41.430 1.00 42.19 122 ASN C C 1
ATOM 3086 O O . ASN C 1 123 ? 21.079 2.658 42.410 1.00 40.66 122 ASN C O 1
ATOM 3091 N N . ASP C 1 124 ? 21.474 2.514 40.188 1.00 38.97 123 ASP C N 1
ATOM 3092 C CA . ASP C 1 124 ? 21.039 3.898 39.967 1.00 38.70 123 ASP C CA 1
ATOM 3093 C C . ASP C 1 124 ? 19.553 4.065 40.239 1.00 39.79 123 ASP C C 1
ATOM 3094 O O . ASP C 1 124 ? 19.136 5.097 40.780 1.00 40.27 123 ASP C O 1
ATOM 3099 N N . ALA C 1 125 ? 18.737 3.058 39.899 1.00 35.97 124 ALA C N 1
ATOM 3100 C CA . ALA C 1 125 ? 17.308 3.145 40.203 1.00 33.89 124 ALA C CA 1
ATOM 3101 C C . ALA C 1 125 ? 17.046 3.122 41.711 1.00 37.63 124 ALA C C 1
ATOM 3102 O O . ALA C 1 125 ? 16.107 3.773 42.188 1.00 37.75 124 ALA C O 1
ATOM 3112 N N . GLN C 1 127 ? 19.153 4.280 44.007 1.00 41.57 126 GLN C N 1
ATOM 3113 C CA . GLN C 1 127 ? 19.599 5.581 44.486 1.00 39.33 126 GLN C CA 1
ATOM 3114 C C . GLN C 1 127 ? 18.577 6.662 44.153 1.00 37.66 126 GLN C C 1
ATOM 3115 O O . GLN C 1 127 ? 18.328 7.562 44.965 1.00 38.59 126 GLN C O 1
ATOM 3121 N N . ALA C 1 128 ? 17.961 6.573 42.967 1.00 29.33 127 ALA C N 1
ATOM 3122 C CA . ALA C 1 128 ? 16.919 7.516 42.575 1.00 27.64 127 ALA C CA 1
ATOM 3123 C C . ALA C 1 128 ? 15.686 7.405 43.466 1.00 23.31 127 ALA C C 1
ATOM 3124 O O . ALA C 1 128 ? 14.966 8.388 43.644 1.00 27.13 127 ALA C O 1
ATOM 3126 N N . GLN C 1 129 ? 15.375 6.213 43.979 1.00 24.79 128 GLN C N 1
ATOM 3127 C CA . GLN C 1 129 ? 14.252 6.122 44.905 1.00 27.86 128 GLN C CA 1
ATOM 3128 C C . GLN C 1 129 ? 14.563 6.855 46.213 1.00 32.29 128 GLN C C 1
ATOM 3129 O O . GLN C 1 129 ? 13.705 7.567 46.754 1.00 34.09 128 GLN C O 1
ATOM 3135 N N . TYR C 1 130 ? 15.770 6.664 46.753 1.00 33.09 129 TYR C N 1
ATOM 3136 C CA . TYR C 1 130 ? 16.179 7.426 47.930 1.00 36.42 129 TYR C CA 1
ATOM 3137 C C . TYR C 1 130 ? 16.090 8.918 47.650 1.00 37.85 129 TYR C C 1
ATOM 3138 O O . TYR C 1 130 ? 15.511 9.677 48.437 1.00 37.59 129 TYR C O 1
ATOM 3147 N N . ASP C 1 131 ? 16.651 9.349 46.514 1.00 37.68 130 ASP C N 1
ATOM 3148 C CA . ASP C 1 131 ? 16.714 10.769 46.203 1.00 39.14 130 ASP C CA 1
ATOM 3149 C C . ASP C 1 131 ? 15.323 11.356 46.082 1.00 36.66 130 ASP C C 1
ATOM 3150 O O . ASP C 1 131 ? 15.062 12.455 46.574 1.00 39.10 130 ASP C O 1
ATOM 3155 N N . ALA C 1 132 ? 14.416 10.656 45.409 1.00 34.14 131 ALA C N 1
ATOM 3156 C CA . ALA C 1 132 ? 13.067 11.192 45.269 1.00 32.95 131 ALA C CA 1
ATOM 3157 C C . ALA C 1 132 ? 12.351 11.278 46.617 1.00 29.43 131 ALA C C 1
ATOM 3158 O O . ALA C 1 132 ? 11.708 12.294 46.914 1.00 28.00 131 ALA C O 1
ATOM 3160 N N . TYR C 1 133 ? 12.441 10.237 47.453 1.00 31.12 132 TYR C N 1
ATOM 3161 C CA . TYR C 1 133 ? 11.745 10.300 48.743 1.00 30.06 132 TYR C CA 1
ATOM 3162 C C . TYR C 1 133 ? 12.328 11.383 49.639 1.00 31.71 132 TYR C C 1
ATOM 3163 O O . TYR C 1 133 ? 11.580 12.098 50.318 1.00 34.22 132 TYR C O 1
ATOM 3172 N N . ALA C 1 134 ? 13.658 11.527 49.655 1.00 29.50 133 ALA C N 1
ATOM 3173 C CA . ALA C 1 134 ? 14.255 12.563 50.493 1.00 34.47 133 ALA C CA 1
ATOM 3174 C C . ALA C 1 134 ? 13.877 13.970 50.017 1.00 36.69 133 ALA C C 1
ATOM 3175 O O . ALA C 1 134 ? 13.728 14.883 50.844 1.00 36.84 133 ALA C O 1
ATOM 3177 N N . LYS C 1 135 ? 13.689 14.155 48.700 1.00 32.91 134 LYS C N 1
ATOM 3178 C CA . LYS C 1 135 ? 13.400 15.479 48.145 1.00 32.46 134 LYS C CA 1
ATOM 3179 C C . LYS C 1 135 ? 11.991 15.952 48.493 1.00 33.19 134 LYS C C 1
ATOM 3180 O O . LYS C 1 135 ? 11.776 17.140 48.762 1.00 34.77 134 LYS C O 1
ATOM 3186 N N . TYR C 1 136 ? 11.011 15.059 48.479 1.00 29.35 135 TYR C N 1
ATOM 3187 C CA . TYR C 1 136 ? 9.639 15.513 48.620 1.00 32.56 135 TYR C CA 1
ATOM 3188 C C . TYR C 1 136 ? 9.057 15.333 50.010 1.00 33.16 135 TYR C C 1
ATOM 3189 O O . TYR C 1 136 ? 8.016 15.926 50.299 1.00 33.18 135 TYR C O 1
ATOM 3198 N N . TYR C 1 137 ? 9.699 14.562 50.881 1.00 35.11 136 TYR C N 1
ATOM 3199 C CA . TYR C 1 137 ? 9.120 14.220 52.166 1.00 32.44 136 TYR C CA 1
ATOM 3200 C C . TYR C 1 137 ? 10.093 14.527 53.295 1.00 32.61 136 TYR C C 1
ATOM 3201 O O . TYR C 1 137 ? 11.309 14.371 53.152 1.00 31.89 136 TYR C O 1
ATOM 3210 N N . SER C 1 138 ? 9.543 14.950 54.430 1.00 33.86 137 SER C N 1
ATOM 3211 C CA . SER C 1 138 ? 10.352 15.092 55.633 1.00 36.37 137 SER C CA 1
ATOM 3212 C C . SER C 1 138 ? 10.544 13.730 56.293 1.00 36.44 137 SER C C 1
ATOM 3213 O O . SER C 1 138 ? 9.821 12.764 56.015 1.00 32.96 137 SER C O 1
ATOM 3216 N N . THR C 1 139 ? 11.532 13.663 57.185 1.00 35.99 138 THR C N 1
ATOM 3217 C CA . THR C 1 139 ? 11.784 12.420 57.904 1.00 37.00 138 THR C CA 1
ATOM 3218 C C . THR C 1 139 ? 10.539 11.933 58.641 1.00 36.08 138 THR C C 1
ATOM 3219 O O . THR C 1 139 ? 10.252 10.734 58.660 1.00 32.54 138 THR C O 1
ATOM 3223 N N . SER C 1 140 ? 9.786 12.834 59.260 1.00 36.23 139 SER C N 1
ATOM 3224 C CA . SER C 1 140 ? 8.612 12.356 59.988 1.00 37.51 139 SER C CA 1
ATOM 3225 C C . SER C 1 140 ? 7.452 11.996 59.052 1.00 33.40 139 SER C C 1
ATOM 3226 O O . SER C 1 140 ? 6.621 11.152 59.398 1.00 30.56 139 SER C O 1
ATOM 3229 N N . GLU C 1 141 ? 7.368 12.607 57.872 1.00 31.86 140 GLU C N 1
ATOM 3230 C CA . GLU C 1 141 ? 6.415 12.107 56.891 1.00 30.25 140 GLU C CA 1
ATOM 3231 C C . GLU C 1 141 ? 6.830 10.743 56.361 1.00 28.49 140 GLU C C 1
ATOM 3232 O O . GLU C 1 141 ? 5.968 9.911 56.068 1.00 27.81 140 GLU C O 1
ATOM 3238 N N . ILE C 1 142 ? 8.138 10.497 56.248 1.00 26.80 141 ILE C N 1
ATOM 3239 C CA . ILE C 1 142 ? 8.626 9.186 55.843 1.00 28.47 141 ILE C CA 1
ATOM 3240 C C . ILE C 1 142 ? 8.236 8.129 56.871 1.00 28.00 141 ILE C C 1
ATOM 3241 O O . ILE C 1 142 ? 7.796 7.029 56.508 1.00 25.50 141 ILE C O 1
ATOM 3246 N N . LYS C 1 143 ? 8.380 8.450 58.172 1.00 28.42 142 LYS C N 1
ATOM 3247 C CA . LYS C 1 143 ? 8.027 7.489 59.215 1.00 28.05 142 LYS C CA 1
ATOM 3248 C C . LYS C 1 143 ? 6.525 7.257 59.242 1.00 27.27 142 LYS C C 1
ATOM 3249 O O . LYS C 1 143 ? 6.084 6.110 59.339 1.00 28.90 142 LYS C O 1
ATOM 3255 N N . ASP C 1 144 ? 5.720 8.327 59.110 1.00 24.43 143 ASP C N 1
ATOM 3256 C CA . ASP C 1 144 ? 4.271 8.135 59.002 1.00 25.80 143 ASP C CA 1
ATOM 3257 C C . ASP C 1 144 ? 3.924 7.182 57.855 1.00 26.95 143 ASP C C 1
ATOM 3258 O O . ASP C 1 144 ? 3.098 6.276 58.018 1.00 27.33 143 ASP C O 1
ATOM 3263 N N . LEU C 1 145 ? 4.539 7.377 56.680 1.00 25.98 144 LEU C N 1
ATOM 3264 C CA . LEU C 1 145 ? 4.207 6.529 55.540 1.00 26.99 144 LEU C CA 1
ATOM 3265 C C . LEU C 1 145 ? 4.519 5.080 55.850 1.00 27.76 144 LEU C C 1
ATOM 3266 O O . LEU C 1 145 ? 3.728 4.181 55.545 1.00 31.42 144 LEU C O 1
ATOM 3271 N N . THR C 1 146 ? 5.686 4.848 56.448 1.00 27.16 145 THR C N 1
ATOM 3272 C CA . THR C 1 146 ? 6.117 3.509 56.805 1.00 29.37 145 THR C CA 1
ATOM 3273 C C . THR C 1 146 ? 5.126 2.854 57.746 1.00 30.36 145 THR C C 1
ATOM 3274 O O . THR C 1 146 ? 4.750 1.694 57.548 1.00 28.84 145 THR C O 1
ATOM 3278 N N . THR C 1 147 ? 4.679 3.589 58.772 1.00 30.44 146 THR C N 1
ATOM 3279 C CA . THR C 1 147 ? 3.651 3.060 59.666 1.00 29.78 146 THR C CA 1
ATOM 3280 C C . THR C 1 147 ? 2.412 2.636 58.888 1.00 26.25 146 THR C C 1
ATOM 3281 O O . THR C 1 147 ? 1.846 1.568 59.139 1.00 23.73 146 THR C O 1
ATOM 3285 N N . PHE C 1 148 ? 1.957 3.476 57.955 1.00 24.27 147 PHE C N 1
ATOM 3286 C CA . PHE C 1 148 ? 0.786 3.100 57.174 1.00 23.96 147 PHE C CA 1
ATOM 3287 C C . PHE C 1 148 ? 1.065 1.862 56.317 1.00 25.05 147 PHE C C 1
ATOM 3288 O O . PHE C 1 148 ? 0.286 0.901 56.332 1.00 28.09 147 PHE C O 1
ATOM 3296 N N . TYR C 1 149 ? 2.201 1.837 55.611 1.00 23.00 148 TYR C N 1
ATOM 3297 C CA . TYR C 1 149 ? 2.461 0.733 54.675 1.00 26.90 148 TYR C CA 1
ATOM 3298 C C . TYR C 1 149 ? 2.657 -0.593 55.395 1.00 29.64 148 TYR C C 1
ATOM 3299 O O . TYR C 1 149 ? 2.436 -1.649 54.801 1.00 31.69 148 TYR C O 1
ATOM 3308 N N . LYS C 1 150 ? 3.097 -0.556 56.656 1.00 30.76 149 LYS C N 1
ATOM 3309 C CA . LYS C 1 150 ? 3.235 -1.760 57.457 1.00 30.98 149 LYS C CA 1
ATOM 3310 C C . LYS C 1 150 ? 1.932 -2.202 58.101 1.00 29.57 149 LYS C C 1
ATOM 3311 O O . LYS C 1 150 ? 1.887 -3.308 58.635 1.00 30.39 149 LYS C O 1
ATOM 3317 N N . SER C 1 151 ? 0.882 -1.387 58.083 1.00 26.52 150 SER C N 1
ATOM 3318 C CA . SER C 1 151 ? -0.373 -1.844 58.654 1.00 27.79 150 SER C CA 1
ATOM 3319 C C . SER C 1 151 ? -1.073 -2.814 57.705 1.00 30.38 150 SER C C 1
ATOM 3320 O O . SER C 1 151 ? -0.752 -2.882 56.525 1.00 35.38 150 SER C O 1
ATOM 3323 N N . PRO C 1 152 ? -2.032 -3.591 58.204 1.00 31.29 151 PRO C N 1
ATOM 3324 C CA . PRO C 1 152 ? -2.728 -4.532 57.305 1.00 28.15 151 PRO C CA 1
ATOM 3325 C C . PRO C 1 152 ? -3.367 -3.851 56.113 1.00 26.34 151 PRO C C 1
ATOM 3326 O O . PRO C 1 152 ? -3.371 -4.413 55.012 1.00 24.69 151 PRO C O 1
ATOM 3330 N N . THR C 1 153 ? -3.930 -2.659 56.304 1.00 25.30 152 THR C N 1
ATOM 3331 C CA . THR C 1 153 ? -4.533 -1.968 55.174 1.00 28.39 152 THR C CA 1
ATOM 3332 C C . THR C 1 153 ? -3.460 -1.403 54.252 1.00 26.34 152 THR C C 1
ATOM 3333 O O . THR C 1 153 ? -3.612 -1.420 53.027 1.00 29.17 152 THR C O 1
ATOM 3337 N N . GLY C 1 154 ? -2.354 -0.937 54.823 1.00 27.47 153 GLY C N 1
ATOM 3338 C CA . GLY C 1 154 ? -1.231 -0.525 53.999 1.00 26.38 153 GLY C CA 1
ATOM 3339 C C . GLY C 1 154 ? -0.685 -1.659 53.156 1.00 28.48 153 GLY C C 1
ATOM 3340 O O . GLY C 1 154 ? -0.343 -1.458 51.985 1.00 28.61 153 GLY C O 1
ATOM 3341 N N . ARG C 1 155 ? -0.584 -2.865 53.741 1.00 26.87 154 ARG C N 1
ATOM 3342 C CA A ARG C 1 155 ? -0.115 -3.994 52.948 0.60 27.96 154 ARG C CA 1
ATOM 3343 C CA B ARG C 1 155 ? -0.154 -4.053 52.998 0.40 28.10 154 ARG C CA 1
ATOM 3344 C C . ARG C 1 155 ? -1.116 -4.345 51.850 1.00 28.74 154 ARG C C 1
ATOM 3345 O O . ARG C 1 155 ? -0.709 -4.613 50.715 1.00 29.96 154 ARG C O 1
ATOM 3360 N N . LYS C 1 156 ? -2.416 -4.330 52.152 1.00 27.40 155 LYS C N 1
ATOM 3361 C CA . LYS C 1 156 ? -3.430 -4.534 51.128 1.00 26.92 155 LYS C CA 1
ATOM 3362 C C . LYS C 1 156 ? -3.323 -3.468 50.035 1.00 29.54 155 LYS C C 1
ATOM 3363 O O . LYS C 1 156 ? -3.341 -3.774 48.840 1.00 30.17 155 LYS C O 1
ATOM 3369 N N . PHE C 1 157 ? -3.186 -2.206 50.430 1.00 29.85 156 PHE C N 1
ATOM 3370 C CA . PHE C 1 157 ? -3.031 -1.136 49.453 1.00 28.25 156 PHE C CA 1
ATOM 3371 C C . PHE C 1 157 ? -1.867 -1.413 48.504 1.00 30.94 156 PHE C C 1
ATOM 3372 O O . PHE C 1 157 ? -2.002 -1.291 47.276 1.00 30.59 156 PHE C O 1
ATOM 3380 N N . ILE C 1 158 ? -0.716 -1.806 49.056 1.00 32.60 157 ILE C N 1
ATOM 3381 C CA . ILE C 1 158 ? 0.437 -2.129 48.219 1.00 33.68 157 ILE C CA 1
ATOM 3382 C C . ILE C 1 158 ? 0.105 -3.252 47.257 1.00 37.06 157 ILE C C 1
ATOM 3383 O O . ILE C 1 158 ? 0.617 -3.286 46.134 1.00 39.68 157 ILE C O 1
ATOM 3388 N N . GLN C 1 159 ? -0.779 -4.161 47.662 1.00 36.35 158 GLN C N 1
ATOM 3389 C CA . GLN C 1 159 ? -1.076 -5.358 46.889 1.00 37.99 158 GLN C CA 1
ATOM 3390 C C . GLN C 1 159 ? -2.098 -5.128 45.781 1.00 35.87 158 GLN C C 1
ATOM 3391 O O . GLN C 1 159 ? -1.947 -5.687 44.690 1.00 36.12 158 GLN C O 1
ATOM 3397 N N . VAL C 1 160 ? -3.137 -4.325 46.019 1.00 32.95 159 VAL C N 1
ATOM 3398 C CA . VAL C 1 160 ? -4.263 -4.254 45.090 1.00 30.48 159 VAL C CA 1
ATOM 3399 C C . VAL C 1 160 ? -4.408 -2.896 44.403 1.00 28.56 159 VAL C C 1
ATOM 3400 O O . VAL C 1 160 ? -5.113 -2.815 43.388 1.00 29.68 159 VAL C O 1
ATOM 3404 N N . GLN C 1 161 ? -3.779 -1.832 44.911 1.00 30.90 160 GLN C N 1
ATOM 3405 C CA . GLN C 1 161 ? -4.137 -0.492 44.447 1.00 35.39 160 GLN C CA 1
ATOM 3406 C C . GLN C 1 161 ? -3.951 -0.341 42.943 1.00 36.48 160 GLN C C 1
ATOM 3407 O O . GLN C 1 161 ? -4.792 0.268 42.272 1.00 42.79 160 GLN C O 1
ATOM 3413 N N . ASP C 1 162 ? -2.871 -0.896 42.389 1.00 37.57 161 ASP C N 1
ATOM 3414 C CA . ASP C 1 162 ? -2.699 -0.845 40.939 1.00 42.20 161 ASP C CA 1
ATOM 3415 C C . ASP C 1 162 ? -3.829 -1.569 40.230 1.00 42.77 161 ASP C C 1
ATOM 3416 O O . ASP C 1 162 ? -4.311 -1.111 39.187 1.00 45.33 161 ASP C O 1
ATOM 3421 N N . GLN C 1 163 ? -4.277 -2.695 40.784 1.00 41.24 162 GLN C N 1
ATOM 3422 C CA . GLN C 1 163 ? -5.405 -3.393 40.179 1.00 39.82 162 GLN C CA 1
ATOM 3423 C C . GLN C 1 163 ? -6.678 -2.553 40.254 1.00 33.62 162 GLN C C 1
ATOM 3424 O O . GLN C 1 163 ? -7.501 -2.580 39.328 1.00 33.00 162 GLN C O 1
ATOM 3430 N N . VAL C 1 164 ? -6.827 -1.745 41.304 1.00 31.77 163 VAL C N 1
ATOM 3431 C CA . VAL C 1 164 ? -7.966 -0.833 41.373 1.00 31.35 163 VAL C CA 1
ATOM 3432 C C . VAL C 1 164 ? -7.922 0.172 40.226 1.00 34.02 163 VAL C C 1
ATOM 3433 O O . VAL C 1 164 ? -8.951 0.483 39.610 1.00 32.26 163 VAL C O 1
ATOM 3437 N N . GLY C 1 165 ? -6.743 0.734 39.960 1.00 32.35 164 GLY C N 1
ATOM 3438 C CA . GLY C 1 165 ? -6.633 1.709 38.897 1.00 30.21 164 GLY C CA 1
ATOM 3439 C C . GLY C 1 165 ? -6.903 1.091 37.536 1.00 31.94 164 GLY C C 1
ATOM 3440 O O . GLY C 1 165 ? -7.599 1.679 36.705 1.00 31.11 164 GLY C O 1
ATOM 3441 N N . ARG C 1 166 ? -6.369 -0.113 37.303 1.00 33.74 165 ARG C N 1
ATOM 3442 C CA . ARG C 1 166 ? -6.550 -0.790 36.028 1.00 38.35 165 ARG C CA 1
ATOM 3443 C C . ARG C 1 166 ? -8.011 -1.155 35.778 1.00 40.23 165 ARG C C 1
ATOM 3444 O O . ARG C 1 166 ? -8.493 -1.053 34.640 1.00 41.50 165 ARG C O 1
ATOM 3452 N N . ASP C 1 167 ? -8.730 -1.595 36.814 1.00 40.87 166 ASP C N 1
ATOM 3453 C CA . ASP C 1 167 ? -10.143 -1.926 36.635 1.00 41.93 166 ASP C CA 1
ATOM 3454 C C . ASP C 1 167 ? -10.950 -0.708 36.212 1.00 38.51 166 ASP C C 1
ATOM 3455 O O . ASP C 1 167 ? -11.796 -0.805 35.319 1.00 39.36 166 ASP C O 1
ATOM 3460 N N . VAL C 1 168 ? -10.686 0.450 36.820 1.00 32.31 167 VAL C N 1
ATOM 3461 C CA . VAL C 1 168 ? -11.391 1.669 36.434 1.00 36.15 167 VAL C CA 1
ATOM 3462 C C . VAL C 1 168 ? -11.152 1.980 34.959 1.00 36.19 167 VAL C C 1
ATOM 3463 O O . VAL C 1 168 ? -12.090 2.222 34.190 1.00 34.79 167 VAL C O 1
ATOM 3467 N N . VAL C 1 169 ? -9.885 2.015 34.555 1.00 38.20 168 VAL C N 1
ATOM 3468 C CA . VAL C 1 169 ? -9.536 2.437 33.204 1.00 37.29 168 VAL C CA 1
ATOM 3469 C C . VAL C 1 169 ? -9.978 1.396 32.168 1.00 39.68 168 VAL C C 1
ATOM 3470 O O . VAL C 1 169 ? -10.546 1.748 31.128 1.00 39.52 168 VAL C O 1
ATOM 3474 N N . ASN C 1 170 ? -9.738 0.101 32.429 1.00 39.11 169 ASN C N 1
ATOM 3475 C CA . ASN C 1 170 ? -10.097 -0.918 31.434 1.00 40.84 169 ASN C CA 1
ATOM 3476 C C . ASN C 1 170 ? -11.600 -0.971 31.193 1.00 43.05 169 ASN C C 1
ATOM 3477 O O . ASN C 1 170 ? -12.041 -1.131 30.045 1.00 42.72 169 ASN C O 1
ATOM 3482 N N . GLY C 1 171 ? -12.405 -0.837 32.253 1.00 37.73 170 GLY C N 1
ATOM 3483 C CA . GLY C 1 171 ? -13.851 -0.841 32.070 1.00 35.11 170 GLY C CA 1
ATOM 3484 C C . GLY C 1 171 ? -14.334 0.340 31.247 1.00 38.66 170 GLY C C 1
ATOM 3485 O O . GLY C 1 171 ? -15.130 0.177 30.317 1.00 38.31 170 GLY C O 1
ATOM 3486 N N . LEU C 1 172 ? -13.833 1.546 31.557 1.00 39.35 171 LEU C N 1
ATOM 3487 C CA . LEU C 1 172 ? -14.222 2.731 30.789 1.00 40.60 171 LEU C CA 1
ATOM 3488 C C . LEU C 1 172 ? -13.675 2.680 29.370 1.00 41.01 171 LEU C C 1
ATOM 3489 O O . LEU C 1 172 ? -14.346 3.106 28.422 1.00 41.78 171 LEU C O 1
ATOM 3502 N N . GLN C 1 174 ? -13.151 -0.038 27.614 1.00 48.18 173 GLN C N 1
ATOM 3503 C CA . GLN C 1 174 ? -13.954 -0.951 26.827 1.00 49.10 173 GLN C CA 1
ATOM 3504 C C . GLN C 1 174 ? -15.246 -0.314 26.420 1.00 47.10 173 GLN C C 1
ATOM 3505 O O . GLN C 1 174 ? -15.680 -0.475 25.303 1.00 47.74 173 GLN C O 1
ATOM 3511 N N . LYS C 1 175 ? -15.885 0.387 27.337 1.00 43.56 174 LYS C N 1
ATOM 3512 C CA . LYS C 1 175 ? -17.123 1.049 27.007 1.00 44.47 174 LYS C CA 1
ATOM 3513 C C . LYS C 1 175 ? -17.016 2.243 26.042 1.00 45.75 174 LYS C C 1
ATOM 3514 O O . LYS C 1 175 ? -17.810 2.371 25.141 1.00 48.04 174 LYS C O 1
ATOM 3520 N N . TYR C 1 176 ? -16.035 3.110 26.241 1.00 43.12 175 TYR C N 1
ATOM 3521 C CA . TYR C 1 176 ? -15.899 4.314 25.419 1.00 42.80 175 TYR C CA 1
ATOM 3522 C C . TYR C 1 176 ? -14.924 4.362 24.250 1.00 45.45 175 TYR C C 1
ATOM 3523 O O . TYR C 1 176 ? -15.096 5.154 23.349 1.00 42.30 175 TYR C O 1
ATOM 3540 N N . PRO C 1 178 ? -14.416 2.195 21.759 1.00 40.71 177 PRO C N 1
ATOM 3541 C CA . PRO C 1 178 ? -15.144 1.944 20.503 1.00 40.17 177 PRO C CA 1
ATOM 3542 C C . PRO C 1 178 ? -15.975 3.129 20.053 1.00 40.99 177 PRO C C 1
ATOM 3543 O O . PRO C 1 178 ? -16.024 3.415 18.848 1.00 39.24 177 PRO C O 1
ATOM 3547 N N . GLN C 1 179 ? -16.633 3.832 20.984 1.00 40.55 178 GLN C N 1
ATOM 3548 C CA . GLN C 1 179 ? -17.473 4.950 20.572 1.00 38.15 178 GLN C CA 1
ATOM 3549 C C . GLN C 1 179 ? -16.623 6.087 20.035 1.00 37.14 178 GLN C C 1
ATOM 3550 O O . GLN C 1 179 ? -16.986 6.712 19.031 1.00 39.56 178 GLN C O 1
ATOM 3556 N N . ALA C 1 180 ? -15.460 6.332 20.649 1.00 34.64 179 ALA C N 1
ATOM 3557 C CA . ALA C 1 180 ? -14.550 7.348 20.124 1.00 35.14 179 ALA C CA 1
ATOM 3558 C C . ALA C 1 180 ? -13.977 6.932 18.776 1.00 37.07 179 ALA C C 1
ATOM 3559 O O . ALA C 1 180 ? -13.781 7.779 17.895 1.00 39.37 179 ALA C O 1
ATOM 3561 N N . ILE C 1 181 ? -13.659 5.641 18.619 1.00 37.13 180 ILE C N 1
ATOM 3562 C CA . ILE C 1 181 ? -13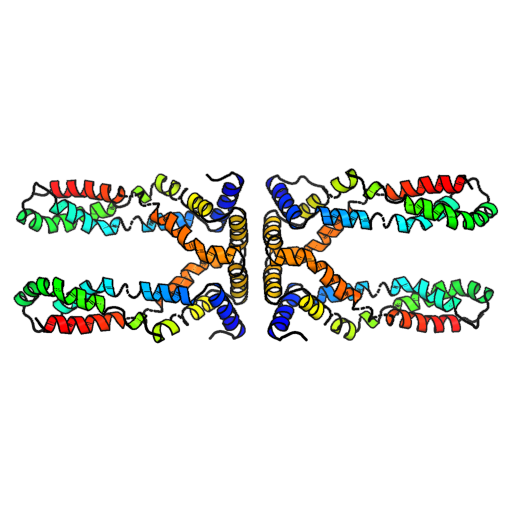.117 5.137 17.358 1.00 38.18 180 ILE C CA 1
ATOM 3563 C C . ILE C 1 181 ? -14.138 5.321 16.238 1.00 38.35 180 ILE C C 1
ATOM 3564 O O . ILE C 1 181 ? -13.809 5.797 15.147 1.00 38.01 180 ILE C O 1
ATOM 3569 N N . LYS C 1 182 ? -15.390 4.927 16.495 1.00 39.40 181 LYS C N 1
ATOM 3570 C CA . LYS C 1 182 ? -16.462 5.098 15.523 1.00 41.21 181 LYS C CA 1
ATOM 3571 C C . LYS C 1 182 ? -16.636 6.554 15.116 1.00 41.99 181 LYS C C 1
ATOM 3572 O O . LYS C 1 182 ? -16.810 6.851 13.929 1.00 43.29 181 LYS C O 1
ATOM 3578 N N . ALA C 1 183 ? -16.573 7.478 16.080 1.00 42.23 182 ALA C N 1
ATOM 3579 C CA . ALA C 1 183 ? -16.764 8.894 15.778 1.00 40.08 182 ALA C CA 1
ATOM 3580 C C . ALA C 1 183 ? -15.691 9.409 14.819 1.00 42.30 182 ALA C C 1
ATOM 3581 O O . ALA C 1 183 ? -15.993 10.098 13.831 1.00 43.43 182 ALA C O 1
ATOM 3583 N N . THR C 1 184 ? -14.426 9.092 15.100 1.00 43.11 183 THR C N 1
ATOM 3584 C CA . THR C 1 184 ? -13.345 9.468 14.193 1.00 43.19 183 THR C CA 1
ATOM 3585 C C . THR C 1 184 ? -13.421 8.708 12.869 1.00 45.03 183 THR C C 1
ATOM 3586 O O . THR C 1 184 ? -13.186 9.289 11.803 1.00 43.10 183 THR C O 1
ATOM 3590 N N . ARG C 1 185 ? -13.734 7.408 12.920 1.00 44.11 184 ARG C N 1
ATOM 3591 C CA . ARG C 1 185 ? -13.726 6.572 11.721 1.00 44.98 184 ARG C CA 1
ATOM 3592 C C . ARG C 1 185 ? -14.835 6.960 10.744 1.00 47.20 184 ARG C C 1
ATOM 3593 O O . ARG C 1 185 ? -14.626 6.938 9.524 1.00 49.16 184 ARG C O 1
ATOM 3601 N N . ASP C 1 186 ? -16.022 7.304 11.253 1.00 51.39 185 ASP C N 1
ATOM 3602 C CA . ASP C 1 186 ? -17.086 7.800 10.379 1.00 53.48 185 ASP C CA 1
ATOM 3603 C C . ASP C 1 186 ? -16.714 9.139 9.753 1.00 55.50 185 ASP C C 1
ATOM 3604 O O . ASP C 1 186 ? -17.026 9.388 8.581 1.00 58.59 185 ASP C O 1
ATOM 3609 N N . GLN C 1 187 ? -16.036 10.010 10.499 1.00 51.53 186 GLN C N 1
ATOM 3610 C CA . GLN C 1 187 ? -15.598 11.253 9.886 1.00 51.46 186 GLN C CA 1
ATOM 3611 C C . GLN C 1 187 ? -14.452 11.012 8.909 1.00 50.65 186 GLN C C 1
ATOM 3612 O O . GLN C 1 187 ? -14.313 11.745 7.924 1.00 50.97 186 GLN C O 1
ATOM 3618 N N . ALA C 1 188 ? -13.625 9.995 9.156 1.00 46.13 187 ALA C N 1
ATOM 3619 C CA . ALA C 1 188 ? -12.560 9.691 8.213 1.00 47.28 187 ALA C CA 1
ATOM 3620 C C . ALA C 1 188 ? -13.124 9.153 6.904 1.00 48.81 187 ALA C C 1
ATOM 3621 O O . ALA C 1 188 ? -12.590 9.456 5.834 1.00 45.48 187 ALA C O 1
ATOM 3623 N N . ASP C 1 189 ? -14.203 8.365 6.975 1.00 50.18 188 ASP C N 1
ATOM 3624 C CA . ASP C 1 189 ? -14.825 7.837 5.768 1.00 49.89 188 ASP C CA 1
ATOM 3625 C C . ASP C 1 189 ? -15.329 8.970 4.884 1.00 53.26 188 ASP C C 1
ATOM 3626 O O . ASP C 1 189 ? -15.263 8.882 3.652 1.00 53.50 188 ASP C O 1
ATOM 3631 N N . LYS C 1 190 ? -15.828 10.047 5.496 1.00 56.04 189 LYS C N 1
ATOM 3632 C CA . LYS C 1 190 ? -16.286 11.194 4.720 1.00 55.83 189 LYS C CA 1
ATOM 3633 C C . LYS C 1 190 ? -15.113 11.944 4.107 1.00 57.66 189 LYS C C 1
ATOM 3634 O O . LYS C 1 190 ? -15.198 12.415 2.967 1.00 57.95 189 LYS C O 1
ATOM 3640 N N . GLU C 1 191 ? -14.005 12.058 4.842 1.00 58.78 190 GLU C N 1
ATOM 3641 C CA . GLU C 1 191 ? -12.840 12.751 4.302 1.00 59.63 190 GLU C CA 1
ATOM 3642 C C . GLU C 1 191 ? -12.268 12.018 3.099 1.00 58.80 190 GLU C C 1
ATOM 3643 O O . GLU C 1 191 ? -11.799 12.655 2.151 1.00 57.79 190 GLU C O 1
ATOM 3649 N N . VAL C 1 192 ? -12.284 10.682 3.124 1.00 58.81 191 VAL C N 1
ATOM 3650 C CA . VAL C 1 192 ? -11.742 9.905 2.012 1.00 56.95 191 VAL C CA 1
ATOM 3651 C C . VAL C 1 192 ? -12.645 10.012 0.791 1.00 56.26 191 VAL C C 1
ATOM 3652 O O . VAL C 1 192 ? -12.165 10.140 -0.344 1.00 52.96 191 VAL C O 1
ATOM 3656 N N . ALA C 1 193 ? -13.963 9.963 1.001 1.00 57.04 192 ALA C N 1
ATOM 3657 C CA . ALA C 1 193 ? -14.898 10.053 -0.110 1.00 56.34 192 ALA C CA 1
ATOM 3658 C C . ALA C 1 193 ? -14.804 11.382 -0.846 1.00 62.72 192 ALA C C 1
ATOM 3659 O O . ALA C 1 193 ? -15.217 11.452 -2.007 1.00 64.88 192 ALA C O 1
ATOM 3661 N N . ALA C 1 194 ? -14.255 12.429 -0.213 1.00 66.76 193 ALA C N 1
ATOM 3662 C CA . ALA C 1 194 ? -14.391 13.784 -0.742 1.00 71.22 193 ALA C CA 1
ATOM 3663 C C . ALA C 1 194 ? -13.367 14.085 -1.833 1.00 75.91 193 ALA C C 1
ATOM 3664 O O . ALA C 1 194 ? -13.713 14.678 -2.860 1.00 78.58 193 ALA C O 1
ATOM 3666 N N . VAL C 1 195 ? -12.118 13.655 -1.652 1.00 83.19 194 VAL C N 1
ATOM 3667 C CA . VAL C 1 195 ? -11.084 13.791 -2.687 1.00 87.03 194 VAL C CA 1
ATOM 3668 C C . VAL C 1 195 ? -9.957 12.834 -2.328 1.00 88.42 194 VAL C C 1
ATOM 3669 O O . VAL C 1 195 ? -9.517 12.794 -1.178 1.00 86.90 194 VAL C O 1
ATOM 3673 N N . PRO D 1 37 ? -23.762 -6.029 43.691 1.00 85.16 36 PRO D N 1
ATOM 3674 C CA . PRO D 1 37 ? -24.540 -5.225 44.644 1.00 86.20 36 PRO D CA 1
ATOM 3675 C C . PRO D 1 37 ? -23.742 -4.862 45.907 1.00 86.53 36 PRO D C 1
ATOM 3676 O O . PRO D 1 37 ? -23.267 -5.749 46.616 1.00 88.20 36 PRO D O 1
ATOM 3680 N N . ILE D 1 38 ? -23.614 -3.559 46.173 1.00 85.22 37 ILE D N 1
ATOM 3681 C CA . ILE D 1 38 ? -22.831 -3.015 47.289 1.00 82.61 37 ILE D CA 1
ATOM 3682 C C . ILE D 1 38 ? -23.737 -2.736 48.484 1.00 79.65 37 ILE D C 1
ATOM 3683 O O . ILE D 1 38 ? -24.781 -2.087 48.345 1.00 80.31 37 ILE D O 1
ATOM 3688 N N . ASP D 1 39 ? -23.351 -3.236 49.655 1.00 76.88 38 ASP D N 1
ATOM 3689 C CA . ASP D 1 39 ? -24.099 -2.954 50.875 1.00 74.18 38 ASP D CA 1
ATOM 3690 C C . ASP D 1 39 ? -23.975 -1.478 51.281 1.00 69.56 38 ASP D C 1
ATOM 3691 O O . ASP D 1 39 ? -23.050 -0.764 50.884 1.00 67.23 38 ASP D O 1
ATOM 3696 N N . ALA D 1 40 ? -24.930 -1.026 52.098 1.00 65.29 39 ALA D N 1
ATOM 3697 C CA . ALA D 1 40 ? -25.184 0.405 52.224 1.00 64.44 39 ALA D CA 1
ATOM 3698 C C . ALA D 1 40 ? -24.076 1.119 52.988 1.00 62.54 39 ALA D C 1
ATOM 3699 O O . ALA D 1 40 ? -23.691 2.238 52.630 1.00 64.77 39 ALA D O 1
ATOM 3701 N N . ASP D 1 41 ? -23.576 0.512 54.064 1.00 59.67 40 ASP D N 1
ATOM 3702 C CA . ASP D 1 41 ? -22.541 1.172 54.850 1.00 58.05 40 ASP D CA 1
ATOM 3703 C C . ASP D 1 41 ? -21.232 1.234 54.079 1.00 48.38 40 ASP D C 1
ATOM 3704 O O . ASP D 1 41 ? -20.418 2.136 54.302 1.00 43.06 40 ASP D O 1
ATOM 3709 N N . LYS D 1 42 ? -21.018 0.286 53.167 1.00 42.32 41 LYS D N 1
ATOM 3710 C CA . LYS D 1 42 ? -19.818 0.303 52.347 1.00 38.83 41 LYS D CA 1
ATOM 3711 C C . LYS D 1 42 ? -19.856 1.440 51.327 1.00 38.71 41 LYS D C 1
ATOM 3712 O O . LYS D 1 42 ? -18.834 2.088 51.071 1.00 35.23 41 LYS D O 1
ATOM 3718 N N . LYS D 1 43 ? -21.019 1.696 50.727 1.00 38.93 42 LYS D N 1
ATOM 3719 C CA . LYS D 1 43 ? -21.088 2.765 49.737 1.00 41.85 42 LYS D CA 1
ATOM 3720 C C . LYS D 1 43 ? -20.869 4.123 50.398 1.00 41.32 42 LYS D C 1
ATOM 3721 O O . LYS D 1 43 ? -20.206 5.002 49.830 1.00 39.77 42 LYS D O 1
ATOM 3727 N N . ALA D 1 44 ? -21.394 4.304 51.611 1.00 38.81 43 ALA D N 1
ATOM 3728 C CA . ALA D 1 44 ? -21.175 5.557 52.309 1.00 38.22 43 ALA D CA 1
ATOM 3729 C C . ALA D 1 44 ? -19.713 5.718 52.702 1.00 37.18 43 ALA D C 1
ATOM 3730 O O . ALA D 1 44 ? -19.197 6.841 52.729 1.00 38.46 43 ALA D O 1
ATOM 3732 N N . ALA D 1 45 ? -19.036 4.612 53.016 1.00 35.89 44 ALA D N 1
ATOM 3733 C CA . ALA D 1 45 ? -17.616 4.677 53.340 1.00 33.87 44 ALA D CA 1
ATOM 3734 C C . ALA D 1 45 ? -16.797 5.005 52.105 1.00 29.52 44 ALA D C 1
ATOM 3735 O O . ALA D 1 45 ? -15.877 5.831 52.146 1.00 30.09 44 ALA D O 1
ATOM 3737 N N . ILE D 1 46 ? -17.141 4.401 50.983 1.00 32.74 45 ILE D N 1
ATOM 3738 C CA . ILE D 1 46 ? -16.403 4.681 49.768 1.00 30.38 45 ILE D CA 1
ATOM 3739 C C . ILE D 1 46 ? -16.605 6.129 49.349 1.00 34.19 45 ILE D C 1
ATOM 3740 O O . ILE D 1 46 ? -15.661 6.809 48.918 1.00 35.00 45 ILE D O 1
ATOM 3745 N N . LYS D 1 47 ? -17.832 6.630 49.476 1.00 35.57 46 LYS D N 1
ATOM 3746 C CA . LYS D 1 47 ? -18.092 8.028 49.146 1.00 36.74 46 LYS D CA 1
ATOM 3747 C C . LYS D 1 47 ? -17.185 8.964 49.941 1.00 34.53 46 LYS D C 1
ATOM 3748 O O . LYS D 1 47 ? -16.671 9.950 49.395 1.00 36.48 46 LYS D O 1
ATOM 3754 N N . ASP D 1 48 ? -16.980 8.687 51.236 1.00 33.86 47 ASP D N 1
ATOM 3755 C CA . ASP D 1 48 ? -16.053 9.516 52.009 1.00 36.56 47 ASP D CA 1
ATOM 3756 C C . ASP D 1 48 ? -14.612 9.366 51.525 1.00 31.90 47 ASP D C 1
ATOM 3757 O O . ASP D 1 48 ? -13.864 10.349 51.474 1.00 33.71 47 ASP D O 1
ATOM 3762 N N . LEU D 1 49 ? -14.205 8.153 51.158 1.00 30.10 48 LEU D N 1
ATOM 3763 C CA . LEU D 1 49 ? -12.856 7.963 50.634 1.00 30.08 48 LEU D CA 1
ATOM 3764 C C . LEU D 1 49 ? -12.670 8.674 49.297 1.00 34.16 48 LEU D C 1
ATOM 3765 O O . LEU D 1 49 ? -11.659 9.355 49.085 1.00 35.15 48 LEU D O 1
ATOM 3770 N N . LEU D 1 50 ? -13.629 8.522 48.370 1.00 36.09 49 LEU D N 1
ATOM 3771 C CA . LEU D 1 50 ? -13.512 9.231 47.092 1.00 37.22 49 LEU D CA 1
ATOM 3772 C C . LEU D 1 50 ? -13.394 10.733 47.317 1.00 36.17 49 LEU D C 1
ATOM 3773 O O . LEU D 1 50 ? -12.639 11.413 46.617 1.00 36.09 49 LEU D O 1
ATOM 3778 N N . ASP D 1 51 ? -14.081 11.259 48.327 1.00 38.40 50 ASP D N 1
ATOM 3779 C CA . ASP D 1 51 ? -13.927 12.679 48.647 1.00 43.79 50 ASP D CA 1
ATOM 3780 C C . ASP D 1 51 ? -12.526 12.979 49.182 1.00 40.59 50 ASP D C 1
ATOM 3781 O O . ASP D 1 51 ? -11.905 13.976 48.803 1.00 40.82 50 ASP D O 1
ATOM 3786 N N . ALA D 1 52 ? -12.002 12.125 50.058 1.00 39.42 51 ALA D N 1
ATOM 3787 C CA . ALA D 1 52 ? -10.696 12.392 50.645 1.00 37.57 51 ALA D CA 1
ATOM 3788 C C . ALA D 1 52 ? -9.582 12.372 49.610 1.00 36.13 51 ALA D C 1
ATOM 3789 O O . ALA D 1 52 ? -8.598 13.102 49.755 1.00 36.16 51 ALA D O 1
ATOM 3791 N N . ILE D 1 53 ? -9.713 11.567 48.559 1.00 36.90 52 ILE D N 1
ATOM 3792 C CA . ILE D 1 53 ? -8.665 11.483 47.546 1.00 38.23 52 ILE D CA 1
ATOM 3793 C C . ILE D 1 53 ? -8.941 12.414 46.369 1.00 44.47 52 ILE D C 1
ATOM 3794 O O . ILE D 1 53 ? -8.218 12.382 45.365 1.00 47.40 52 ILE D O 1
ATOM 3799 N N . ASP D 1 54 ? -9.993 13.230 46.455 1.00 45.17 53 ASP D N 1
ATOM 3800 C CA . ASP D 1 54 ? -10.333 14.153 45.372 1.00 45.40 53 ASP D CA 1
ATOM 3801 C C . ASP D 1 54 ? -10.553 13.386 44.063 1.00 44.74 53 ASP D C 1
ATOM 3802 O O . ASP D 1 54 ? -9.899 13.627 43.043 1.00 44.52 53 ASP D O 1
ATOM 3807 N N . ALA D 1 55 ? -11.493 12.442 44.107 1.00 41.07 54 ALA D N 1
ATOM 3808 C CA . ALA D 1 55 ? -11.703 11.579 42.948 1.00 39.08 54 ALA D CA 1
ATOM 3809 C C . ALA D 1 55 ? -12.124 12.336 41.683 1.00 39.29 54 ALA D C 1
ATOM 3810 O O . ALA D 1 55 ? -11.752 11.880 40.589 1.00 40.53 54 ALA D O 1
ATOM 3812 N N . PRO D 1 56 ? -12.879 13.446 41.740 1.00 42.78 55 PRO D N 1
ATOM 3813 C CA . PRO D 1 56 ? -13.204 14.160 40.484 1.00 43.88 55 PRO D CA 1
ATOM 3814 C C . PRO D 1 56 ? -11.962 14.597 39.747 1.00 44.99 55 PRO D C 1
ATOM 3815 O O . PRO D 1 56 ? -11.926 14.593 38.509 1.00 46.99 55 PRO D O 1
ATOM 3819 N N . LYS D 1 57 ? -10.924 14.961 40.493 1.00 45.25 56 LYS D N 1
ATOM 3820 C CA . LYS D 1 57 ? -9.653 15.313 39.877 1.00 45.85 56 LYS D CA 1
ATOM 3821 C C . LYS D 1 57 ? -9.036 14.105 39.167 1.00 40.99 56 LYS D C 1
ATOM 3822 O O . LYS D 1 57 ? -8.474 14.242 38.079 1.00 40.61 56 LYS D O 1
ATOM 3828 N N . LEU D 1 58 ? -9.161 12.904 39.752 1.00 36.39 57 LEU D N 1
ATOM 3829 C CA . LEU D 1 58 ? -8.640 11.699 39.111 1.00 35.61 57 LEU D CA 1
ATOM 3830 C C . LEU D 1 58 ? -9.426 11.360 37.846 1.00 36.87 57 LEU D C 1
ATOM 3831 O O . LEU D 1 58 ? -8.843 10.946 36.839 1.00 38.85 57 LEU D O 1
ATOM 3836 N N . VAL D 1 59 ? -10.750 11.524 37.888 1.00 34.55 58 VAL D N 1
ATOM 3837 C CA . VAL D 1 59 ? -11.583 11.326 36.711 1.00 36.15 58 VAL D CA 1
ATOM 3838 C C . VAL D 1 59 ? -11.170 12.287 35.598 1.00 39.50 58 VAL D C 1
ATOM 3839 O O . VAL D 1 59 ? -11.049 11.899 34.428 1.00 41.62 58 VAL D O 1
ATOM 3843 N N . SER D 1 60 ? -10.943 13.552 35.948 1.00 39.60 59 SER D N 1
ATOM 3844 C CA . SER D 1 60 ? -10.518 14.542 34.966 1.00 43.35 59 SER D CA 1
ATOM 3845 C C . SER D 1 60 ? -9.237 14.112 34.258 1.00 43.40 59 SER D C 1
ATOM 3846 O O . SER D 1 60 ? -9.084 14.322 33.049 1.00 41.12 59 SER D O 1
ATOM 3849 N N . ALA D 1 61 ? -8.299 13.512 34.992 1.00 41.49 60 ALA D N 1
ATOM 3850 C CA . ALA D 1 61 ? -7.062 13.083 34.350 1.00 41.25 60 ALA D CA 1
ATOM 3851 C C . ALA D 1 61 ? -7.286 11.861 33.465 1.00 40.18 60 ALA D C 1
ATOM 3852 O O . ALA D 1 61 ? -6.641 11.727 32.423 1.00 38.49 60 ALA D O 1
ATOM 3854 N N . ILE D 1 62 ? -8.197 10.965 33.851 1.00 42.94 61 ILE D N 1
ATOM 3855 C CA . ILE D 1 62 ? -8.490 9.817 33.001 1.00 43.78 61 ILE D CA 1
ATOM 3856 C C . ILE D 1 62 ? -9.130 10.265 31.694 1.00 42.87 61 ILE D C 1
ATOM 3857 O O . ILE D 1 62 ? -8.777 9.772 30.619 1.00 43.38 61 ILE D O 1
ATOM 3862 N N . ALA D 1 63 ? -10.080 11.196 31.759 1.00 43.43 62 ALA D N 1
ATOM 3863 C CA . ALA D 1 63 ? -10.705 11.679 30.536 1.00 45.43 62 ALA D CA 1
ATOM 3864 C C . ALA D 1 63 ? -9.678 12.349 29.634 1.00 48.00 62 ALA D C 1
ATOM 3865 O O . ALA D 1 63 ? -9.620 12.073 28.426 1.00 48.20 62 ALA D O 1
ATOM 3867 N N . ASN D 1 64 ? -8.834 13.212 30.213 1.00 49.38 63 ASN D N 1
ATOM 3868 C CA . ASN D 1 64 ? -7.831 13.916 29.422 1.00 51.48 63 ASN D CA 1
ATOM 3869 C C . ASN D 1 64 ? -6.831 12.953 28.797 1.00 51.65 63 ASN D C 1
ATOM 3870 O O . ASN D 1 64 ? -6.377 13.169 27.665 1.00 52.83 63 ASN D O 1
ATOM 3875 N N . SER D 1 65 ? -6.479 11.882 29.504 1.00 46.04 64 SER D N 1
ATOM 3876 C CA . SER D 1 65 ? -5.620 10.883 28.883 1.00 47.93 64 SER D CA 1
ATOM 3877 C C . SER D 1 65 ? -6.349 10.127 27.769 1.00 47.97 64 SER D C 1
ATOM 3878 O O . SER D 1 65 ? -5.753 9.813 26.728 1.00 44.98 64 SER D O 1
ATOM 3881 N N . ALA D 1 66 ? -7.619 9.833 27.958 1.00 43.48 65 ALA D N 1
ATOM 3882 C CA . ALA D 1 66 ? -8.373 9.144 26.940 1.00 42.45 65 ALA D CA 1
ATOM 3883 C C . ALA D 1 66 ? -8.482 9.980 25.669 1.00 45.14 65 ALA D C 1
ATOM 3884 O O . ALA D 1 66 ? -8.360 9.463 24.587 1.00 40.74 65 ALA D O 1
ATOM 3886 N N . GLU D 1 67 ? -8.720 11.271 25.822 1.00 47.80 66 GLU D N 1
ATOM 3887 C CA . GLU D 1 67 ? -8.845 12.160 24.691 1.00 50.38 66 GLU D CA 1
ATOM 3888 C C . GLU D 1 67 ? -7.548 12.248 23.947 1.00 55.85 66 GLU D C 1
ATOM 3889 O O . GLU D 1 67 ? -7.525 12.238 22.732 1.00 53.92 66 GLU D O 1
ATOM 3903 N N . GLN D 1 69 ? -5.372 9.991 23.804 1.00 55.10 68 GLN D N 1
ATOM 3904 C CA . GLN D 1 69 ? -5.222 8.747 23.069 1.00 55.17 68 GLN D CA 1
ATOM 3905 C C . GLN D 1 69 ? -6.040 8.709 21.793 1.00 53.65 68 GLN D C 1
ATOM 3906 O O . GLN D 1 69 ? -5.560 8.233 20.793 1.00 52.60 68 GLN D O 1
ATOM 3912 N N . SER D 1 70 ? -7.269 9.200 21.830 1.00 53.22 69 SER D N 1
ATOM 3913 C CA . SER D 1 70 ? -8.081 9.288 20.615 1.00 54.07 69 SER D CA 1
ATOM 3914 C C . SER D 1 70 ? -7.365 10.088 19.538 1.00 51.08 69 SER D C 1
ATOM 3915 O O . SER D 1 70 ? -7.323 9.687 18.369 1.00 51.94 69 SER D O 1
ATOM 3918 N N . LYS D 1 71 ? -6.799 11.232 19.915 1.00 50.94 70 LYS D N 1
ATOM 3919 C CA . LYS D 1 71 ? -6.118 12.065 18.936 1.00 56.98 70 LYS D CA 1
ATOM 3920 C C . LYS D 1 71 ? -4.924 11.340 18.327 1.00 59.80 70 LYS D C 1
ATOM 3921 O O . LYS D 1 71 ? -4.673 11.449 17.118 1.00 58.86 70 LYS D O 1
ATOM 3927 N N . GLN D 1 72 ? -4.199 10.562 19.132 1.00 61.45 71 GLN D N 1
ATOM 3928 C CA . GLN D 1 72 ? -3.033 9.861 18.605 1.00 64.38 71 GLN D CA 1
ATOM 3929 C C . GLN D 1 72 ? -3.389 8.672 17.715 1.00 61.43 71 GLN D C 1
ATOM 3930 O O . GLN D 1 72 ? -2.501 8.166 17.023 1.00 59.90 71 GLN D O 1
ATOM 3936 N N . LEU D 1 73 ? -4.640 8.201 17.726 1.00 57.21 72 LEU D N 1
ATOM 3937 C CA . LEU D 1 73 ? -5.063 7.133 16.827 1.00 52.81 72 LEU D CA 1
ATOM 3938 C C . LEU D 1 73 ? -5.564 7.632 15.468 1.00 52.50 72 LEU D C 1
ATOM 3939 O O . LEU D 1 73 ? -5.856 6.805 14.595 1.00 49.02 72 LEU D O 1
ATOM 3944 N N . VAL D 1 74 ? -5.685 8.952 15.273 1.00 52.92 73 VAL D N 1
ATOM 3945 C CA . VAL D 1 74 ? -6.237 9.475 14.018 1.00 53.95 73 VAL D CA 1
ATOM 3946 C C . VAL D 1 74 ? -5.515 8.938 12.785 1.00 57.37 73 VAL D C 1
ATOM 3947 O O . VAL D 1 74 ? -6.191 8.472 11.858 1.00 57.19 73 VAL D O 1
ATOM 3951 N N . PRO D 1 75 ? -4.180 8.990 12.690 1.00 63.55 74 PRO D N 1
ATOM 3952 C CA . PRO D 1 75 ? -3.526 8.477 11.472 1.00 63.81 74 PRO D CA 1
ATOM 3953 C C . PRO D 1 75 ? -3.880 7.034 11.156 1.00 61.62 74 PRO D C 1
ATOM 3954 O O . PRO D 1 75 ? -4.121 6.703 9.986 1.00 62.42 74 PRO D O 1
ATOM 3958 N N . ALA D 1 76 ? -3.936 6.165 12.170 1.00 53.72 75 ALA D N 1
ATOM 3959 C CA . ALA D 1 76 ? -4.260 4.767 11.915 1.00 52.07 75 ALA D CA 1
ATOM 3960 C C . ALA D 1 76 ? -5.706 4.610 11.473 1.00 50.04 75 ALA D C 1
ATOM 3961 O O . ALA D 1 76 ? -6.008 3.764 10.620 1.00 50.71 75 ALA D O 1
ATOM 3963 N N . ILE D 1 77 ? -6.616 5.408 12.039 1.00 46.64 76 ILE D N 1
ATOM 3964 C CA . ILE D 1 77 ? -8.013 5.336 11.619 1.00 44.85 76 ILE D CA 1
ATOM 3965 C C . ILE D 1 77 ? -8.166 5.902 10.211 1.00 47.78 76 ILE D C 1
ATOM 3966 O O . ILE D 1 77 ? -8.979 5.416 9.418 1.00 48.33 76 ILE D O 1
ATOM 3971 N N . LEU D 1 78 ? -7.410 6.957 9.891 1.00 49.80 77 LEU D N 1
ATOM 3972 C CA . LEU D 1 78 ? -7.447 7.528 8.547 1.00 51.03 77 LEU D CA 1
ATOM 3973 C C . LEU D 1 78 ? -6.847 6.555 7.536 1.00 53.06 77 LEU D C 1
ATOM 3974 O O . LEU D 1 78 ? -7.423 6.316 6.467 1.00 54.18 77 LEU D O 1
ATOM 3979 N N . SER D 1 79 ? -5.704 5.955 7.879 1.00 55.11 78 SER D N 1
ATOM 3980 C CA . SER D 1 79 ? -5.109 4.932 7.025 1.00 55.71 78 SER D CA 1
ATOM 3981 C C . SER D 1 79 ? -6.063 3.762 6.804 1.00 56.37 78 SER D C 1
ATOM 3982 O O . SER D 1 79 ? -6.204 3.273 5.673 1.00 55.66 78 SER D O 1
ATOM 3985 N N . ASP D 1 80 ? -6.725 3.289 7.866 1.00 53.16 79 ASP D N 1
ATOM 3986 C CA . ASP D 1 80 ? -7.710 2.226 7.678 1.00 54.91 79 ASP D CA 1
ATOM 3987 C C . ASP D 1 80 ? -8.852 2.674 6.769 1.00 52.96 79 ASP D C 1
ATOM 3988 O O . ASP D 1 80 ? -9.320 1.899 5.928 1.00 49.89 79 ASP D O 1
ATOM 3993 N N . ALA D 1 81 ? -9.320 3.915 6.924 1.00 50.96 80 ALA D N 1
ATOM 3994 C CA . ALA D 1 81 ? -10.465 4.351 6.135 1.00 48.16 80 ALA D CA 1
ATOM 3995 C C . ALA D 1 81 ? -10.105 4.454 4.661 1.00 48.50 80 ALA D C 1
ATOM 3996 O O . ALA D 1 81 ? -10.938 4.173 3.789 1.00 43.72 80 ALA D O 1
ATOM 3998 N N . LEU D 1 82 ? -8.877 4.883 4.367 1.00 51.70 81 LEU D N 1
ATOM 3999 C CA . LEU D 1 82 ? -8.428 4.970 2.985 1.00 50.72 81 LEU D CA 1
ATOM 4000 C C . LEU D 1 82 ? -8.305 3.582 2.384 1.00 52.03 81 LEU D C 1
ATOM 4001 O O . LEU D 1 82 ? -8.879 3.292 1.329 1.00 56.61 81 LEU D O 1
ATOM 4006 N N . SER D 1 83 ? -7.609 2.690 3.083 1.00 53.94 82 SER D N 1
ATOM 4007 C CA . SER D 1 83 ? -7.422 1.336 2.586 1.00 56.99 82 SER D CA 1
ATOM 4008 C C . SER D 1 83 ? -8.755 0.648 2.316 1.00 56.95 82 SER D C 1
ATOM 4009 O O . SER D 1 83 ? -8.895 -0.086 1.329 1.00 55.70 82 SER D O 1
ATOM 4012 N N . GLU D 1 84 ? -9.755 0.896 3.157 1.00 54.38 83 GLU D N 1
ATOM 4013 C CA . GLU D 1 84 ? -11.004 0.155 3.071 1.00 50.53 83 GLU D CA 1
ATOM 4014 C C . GLU D 1 84 ? -12.064 0.862 2.243 1.00 44.15 83 GLU D C 1
ATOM 4015 O O . GLU D 1 84 ? -13.134 0.287 2.025 1.00 41.27 83 GLU D O 1
ATOM 4021 N N . ASN D 1 85 ? -11.801 2.087 1.787 1.00 43.18 84 ASN D N 1
ATOM 4022 C CA . ASN D 1 85 ? -12.726 2.779 0.900 1.00 43.19 84 ASN D CA 1
ATOM 4023 C C . ASN D 1 85 ? -12.912 1.994 -0.400 1.00 45.48 84 ASN D C 1
ATOM 4024 O O . ASN D 1 85 ? -11.957 1.437 -0.952 1.00 42.15 84 ASN D O 1
ATOM 4029 N N . LYS D 1 86 ? -14.148 1.965 -0.899 1.00 48.51 85 LYS D N 1
ATOM 4030 C CA . LYS D 1 86 ? -14.499 1.078 -2.000 1.00 52.63 85 LYS D CA 1
ATOM 4031 C C . LYS D 1 86 ? -14.866 1.800 -3.300 1.00 54.99 85 LYS D C 1
ATOM 4032 O O . LYS D 1 86 ? -15.360 1.150 -4.232 1.00 53.29 85 LYS D O 1
ATOM 4038 N N . THR D 1 87 ? -14.635 3.114 -3.398 1.00 57.22 86 THR D N 1
ATOM 4039 C CA . THR D 1 87 ? -14.907 3.852 -4.632 1.00 60.03 86 THR D CA 1
ATOM 4040 C C . THR D 1 87 ? -13.663 4.303 -5.387 1.00 61.94 86 THR D C 1
ATOM 4041 O O . THR D 1 87 ? -13.719 4.420 -6.611 1.00 63.45 86 THR D O 1
ATOM 4045 N N . LEU D 1 88 ? -12.561 4.588 -4.701 1.00 59.82 87 LEU D N 1
ATOM 4046 C CA . LEU D 1 88 ? -11.379 5.149 -5.339 1.00 60.26 87 LEU D CA 1
ATOM 4047 C C . LEU D 1 88 ? -10.478 4.036 -5.847 1.00 59.32 87 LEU D C 1
ATOM 4048 O O . LEU D 1 88 ? -10.314 3.009 -5.188 1.00 58.74 87 LEU D O 1
ATOM 4053 N N . ASN D 1 89 ? -9.882 4.248 -7.021 1.00 62.94 88 ASN D N 1
ATOM 4054 C CA . ASN D 1 89 ? -8.925 3.271 -7.514 1.00 65.32 88 ASN D CA 1
ATOM 4055 C C . ASN D 1 89 ? -7.568 3.469 -6.839 1.00 68.00 88 ASN D C 1
ATOM 4056 O O . ASN D 1 89 ? -7.338 4.432 -6.101 1.00 70.53 88 ASN D O 1
ATOM 4061 N N . ASP D 1 90 ? -6.664 2.520 -7.089 1.00 66.94 89 ASP D N 1
ATOM 4062 C CA . ASP D 1 90 ? -5.426 2.462 -6.322 1.00 68.61 89 ASP D CA 1
ATOM 4063 C C . ASP D 1 90 ? -4.482 3.615 -6.651 1.00 67.49 89 ASP D C 1
ATOM 4064 O O . ASP D 1 90 ? -3.681 4.017 -5.797 1.00 66.52 89 ASP D O 1
ATOM 4069 N N . LYS D 1 91 ? -4.571 4.183 -7.856 1.00 63.33 90 LYS D N 1
ATOM 4070 C CA . LYS D 1 91 ? -3.778 5.375 -8.144 1.00 63.16 90 LYS D CA 1
ATOM 4071 C C . LYS D 1 91 ? -4.338 6.595 -7.419 1.00 61.16 90 LYS D C 1
ATOM 4072 O O . LYS D 1 91 ? -3.578 7.455 -6.954 1.00 63.53 90 LYS D O 1
ATOM 4074 N N . GLN D 1 92 ? -5.665 6.689 -7.311 1.00 59.86 91 GLN D N 1
ATOM 4075 C CA . GLN D 1 92 ? -6.263 7.804 -6.582 1.00 62.72 91 GLN D CA 1
ATOM 4076 C C . GLN D 1 92 ? -5.944 7.738 -5.089 1.00 65.09 91 GLN D C 1
ATOM 4077 O O . GLN D 1 92 ? -5.703 8.774 -4.457 1.00 65.24 91 GLN D O 1
ATOM 4083 N N . LYS D 1 93 ? -5.913 6.531 -4.511 1.00 64.87 92 LYS D N 1
ATOM 4084 C CA . LYS D 1 93 ? -5.650 6.420 -3.080 1.00 65.94 92 LYS D CA 1
ATOM 4085 C C . LYS D 1 93 ? -4.233 6.864 -2.728 1.00 68.11 92 LYS D C 1
ATOM 4086 O O . LYS D 1 93 ? -4.038 7.627 -1.775 1.00 68.72 92 LYS D O 1
ATOM 4092 N N . GLN D 1 94 ? -3.222 6.409 -3.473 1.00 72.64 93 GLN D N 1
ATOM 4093 C CA . GLN D 1 94 ? -1.869 6.847 -3.141 1.00 77.08 93 GLN D CA 1
ATOM 4094 C C . GLN D 1 94 ? -1.692 8.340 -3.390 1.00 77.18 93 GLN D C 1
ATOM 4095 O O . GLN D 1 94 ? -0.952 9.013 -2.664 1.00 76.76 93 GLN D O 1
ATOM 4101 N N . ALA D 1 95 ? -2.357 8.872 -4.416 1.00 73.51 94 ALA D N 1
ATOM 4102 C CA . ALA D 1 95 ? -2.255 10.291 -4.718 1.00 73.50 94 ALA D CA 1
ATOM 4103 C C . ALA D 1 95 ? -2.985 11.131 -3.687 1.00 71.16 94 ALA D C 1
ATOM 4104 O O . ALA D 1 95 ? -2.749 12.341 -3.614 1.00 72.18 94 ALA D O 1
ATOM 4106 N N . ALA D 1 96 ? -3.874 10.518 -2.902 1.00 68.51 95 ALA D N 1
ATOM 4107 C CA . ALA D 1 96 ? -4.648 11.251 -1.910 1.00 67.81 95 ALA D CA 1
ATOM 4108 C C . ALA D 1 96 ? -3.919 11.470 -0.581 1.00 68.13 95 ALA D C 1
ATOM 4109 O O . ALA D 1 96 ? -4.289 12.392 0.152 1.00 67.66 95 ALA D O 1
ATOM 4111 N N . VAL D 1 97 ? -2.897 10.669 -0.249 1.00 69.49 96 VAL D N 1
ATOM 4112 C CA . VAL D 1 97 ? -2.257 10.799 1.068 1.00 72.26 96 VAL D CA 1
ATOM 4113 C C . VAL D 1 97 ? -1.677 12.186 1.299 1.00 75.78 96 VAL D C 1
ATOM 4114 O O . VAL D 1 97 ? -1.831 12.713 2.410 1.00 76.89 96 VAL D O 1
ATOM 4118 N N . PRO D 1 98 ? -1.001 12.832 0.338 1.00 79.86 97 PRO D N 1
ATOM 4119 C CA . PRO D 1 98 ? -0.453 14.172 0.628 1.00 80.15 97 PRO D CA 1
ATOM 4120 C C . PRO D 1 98 ? -1.513 15.159 1.086 1.00 80.87 97 PRO D C 1
ATOM 4121 O O . PRO D 1 98 ? -1.285 15.917 2.041 1.00 81.22 97 PRO D O 1
ATOM 4125 N N . THR D 1 99 ? -2.667 15.183 0.413 1.00 78.35 98 THR D N 1
ATOM 4126 C CA . THR D 1 99 ? -3.736 16.096 0.803 1.00 77.91 98 THR D CA 1
ATOM 4127 C C . THR D 1 99 ? -4.416 15.649 2.094 1.00 77.08 98 THR D C 1
ATOM 4128 O O . THR D 1 99 ? -4.820 16.487 2.911 1.00 77.13 98 THR D O 1
ATOM 4132 N N . LEU D 1 100 ? -4.564 14.336 2.292 1.00 73.50 99 LEU D N 1
ATOM 4133 C CA . LEU D 1 100 ? -5.130 13.840 3.542 1.00 72.42 99 LEU D CA 1
ATOM 4134 C C . LEU D 1 100 ? -4.206 14.137 4.716 1.00 73.73 99 LEU D C 1
ATOM 4135 O O . LEU D 1 100 ? -4.661 14.560 5.785 1.00 73.24 99 LEU D O 1
ATOM 4140 N N . GLN D 1 101 ? -2.903 13.939 4.524 1.00 76.58 100 GLN D N 1
ATOM 4141 C CA . GLN D 1 101 ? -1.941 14.170 5.591 1.00 78.66 100 GLN D CA 1
ATOM 4142 C C . GLN D 1 101 ? -1.907 15.635 6.013 1.00 79.70 100 GLN D C 1
ATOM 4143 O O . GLN D 1 101 ? -1.648 15.936 7.184 1.00 78.67 100 GLN D O 1
ATOM 4149 N N . LYS D 1 102 ? -2.176 16.555 5.085 1.00 79.33 101 LYS D N 1
ATOM 4150 C CA . LYS D 1 102 ? -2.096 17.981 5.377 1.00 80.60 101 LYS D CA 1
ATOM 4151 C C . LYS D 1 102 ? -3.409 18.570 5.880 1.00 78.86 101 LYS D C 1
ATOM 4152 O O . LYS D 1 102 ? -3.387 19.475 6.721 1.00 81.90 101 LYS D O 1
ATOM 4154 N N . ASN D 1 103 ? -4.549 18.083 5.396 1.00 78.72 102 ASN D N 1
ATOM 4155 C CA . ASN D 1 103 ? -5.845 18.675 5.712 1.00 78.03 102 ASN D CA 1
ATOM 4156 C C . ASN D 1 103 ? -6.726 17.788 6.579 1.00 74.56 102 ASN D C 1
ATOM 4157 O O . ASN D 1 103 ? -7.317 18.264 7.555 1.00 75.82 102 ASN D O 1
ATOM 4162 N N . ALA D 1 104 ? -6.838 16.499 6.246 1.00 68.53 103 ALA D N 1
ATOM 4163 C CA . ALA D 1 104 ? -7.759 15.638 6.978 1.00 65.83 103 ALA D CA 1
ATOM 4164 C C . ALA D 1 104 ? -7.258 15.370 8.392 1.00 63.61 103 ALA D C 1
ATOM 4165 O O . ALA D 1 104 ? -8.035 15.432 9.351 1.00 64.01 103 ALA D O 1
ATOM 4167 N N . VAL D 1 105 ? -5.956 15.106 8.548 1.00 64.72 104 VAL D N 1
ATOM 4168 C CA . VAL D 1 105 ? -5.431 14.728 9.861 1.00 67.33 104 VAL D CA 1
ATOM 4169 C C . VAL D 1 105 ? -5.680 15.810 10.903 1.00 67.97 104 VAL D C 1
ATOM 4170 O O . VAL D 1 105 ? -6.204 15.488 11.982 1.00 65.45 104 VAL D O 1
ATOM 4174 N N . PRO D 1 106 ? -5.350 17.083 10.662 1.00 71.00 105 PRO D N 1
ATOM 4175 C CA . PRO D 1 106 ? -5.664 18.114 11.666 1.00 69.47 105 PRO D CA 1
ATOM 4176 C C . PRO D 1 106 ? -7.148 18.239 11.968 1.00 67.95 105 PRO D C 1
ATOM 4177 O O . PRO D 1 106 ? -7.514 18.476 13.128 1.00 67.14 105 PRO D O 1
ATOM 4181 N N . LYS D 1 107 ? -8.018 18.076 10.965 1.00 64.98 106 LYS D N 1
ATOM 4182 C CA . LYS D 1 107 ? -9.453 18.178 11.219 1.00 61.16 106 LYS D CA 1
ATOM 4183 C C . LYS D 1 107 ? -9.947 17.007 12.061 1.00 58.06 106 LYS D C 1
ATOM 4184 O O . LYS D 1 107 ? -10.823 17.173 12.921 1.00 57.32 106 LYS D O 1
ATOM 4186 N N . LEU D 1 108 ? -9.389 15.816 11.839 1.00 54.21 107 LEU D N 1
ATOM 4187 C CA . LEU D 1 108 ? -9.786 14.669 12.646 1.00 53.26 107 LEU D CA 1
ATOM 4188 C C . LEU D 1 108 ? -9.239 14.764 14.070 1.00 51.88 107 LEU D C 1
ATOM 4189 O O . LEU D 1 108 ? -9.894 14.305 15.015 1.00 46.23 107 LEU D O 1
ATOM 4194 N N . VAL D 1 109 ? -8.054 15.357 14.240 1.00 52.83 108 VAL D N 1
ATOM 4195 C CA . VAL D 1 109 ? -7.440 15.459 15.561 1.00 53.99 108 VAL D CA 1
ATOM 4196 C C . VAL D 1 109 ? -8.204 16.444 16.434 1.00 54.50 108 VAL D C 1
ATOM 4197 O O . VAL D 1 109 ? -8.413 16.208 17.631 1.00 50.30 108 VAL D O 1
ATOM 4201 N N . ASP D 1 110 ? -8.633 17.560 15.847 1.00 58.59 109 ASP D N 1
ATOM 4202 C CA . ASP D 1 110 ? -9.393 18.555 16.587 1.00 64.51 109 ASP D CA 1
ATOM 4203 C C . ASP D 1 110 ? -10.736 17.994 17.040 1.00 62.53 109 ASP D C 1
ATOM 4204 O O . ASP D 1 110 ? -11.256 18.394 18.090 1.00 61.52 109 ASP D O 1
ATOM 4209 N N . GLY D 1 111 ? -11.299 17.056 16.282 1.00 64.62 110 GLY D N 1
ATOM 4210 C CA . GLY D 1 111 ? -12.576 16.471 16.629 1.00 63.55 110 GLY D CA 1
ATOM 4211 C C . GLY D 1 111 ? -12.538 15.167 17.397 1.00 61.76 110 GLY D C 1
ATOM 4212 O O . GLY D 1 111 ? -13.606 14.625 17.693 1.00 67.93 110 GLY D O 1
ATOM 4213 N N . ALA D 1 112 ? -11.357 14.647 17.744 1.00 52.94 111 ALA D N 1
ATOM 4214 C CA . ALA D 1 112 ? -11.230 13.318 18.345 1.00 52.64 111 ALA D CA 1
ATOM 4215 C C . ALA D 1 112 ? -11.416 13.354 19.861 1.00 49.93 111 ALA D C 1
ATOM 4216 O O . ALA D 1 112 ? -10.832 14.198 20.552 1.00 51.69 111 ALA D O 1
ATOM 4218 N N . GLY D 1 113 ? -12.202 12.413 20.374 1.00 52.70 112 GLY D N 1
ATOM 4219 C CA . GLY D 1 113 ? -12.351 12.248 21.810 1.00 51.77 112 GLY D CA 1
ATOM 4220 C C . GLY D 1 113 ? -13.382 13.132 22.470 1.00 55.01 112 GLY D C 1
ATOM 4221 O O . GLY D 1 113 ? -13.265 13.424 23.662 1.00 60.68 112 GLY D O 1
ATOM 4222 N N . LYS D 1 114 ? -14.402 13.566 21.735 1.00 53.60 113 LYS D N 1
ATOM 4223 C CA . LYS D 1 114 ? -15.439 14.381 22.355 1.00 53.86 113 LYS D CA 1
ATOM 4224 C C . LYS D 1 114 ? -16.169 13.602 23.444 1.00 49.02 113 LYS D C 1
ATOM 4225 O O . LYS D 1 114 ? -16.557 14.171 24.469 1.00 50.19 113 LYS D O 1
ATOM 4231 N N . VAL D 1 115 ? -16.350 12.293 23.247 1.00 43.15 114 VAL D N 1
ATOM 4232 C CA . VAL D 1 115 ? -17.153 11.510 24.175 1.00 42.28 114 VAL D CA 1
ATOM 4233 C C . VAL D 1 115 ? -16.593 11.620 25.591 1.00 45.00 114 VAL D C 1
ATOM 4234 O O . VAL D 1 115 ? -17.337 11.514 26.576 1.00 44.34 114 VAL D O 1
ATOM 4238 N N . PHE D 1 116 ? -15.285 11.843 25.717 1.00 44.83 115 PHE D N 1
ATOM 4239 C CA . PHE D 1 116 ? -14.643 11.918 27.018 1.00 47.87 115 PHE D CA 1
ATOM 4240 C C . PHE D 1 116 ? -14.879 13.240 27.734 1.00 50.11 115 PHE D C 1
ATOM 4241 O O . PHE D 1 116 ? -14.635 13.317 28.941 1.00 49.82 115 PHE D O 1
ATOM 4249 N N . GLY D 1 117 ? -15.357 14.271 27.047 1.00 49.36 116 GLY D N 1
ATOM 4250 C CA . GLY D 1 117 ? -15.679 15.456 27.803 1.00 47.29 116 GLY D CA 1
ATOM 4251 C C . GLY D 1 117 ? -17.100 15.508 28.288 1.00 48.01 116 GLY D C 1
ATOM 4252 O O . GLY D 1 117 ? -17.490 16.471 28.949 1.00 52.51 116 GLY D O 1
ATOM 4253 N N . THR D 1 118 ? -17.885 14.478 28.022 1.00 44.29 117 THR D N 1
ATOM 4254 C CA . THR D 1 118 ? -19.298 14.531 28.340 1.00 45.23 117 THR D CA 1
ATOM 4255 C C . THR D 1 118 ? -19.555 14.222 29.813 1.00 45.87 117 THR D C 1
ATOM 4256 O O . THR D 1 118 ? -18.763 13.560 30.493 1.00 47.50 117 THR D O 1
ATOM 4260 N N . GLN D 1 119 ? -20.698 14.715 30.302 1.00 46.38 118 GLN D N 1
ATOM 4261 C CA . GLN D 1 119 ? -21.119 14.401 31.664 1.00 44.93 118 GLN D CA 1
ATOM 4262 C C . GLN D 1 119 ? -21.398 12.910 31.833 1.00 44.12 118 GLN D C 1
ATOM 4263 O O . GLN D 1 119 ? -21.181 12.358 32.923 1.00 44.02 118 GLN D O 1
ATOM 4269 N N . GLN D 1 120 ? -21.892 12.243 30.782 1.00 40.43 119 GLN D N 1
ATOM 4270 C CA . GLN D 1 120 ? -22.112 10.806 30.876 1.00 40.21 119 GLN D CA 1
ATOM 4271 C C . GLN D 1 120 ? -20.807 10.071 31.162 1.00 40.49 119 GLN D C 1
ATOM 4272 O O . GLN D 1 120 ? -20.773 9.164 32.005 1.00 37.90 119 GLN D O 1
ATOM 4278 N N . PHE D 1 121 ? -19.713 10.474 30.506 1.00 38.15 120 PHE D N 1
ATOM 4279 C CA . PHE D 1 121 ? -18.432 9.841 30.800 1.00 36.36 120 PHE D CA 1
ATOM 4280 C C . PHE D 1 121 ? -18.017 10.091 32.246 1.00 37.09 120 PHE D C 1
ATOM 4281 O O . PHE D 1 121 ? -17.611 9.164 32.959 1.00 40.23 120 PHE D O 1
ATOM 4289 N N . THR D 1 122 ? -18.103 11.347 32.692 1.00 38.64 121 THR D N 1
ATOM 4290 C CA . THR D 1 122 ? -17.768 11.684 34.075 1.00 39.00 121 THR D CA 1
ATOM 4291 C C . THR D 1 122 ? -18.531 10.813 35.065 1.00 36.35 121 THR D C 1
ATOM 4292 O O . THR D 1 122 ? -17.939 10.249 35.987 1.00 40.93 121 THR D O 1
ATOM 4296 N N . ASN D 1 123 ? -19.849 10.679 34.877 1.00 36.25 122 ASN D N 1
ATOM 4297 C CA . ASN D 1 123 ? -20.652 9.828 35.750 1.00 37.37 122 ASN D CA 1
ATOM 4298 C C . ASN D 1 123 ? -20.160 8.383 35.738 1.00 40.43 122 ASN D C 1
ATOM 4299 O O . ASN D 1 123 ? -19.958 7.772 36.799 1.00 38.94 122 ASN D O 1
ATOM 4304 N N . ASP D 1 124 ? -19.943 7.819 34.548 1.00 36.98 123 ASP D N 1
ATOM 4305 C CA . ASP D 1 124 ? -19.514 6.427 34.491 1.00 36.55 123 ASP D CA 1
ATOM 4306 C C . ASP D 1 124 ? -18.156 6.242 35.150 1.00 34.17 123 ASP D C 1
ATOM 4307 O O . ASP D 1 124 ? -17.917 5.223 35.809 1.00 35.00 123 ASP D O 1
ATOM 4312 N N . ALA D 1 125 ? -17.265 7.223 35.006 1.00 31.50 124 ALA D N 1
ATOM 4313 C CA . ALA D 1 125 ? -15.952 7.105 35.620 1.00 34.31 124 ALA D CA 1
ATOM 4314 C C . ALA D 1 125 ? -16.067 7.119 37.139 1.00 39.93 124 ALA D C 1
ATOM 4315 O O . ALA D 1 125 ? -15.389 6.348 37.816 1.00 38.01 124 ALA D O 1
ATOM 4325 N N . GLN D 1 127 ? -18.771 6.020 38.851 1.00 40.69 126 GLN D N 1
ATOM 4326 C CA . GLN D 1 127 ? -19.265 4.683 39.176 1.00 38.14 126 GLN D CA 1
ATOM 4327 C C . GLN D 1 127 ? -18.156 3.646 39.060 1.00 36.00 126 GLN D C 1
ATOM 4328 O O . GLN D 1 127 ? -18.096 2.695 39.849 1.00 35.87 126 GLN D O 1
ATOM 4334 N N . ALA D 1 128 ? -17.263 3.803 38.081 1.00 37.81 127 ALA D N 1
ATOM 4335 C CA . ALA D 1 128 ? -16.169 2.842 37.968 1.00 37.38 127 ALA D CA 1
ATOM 4336 C C . ALA D 1 128 ? -15.258 2.873 39.195 1.00 36.54 127 ALA D C 1
ATOM 4337 O O . ALA D 1 128 ? -14.703 1.835 39.578 1.00 37.10 127 ALA D O 1
ATOM 4339 N N . GLN D 1 129 ? -15.076 4.050 39.807 1.00 34.63 128 GLN D N 1
ATOM 4340 C CA . GLN D 1 129 ? -14.267 4.152 41.024 1.00 34.88 128 GLN D CA 1
ATOM 4341 C C . GLN D 1 129 ? -14.945 3.475 42.214 1.00 32.11 128 GLN D C 1
ATOM 4342 O O . GLN D 1 129 ? -14.286 2.770 42.988 1.00 32.00 128 GLN D O 1
ATOM 4348 N N . TYR D 1 130 ? -16.255 3.678 42.377 1.00 32.30 129 TYR D N 1
ATOM 4349 C CA . TYR D 1 130 ? -17.001 2.940 43.392 1.00 39.58 129 TYR D CA 1
ATOM 4350 C C . TYR D 1 130 ? -16.847 1.435 43.216 1.00 39.02 129 TYR D C 1
ATOM 4351 O O . TYR D 1 130 ? -16.545 0.713 44.178 1.00 40.30 129 TYR D O 1
ATOM 4360 N N . ASP D 1 131 ? -17.084 0.942 41.997 1.00 36.06 130 ASP D N 1
ATOM 4361 C CA . ASP D 1 131 ? -17.043 -0.498 41.758 1.00 38.56 130 ASP D CA 1
ATOM 4362 C C . ASP D 1 131 ? -15.653 -1.062 42.017 1.00 36.52 130 ASP D C 1
ATOM 4363 O O . ASP D 1 131 ? -15.514 -2.154 42.574 1.00 40.91 130 ASP D O 1
ATOM 4368 N N . ALA D 1 132 ? -14.612 -0.359 41.573 1.00 30.95 131 ALA D N 1
ATOM 4369 C CA . ALA D 1 132 ? -13.261 -0.857 41.796 1.00 29.30 131 ALA D CA 1
ATOM 4370 C C . ALA D 1 132 ? -12.914 -0.895 43.290 1.00 30.44 131 ALA D C 1
ATOM 4371 O O . ALA D 1 132 ? -12.324 -1.871 43.767 1.00 30.66 131 ALA D O 1
ATOM 4373 N N . TYR D 1 133 ? -13.262 0.161 44.045 1.00 33.14 132 TYR D N 1
ATOM 4374 C CA . TYR D 1 133 ? -12.941 0.173 45.478 1.00 32.00 132 TYR D CA 1
ATOM 4375 C C . TYR D 1 133 ? -13.764 -0.850 46.244 1.00 32.01 132 TYR D C 1
ATOM 4376 O O . TYR D 1 133 ? -13.241 -1.535 47.119 1.00 31.89 132 TYR D O 1
ATOM 4385 N N . ALA D 1 134 ? -15.049 -0.983 45.923 1.00 39.27 133 ALA D N 1
ATOM 4386 C CA . ALA D 1 134 ? -15.871 -1.963 46.627 1.00 40.05 133 ALA D CA 1
ATOM 4387 C C . ALA D 1 134 ? -15.395 -3.389 46.353 1.00 39.35 133 ALA D C 1
ATOM 4388 O O . ALA D 1 134 ? -15.444 -4.246 47.243 1.00 39.02 133 ALA D O 1
ATOM 4390 N N . LYS D 1 135 ? -14.882 -3.637 45.150 1.00 35.65 134 LYS D N 1
ATOM 4391 C CA . LYS D 1 135 ? -14.461 -4.976 44.753 1.00 37.85 134 LYS D CA 1
ATOM 4392 C C . LYS D 1 135 ? -13.191 -5.433 45.471 1.00 37.82 134 LYS D C 1
ATOM 4393 O O . LYS D 1 135 ? -13.062 -6.616 45.818 1.00 34.50 134 LYS D O 1
ATOM 4399 N N . TYR D 1 136 ? -12.211 -4.543 45.652 1.00 36.93 135 TYR D N 1
ATOM 4400 C CA . TYR D 1 136 ? -10.923 -4.997 46.157 1.00 33.06 135 TYR D CA 1
ATOM 4401 C C . TYR D 1 136 ? -10.707 -4.705 47.637 1.00 32.92 135 TYR D C 1
ATOM 4402 O O . TYR D 1 136 ? -9.774 -5.261 48.231 1.00 31.40 135 TYR D O 1
ATOM 4411 N N . TYR D 1 137 ? -11.550 -3.884 48.254 1.00 31.21 136 TYR D N 1
ATOM 4412 C CA . TYR D 1 137 ? -11.342 -3.495 49.635 1.00 29.23 136 TYR D CA 1
ATOM 4413 C C . TYR D 1 137 ? -12.585 -3.808 50.441 1.00 31.24 136 TYR D C 1
ATOM 4414 O O . TYR D 1 137 ? -13.709 -3.593 49.975 1.00 31.18 136 TYR D O 1
ATOM 4423 N N . SER D 1 138 ? -12.370 -4.258 51.678 1.00 27.99 137 SER D N 1
ATOM 4424 C CA . SER D 1 138 ? -13.484 -4.387 52.591 1.00 28.47 137 SER D CA 1
ATOM 4425 C C . SER D 1 138 ? -13.836 -3.007 53.135 1.00 30.95 137 SER D C 1
ATOM 4426 O O . SER D 1 138 ? -13.050 -2.065 53.040 1.00 31.99 137 SER D O 1
ATOM 4429 N N . THR D 1 139 ? -15.043 -2.903 53.699 1.00 33.21 138 THR D N 1
ATOM 4430 C CA . THR D 1 139 ? -15.494 -1.675 54.342 1.00 32.95 138 THR D CA 1
ATOM 4431 C C . THR D 1 139 ? -14.513 -1.207 55.407 1.00 32.55 138 THR D C 1
ATOM 4432 O O . THR D 1 139 ? -14.257 -0.008 55.549 1.00 31.53 138 THR D O 1
ATOM 4436 N N . SER D 1 140 ? -13.965 -2.139 56.173 1.00 33.02 139 SER D N 1
ATOM 4437 C CA . SER D 1 140 ? -13.024 -1.774 57.224 1.00 33.56 139 SER D CA 1
ATOM 4438 C C . SER D 1 140 ? -11.742 -1.177 56.644 1.00 31.21 139 SER D C 1
ATOM 4439 O O . SER D 1 140 ? -11.166 -0.247 57.219 1.00 29.76 139 SER D O 1
ATOM 4442 N N . GLU D 1 141 ? -11.287 -1.695 55.503 1.00 30.04 140 GLU D N 1
ATOM 4443 C CA . GLU D 1 141 ? -10.102 -1.148 54.850 1.00 29.15 140 GLU D CA 1
ATOM 4444 C C . GLU D 1 141 ? -10.393 0.217 54.231 1.00 29.69 140 GLU D C 1
ATOM 4445 O O . GLU D 1 141 ? -9.535 1.117 54.247 1.00 29.13 140 GLU D O 1
ATOM 4451 N N . ILE D 1 142 ? -11.600 0.393 53.687 1.00 28.78 141 ILE D N 1
ATOM 4452 C CA . ILE D 1 142 ? -11.986 1.683 53.122 1.00 28.55 141 ILE D CA 1
ATOM 4453 C C . ILE D 1 142 ? -11.927 2.764 54.198 1.00 26.32 141 ILE D C 1
ATOM 4454 O O . ILE D 1 142 ? -11.463 3.888 53.958 1.00 29.49 141 ILE D O 1
ATOM 4459 N N . LYS D 1 143 ? -12.412 2.444 55.400 1.00 26.73 142 LYS D N 1
ATOM 4460 C CA . LYS D 1 143 ? -12.352 3.404 56.496 1.00 28.56 142 LYS D CA 1
ATOM 4461 C C . LYS D 1 143 ? -10.915 3.649 56.931 1.00 27.55 142 LYS D C 1
ATOM 4462 O O . LYS D 1 143 ? -10.541 4.795 57.198 1.00 28.11 142 LYS D O 1
ATOM 4468 N N . ASP D 1 144 ? -10.096 2.593 57.022 1.00 27.89 143 ASP D N 1
ATOM 4469 C CA . ASP D 1 144 ? -8.685 2.809 57.337 1.00 29.26 143 ASP D CA 1
ATOM 4470 C C . ASP D 1 144 ? -8.043 3.748 56.319 1.00 30.90 143 ASP D C 1
ATOM 4471 O O . ASP D 1 144 ? -7.311 4.670 56.691 1.00 30.02 143 ASP D O 1
ATOM 4476 N N . LEU D 1 145 ? -8.272 3.491 55.021 1.00 27.74 144 LEU D N 1
ATOM 4477 C CA . LEU D 1 145 ? -7.677 4.317 53.978 1.00 29.26 144 LEU D CA 1
ATOM 4478 C C . LEU D 1 145 ? -8.108 5.767 54.127 1.00 29.39 144 LEU D C 1
ATOM 4479 O O . LEU D 1 145 ? -7.285 6.683 54.004 1.00 27.97 144 LEU D O 1
ATOM 4484 N N . THR D 1 146 ? -9.397 5.997 54.390 1.00 27.14 145 THR D N 1
ATOM 4485 C CA . THR D 1 146 ? -9.872 7.361 54.541 1.00 28.66 145 THR D CA 1
ATOM 4486 C C . THR D 1 146 ? -9.123 8.073 55.655 1.00 29.04 145 THR D C 1
ATOM 4487 O O . THR D 1 146 ? -8.688 9.222 55.491 1.00 27.13 145 THR D O 1
ATOM 4491 N N . THR D 1 147 ? -8.959 7.395 56.801 1.00 27.12 146 THR D N 1
ATOM 4492 C CA . THR D 1 147 ? -8.191 7.968 57.902 1.00 27.63 146 THR D CA 1
ATOM 4493 C C . THR D 1 147 ? -6.784 8.359 57.459 1.00 30.85 146 THR D C 1
ATOM 4494 O O . THR D 1 147 ? -6.303 9.445 57.788 1.00 25.82 146 THR D O 1
ATOM 4498 N N . PHE D 1 148 ? -6.098 7.477 56.725 1.00 22.53 147 PHE D N 1
ATOM 4499 C CA . PHE D 1 148 ? -4.761 7.827 56.245 1.00 25.73 147 PHE D CA 1
ATOM 4500 C C . PHE D 1 148 ? -4.801 9.028 55.290 1.00 27.66 147 PHE D C 1
ATOM 4501 O O . PHE D 1 148 ? -3.965 9.934 55.382 1.00 30.19 147 PHE D O 1
ATOM 4509 N N . TYR D 1 149 ? -5.744 9.043 54.351 1.00 23.62 148 TYR D N 1
ATOM 4510 C CA . TYR D 1 149 ? -5.747 10.118 53.349 1.00 25.98 148 TYR D CA 1
ATOM 4511 C C . TYR D 1 149 ? -6.096 11.468 53.955 1.00 26.96 148 TYR D C 1
ATOM 4512 O O . TYR D 1 149 ? -5.681 12.504 53.427 1.00 28.85 148 TYR D O 1
ATOM 4521 N N . LYS D 1 150 ? -6.844 11.472 55.059 1.00 31.25 149 LYS D N 1
ATOM 4522 C CA . LYS D 1 150 ? -7.220 12.694 55.758 1.00 31.66 149 LYS D CA 1
ATOM 4523 C C . LYS D 1 150 ? -6.174 13.165 56.753 1.00 29.06 149 LYS D C 1
ATOM 4524 O O . LYS D 1 150 ? -6.275 14.289 57.249 1.00 31.75 149 LYS D O 1
ATOM 4530 N N . SER D 1 151 ? -5.164 12.368 57.017 1.00 28.18 150 SER D N 1
ATOM 4531 C CA . SER D 1 151 ? -4.102 12.746 57.928 1.00 25.97 150 SER D CA 1
ATOM 4532 C C . SER D 1 151 ? -3.165 13.750 57.255 1.00 27.35 150 SER D C 1
ATOM 4533 O O . SER D 1 151 ? -3.184 13.907 56.032 1.00 29.45 150 SER D O 1
ATOM 4536 N N . PRO D 1 152 ? -2.357 14.477 58.038 1.00 27.76 151 PRO D N 1
ATOM 4537 C CA . PRO D 1 152 ? -1.432 15.446 57.405 1.00 26.25 151 PRO D CA 1
ATOM 4538 C C . PRO D 1 152 ? -0.488 14.804 56.397 1.00 28.66 151 PRO D C 1
ATOM 4539 O O . PRO D 1 152 ? -0.226 15.373 55.322 1.00 30.22 151 PRO D O 1
ATOM 4543 N N . THR D 1 153 ? 0.021 13.616 56.701 1.00 25.81 152 THR D N 1
ATOM 4544 C CA . THR D 1 153 ? 0.896 12.943 55.754 1.00 29.69 152 THR D CA 1
ATOM 4545 C C . THR D 1 153 ? 0.110 12.388 54.566 1.00 28.55 152 THR D C 1
ATOM 4546 O O . THR D 1 153 ? 0.633 12.354 53.453 1.00 27.60 152 THR D O 1
ATOM 4550 N N . GLY D 1 154 ? -1.135 11.953 54.779 1.00 30.49 153 GLY D N 1
ATOM 4551 C CA . GLY D 1 154 ? -1.966 11.537 53.661 1.00 28.15 153 GLY D CA 1
ATOM 4552 C C . GLY D 1 154 ? -2.221 12.651 52.655 1.00 26.47 153 GLY D C 1
ATOM 4553 O O . GLY D 1 154 ? -2.114 12.445 51.446 1.00 27.34 153 GLY D O 1
ATOM 4554 N N . ARG D 1 155 ? -2.581 13.841 53.138 1.00 29.18 154 ARG D N 1
ATOM 4555 C CA . ARG D 1 155 ? -2.846 14.946 52.218 1.00 27.62 154 ARG D CA 1
ATOM 4556 C C . ARG D 1 155 ? -1.582 15.324 51.452 1.00 28.90 154 ARG D C 1
ATOM 4557 O O . ARG D 1 155 ? -1.641 15.629 50.253 1.00 28.61 154 ARG D O 1
ATOM 4565 N N . LYS D 1 156 ? -0.425 15.301 52.125 1.00 31.32 155 LYS D N 1
ATOM 4566 C CA . LYS D 1 156 ? 0.848 15.502 51.430 1.00 32.12 155 LYS D CA 1
ATOM 4567 C C . LYS D 1 156 ? 1.067 14.421 50.365 1.00 35.42 155 LYS D C 1
ATOM 4568 O O . LYS D 1 156 ? 1.467 14.715 49.231 1.00 33.44 155 LYS D O 1
ATOM 4574 N N . PHE D 1 157 ? 0.829 13.156 50.728 1.00 31.82 156 PHE D N 1
ATOM 4575 C CA . PHE D 1 157 ? 0.964 12.041 49.784 1.00 33.26 156 PHE D CA 1
ATOM 4576 C C . PHE D 1 157 ? 0.093 12.253 48.547 1.00 35.22 156 PHE D C 1
ATOM 4577 O O . PHE D 1 157 ? 0.544 12.044 47.411 1.00 34.36 156 PHE D O 1
ATOM 4585 N N . ILE D 1 158 ? -1.161 12.674 48.739 1.00 35.62 157 ILE D N 1
ATOM 4586 C CA . ILE D 1 158 ? -1.993 12.969 47.574 1.00 35.95 157 ILE D CA 1
ATOM 4587 C C . ILE D 1 158 ? -1.334 14.023 46.694 1.00 34.63 157 ILE D C 1
ATOM 4588 O O . ILE D 1 158 ? -1.462 13.981 45.471 1.00 35.09 157 ILE D O 1
ATOM 4593 N N . GLN D 1 159 ? -0.607 14.977 47.292 1.00 36.91 158 GLN D N 1
ATOM 4594 C CA . GLN D 1 159 ? -0.079 16.097 46.519 1.00 36.03 158 GLN D CA 1
ATOM 4595 C C . GLN D 1 159 ? 1.221 15.755 45.796 1.00 36.67 158 GLN D C 1
ATOM 4596 O O . GLN D 1 159 ? 1.415 16.177 44.644 1.00 30.58 158 GLN D O 1
ATOM 4602 N N . VAL D 1 160 ? 2.116 14.984 46.423 1.00 32.20 159 VAL D N 1
ATOM 4603 C CA . VAL D 1 160 ? 3.462 14.830 45.881 1.00 32.09 159 VAL D CA 1
ATOM 4604 C C . VAL D 1 160 ? 3.789 13.423 45.396 1.00 33.04 159 VAL D C 1
ATOM 4605 O O . VAL D 1 160 ? 4.757 13.271 44.634 1.00 31.76 159 VAL D O 1
ATOM 4609 N N . GLN D 1 161 ? 3.029 12.395 45.793 1.00 32.88 160 GLN D N 1
ATOM 4610 C CA . GLN D 1 161 ? 3.477 11.028 45.531 1.00 34.76 160 GLN D CA 1
ATOM 4611 C C . GLN D 1 161 ? 3.667 10.771 44.032 1.00 36.09 160 GLN D C 1
ATOM 4612 O O . GLN D 1 161 ? 4.603 10.062 43.634 1.00 36.20 160 GLN D O 1
ATOM 4618 N N . ASP D 1 162 ? 2.804 11.338 43.178 1.00 37.70 161 ASP D N 1
ATOM 4619 C CA . ASP D 1 162 ? 3.025 11.210 41.729 1.00 39.13 161 ASP D CA 1
ATOM 4620 C C . ASP D 1 162 ? 4.327 11.858 41.284 1.00 35.39 161 ASP D C 1
ATOM 4621 O O . ASP D 1 162 ? 5.026 11.320 40.417 1.00 33.07 161 ASP D O 1
ATOM 4626 N N . GLN D 1 163 ? 4.664 13.015 41.859 1.00 31.62 162 GLN D N 1
ATOM 4627 C CA . GLN D 1 163 ? 5.927 13.676 41.551 1.00 34.03 162 GLN D CA 1
ATOM 4628 C C . GLN D 1 163 ? 7.111 12.813 41.952 1.00 32.82 162 GLN D C 1
ATOM 4629 O O . GLN D 1 163 ? 8.152 12.832 41.289 1.00 30.62 162 GLN D O 1
ATOM 4635 N N . VAL D 1 164 ? 6.984 12.075 43.061 1.00 35.77 163 VAL D N 1
ATOM 4636 C CA . VAL D 1 164 ? 8.049 11.165 43.479 1.00 33.67 163 VAL D CA 1
ATOM 4637 C C . VAL D 1 164 ? 8.275 10.091 42.417 1.00 36.08 163 VAL D C 1
ATOM 4638 O O . VAL D 1 164 ? 9.410 9.841 41.992 1.00 36.03 163 VAL D O 1
ATOM 4642 N N . GLY D 1 165 ? 7.198 9.438 41.973 1.00 37.70 164 GLY D N 1
ATOM 4643 C CA . GLY D 1 165 ? 7.336 8.419 40.943 1.00 37.20 164 GLY D CA 1
ATOM 4644 C C . GLY D 1 165 ? 7.906 8.968 39.643 1.00 38.46 164 GLY D C 1
ATOM 4645 O O . GLY D 1 165 ? 8.755 8.334 39.008 1.00 38.70 164 GLY D O 1
ATOM 4646 N N . ARG D 1 166 ? 7.442 10.149 39.228 1.00 40.59 165 ARG D N 1
ATOM 4647 C CA . ARG D 1 166 ? 7.914 10.737 37.980 1.00 41.22 165 ARG D CA 1
ATOM 4648 C C . ARG D 1 166 ? 9.392 11.092 38.042 1.00 41.05 165 ARG D C 1
ATOM 4649 O O . ARG D 1 166 ? 10.128 10.843 37.075 1.00 41.02 165 ARG D O 1
ATOM 4657 N N . ASP D 1 167 ? 9.845 11.703 39.147 1.00 37.34 166 ASP D N 1
ATOM 4658 C CA . ASP D 1 167 ? 11.275 11.967 39.293 1.00 37.43 166 ASP D CA 1
ATOM 4659 C C . ASP D 1 167 ? 12.096 10.698 39.169 1.00 36.64 166 ASP D C 1
ATOM 4660 O O . ASP D 1 167 ? 13.187 10.713 38.592 1.00 39.17 166 ASP D O 1
ATOM 4665 N N . VAL D 1 168 ? 11.626 9.598 39.744 1.00 37.87 167 VAL D N 1
ATOM 4666 C CA . VAL D 1 168 ? 12.379 8.354 39.622 1.00 35.49 167 VAL D CA 1
ATOM 4667 C C . VAL D 1 168 ? 12.474 7.937 38.158 1.00 35.24 167 VAL D C 1
ATOM 4668 O O . VAL D 1 168 ? 13.569 7.817 37.599 1.00 36.56 167 VAL D O 1
ATOM 4672 N N . VAL D 1 169 ? 11.325 7.795 37.492 1.00 37.23 168 VAL D N 1
ATOM 4673 C CA . VAL D 1 169 ? 11.305 7.247 36.130 1.00 35.67 168 VAL D CA 1
ATOM 4674 C C . VAL D 1 169 ? 11.925 8.210 35.128 1.00 34.76 168 VAL D C 1
ATOM 4675 O O . VAL D 1 169 ? 12.734 7.809 34.277 1.00 33.14 168 VAL D O 1
ATOM 4679 N N . ASN D 1 170 ? 11.533 9.488 35.180 1.00 37.07 169 ASN D N 1
ATOM 4680 C CA . ASN D 1 170 ? 12.048 10.442 34.196 1.00 37.23 169 ASN D CA 1
ATOM 4681 C C . ASN D 1 170 ? 13.544 10.670 34.367 1.00 39.96 169 ASN D C 1
ATOM 4682 O O . ASN D 1 170 ? 14.250 10.883 33.374 1.00 41.53 169 ASN D O 1
ATOM 4687 N N . GLY D 1 171 ? 14.031 10.681 35.615 1.00 36.25 170 GLY D N 1
ATOM 4688 C CA . GLY D 1 171 ? 15.458 10.854 35.847 1.00 33.88 170 GLY D CA 1
ATOM 4689 C C . GLY D 1 171 ? 16.276 9.702 35.300 1.00 34.23 170 GLY D C 1
ATOM 4690 O O . GLY D 1 171 ? 17.308 9.911 34.655 1.00 40.62 170 GLY D O 1
ATOM 4691 N N . LEU D 1 172 ? 15.817 8.473 35.534 1.00 34.73 171 LEU D N 1
ATOM 4692 C CA . LEU D 1 172 ? 16.502 7.306 34.985 1.00 32.91 171 LEU D CA 1
ATOM 4693 C C . LEU D 1 172 ? 16.426 7.306 33.476 1.00 32.17 171 LEU D C 1
ATOM 4694 O O . LEU D 1 172 ? 17.426 7.037 32.801 1.00 31.51 171 LEU D O 1
ATOM 4707 N N . GLN D 1 174 ? 16.162 9.966 31.520 1.00 40.11 173 GLN D N 1
ATOM 4708 C CA . GLN D 1 174 ? 17.109 10.962 31.021 1.00 36.61 173 GLN D CA 1
ATOM 4709 C C . GLN D 1 174 ? 18.548 10.463 31.081 1.00 36.74 173 GLN D C 1
ATOM 4710 O O . GLN D 1 174 ? 19.346 10.781 30.192 1.00 39.24 173 GLN D O 1
ATOM 4716 N N . LYS D 1 175 ? 18.911 9.671 32.097 1.00 40.82 174 LYS D N 1
ATOM 4717 C CA . LYS D 1 175 ? 20.312 9.262 32.180 1.00 43.26 174 LYS D CA 1
ATOM 4718 C C . LYS D 1 175 ? 20.654 8.071 31.285 1.00 39.96 174 LYS D C 1
ATOM 4719 O O . LYS D 1 175 ? 21.811 7.937 30.873 1.00 41.17 174 LYS D O 1
ATOM 4725 N N . TYR D 1 176 ? 19.694 7.194 30.995 1.00 37.43 175 TYR D N 1
ATOM 4726 C CA . TYR D 1 176 ? 19.959 5.926 30.319 1.00 38.64 175 TYR D CA 1
ATOM 4727 C C . TYR D 1 176 ? 19.350 5.804 28.927 1.00 40.56 175 TYR D C 1
ATOM 4728 O O . TYR D 1 176 ? 19.900 5.087 28.088 1.00 43.63 175 TYR D O 1
ATOM 4745 N N . PRO D 1 178 ? 19.280 7.840 26.335 1.00 39.95 177 PRO D N 1
ATOM 4746 C CA . PRO D 1 178 ? 20.208 8.199 25.241 1.00 42.03 177 PRO D CA 1
ATOM 4747 C C . PRO D 1 178 ? 21.208 7.100 24.924 1.00 41.37 177 PRO D C 1
ATOM 4748 O O . PRO D 1 178 ? 21.403 6.783 23.746 1.00 42.48 177 PRO D O 1
ATOM 4752 N N . GLN D 1 179 ? 21.827 6.476 25.939 1.00 39.63 178 GLN D N 1
ATOM 4753 C CA . GLN D 1 179 ? 22.836 5.458 25.653 1.00 38.58 178 GLN D CA 1
ATOM 4754 C C . GLN D 1 179 ? 22.219 4.164 25.122 1.00 38.01 178 GLN D C 1
ATOM 4755 O O . GLN D 1 179 ? 22.845 3.479 24.305 1.00 41.27 178 GLN D O 1
ATOM 4761 N N . ALA D 1 180 ? 21.018 3.791 25.578 1.00 34.94 179 ALA D N 1
ATOM 4762 C CA . ALA D 1 180 ? 20.366 2.624 24.991 1.00 32.11 179 ALA D CA 1
ATOM 4763 C C . ALA D 1 180 ? 20.031 2.871 23.530 1.00 36.75 179 ALA D C 1
ATOM 4764 O O . ALA D 1 180 ? 20.199 1.978 22.685 1.00 37.57 179 ALA D O 1
ATOM 4766 N N . ILE D 1 181 ? 19.550 4.074 23.208 1.00 37.49 180 ILE D N 1
ATOM 4767 C CA . ILE D 1 181 ? 19.271 4.396 21.813 1.00 39.43 180 ILE D CA 1
ATOM 4768 C C . ILE D 1 181 ? 20.563 4.374 21.010 1.00 38.32 180 ILE D C 1
ATOM 4769 O O . ILE D 1 181 ? 20.638 3.772 19.935 1.00 37.78 180 ILE D O 1
ATOM 4774 N N . LYS D 1 182 ? 21.609 5.018 21.537 1.00 37.97 181 LYS D N 1
ATOM 4775 C CA . LYS D 1 182 ? 22.881 5.069 20.827 1.00 38.87 181 LYS D CA 1
ATOM 4776 C C . LYS D 1 182 ? 23.458 3.673 20.587 1.00 39.27 181 LYS D C 1
ATOM 4777 O O . LYS D 1 182 ? 24.046 3.425 19.535 1.00 41.94 181 LYS D O 1
ATOM 4783 N N . ALA D 1 183 ? 23.334 2.757 21.558 1.00 39.46 182 ALA D N 1
ATOM 4784 C CA . ALA D 1 183 ? 23.846 1.397 21.359 1.00 35.83 182 ALA D CA 1
ATOM 4785 C C . ALA D 1 183 ? 23.143 0.727 20.193 1.00 35.43 182 ALA D C 1
ATOM 4786 O O . ALA D 1 183 ? 23.780 0.105 19.338 1.00 39.98 182 ALA D O 1
ATOM 4788 N N . THR D 1 184 ? 21.818 0.844 20.145 1.00 36.42 183 THR D N 1
ATOM 4789 C CA . THR D 1 184 ? 21.079 0.278 19.027 1.00 39.08 183 THR D CA 1
ATOM 4790 C C . THR D 1 184 ? 21.458 0.970 17.722 1.00 42.83 183 THR D C 1
ATOM 4791 O O . THR D 1 184 ? 21.654 0.311 16.695 1.00 44.28 183 THR D O 1
ATOM 4795 N N . ARG D 1 185 ? 21.595 2.297 17.747 1.00 42.98 184 ARG D N 1
ATOM 4796 C CA . ARG D 1 185 ? 21.922 3.020 16.522 1.00 44.37 184 ARG D CA 1
ATOM 4797 C C . ARG D 1 185 ? 23.298 2.634 15.986 1.00 46.22 184 ARG D C 1
ATOM 4798 O O . ARG D 1 185 ? 23.497 2.562 14.768 1.00 47.52 184 ARG D O 1
ATOM 4806 N N . ASP D 1 186 ? 24.269 2.395 16.868 1.00 46.54 185 ASP D N 1
ATOM 4807 C CA . ASP D 1 186 ? 25.607 2.066 16.382 1.00 49.52 185 ASP D CA 1
ATOM 4808 C C . ASP D 1 186 ? 25.636 0.681 15.733 1.00 49.26 185 ASP D C 1
ATOM 4809 O O . ASP D 1 186 ? 26.319 0.473 14.718 1.00 45.42 185 ASP D O 1
ATOM 4814 N N . GLN D 1 187 ? 24.898 -0.279 16.308 1.00 48.47 186 GLN D N 1
ATOM 4815 C CA . GLN D 1 187 ? 24.769 -1.585 15.675 1.00 45.42 186 GLN D CA 1
ATOM 4816 C C . GLN D 1 187 ? 24.020 -1.477 14.358 1.00 42.39 186 GLN D C 1
ATOM 4817 O O . GLN D 1 187 ? 24.384 -2.138 13.379 1.00 44.40 186 GLN D O 1
ATOM 4823 N N . ALA D 1 188 ? 22.960 -0.661 14.331 1.00 38.17 187 ALA D N 1
ATOM 4824 C CA . ALA D 1 188 ? 22.186 -0.469 13.116 1.00 45.68 187 ALA D CA 1
ATOM 4825 C C . ALA D 1 188 ? 23.059 0.068 11.985 1.00 46.90 187 ALA D C 1
ATOM 4826 O O . ALA D 1 188 ? 22.916 -0.359 10.832 1.00 45.89 187 ALA D O 1
ATOM 4828 N N . ASP D 1 189 ? 23.998 0.970 12.299 1.00 50.59 188 ASP D N 1
ATOM 4829 C CA . ASP D 1 189 ? 24.902 1.486 11.268 1.00 52.55 188 ASP D CA 1
ATOM 4830 C C . ASP D 1 189 ? 25.719 0.364 10.639 1.00 53.07 188 ASP D C 1
ATOM 4831 O O . ASP D 1 189 ? 25.961 0.364 9.429 1.00 53.22 188 ASP D O 1
ATOM 4836 N N . LYS D 1 190 ? 26.173 -0.585 11.454 1.00 53.36 189 LYS D N 1
ATOM 4837 C CA . LYS D 1 190 ? 26.963 -1.698 10.945 1.00 55.12 189 LYS D CA 1
ATOM 4838 C C . LYS D 1 190 ? 26.129 -2.646 10.099 1.00 52.77 189 LYS D C 1
ATOM 4839 O O . LYS D 1 190 ? 26.658 -3.278 9.181 1.00 52.39 189 LYS D O 1
ATOM 4845 N N . GLU D 1 191 ? 24.844 -2.801 10.423 1.00 54.96 190 GLU D N 1
ATOM 4846 C CA . GLU D 1 191 ? 23.989 -3.679 9.632 1.00 56.51 190 GLU D CA 1
ATOM 4847 C C . GLU D 1 191 ? 23.726 -3.089 8.256 1.00 56.12 190 GLU D C 1
ATOM 4848 O O . GLU D 1 191 ? 23.743 -3.813 7.252 1.00 56.05 190 GLU D O 1
ATOM 4854 N N . VAL D 1 192 ? 23.489 -1.775 8.188 1.00 53.47 191 VAL D N 1
ATOM 4855 C CA . VAL D 1 192 ? 23.292 -1.124 6.895 1.00 55.03 191 VAL D CA 1
ATOM 4856 C C . VAL D 1 192 ? 24.588 -1.118 6.094 1.00 56.45 191 VAL D C 1
ATOM 4857 O O . VAL D 1 192 ? 24.590 -1.410 4.890 1.00 59.67 191 VAL D O 1
ATOM 4861 N N . ALA D 1 193 ? 25.717 -0.829 6.748 1.00 53.56 192 ALA D N 1
ATOM 4862 C CA . ALA D 1 193 ? 26.984 -0.827 6.030 1.00 56.22 192 ALA D CA 1
ATOM 4863 C C . ALA D 1 193 ? 27.296 -2.205 5.461 1.00 61.21 192 ALA D C 1
ATOM 4864 O O . ALA D 1 193 ? 28.091 -2.319 4.522 1.00 62.79 192 ALA D O 1
ATOM 4866 N N . ALA D 1 194 ? 26.653 -3.244 5.991 1.00 62.70 193 ALA D N 1
ATOM 4867 C CA . ALA D 1 194 ? 26.904 -4.629 5.614 1.00 62.63 193 ALA D CA 1
ATOM 4868 C C . ALA D 1 194 ? 26.198 -5.089 4.336 1.00 61.60 193 ALA D C 1
ATOM 4869 O O . ALA D 1 194 ? 26.592 -6.118 3.784 1.00 59.93 193 ALA D O 1
ATOM 4871 N N . VAL D 1 195 ? 25.147 -4.407 3.881 1.00 64.65 194 VAL D N 1
ATOM 4872 C CA . VAL D 1 195 ? 24.421 -4.830 2.679 1.00 71.42 194 VAL D CA 1
ATOM 4873 C C . VAL D 1 195 ? 25.206 -4.693 1.369 1.00 71.97 194 VAL D C 1
ATOM 4874 O O . VAL D 1 195 ? 26.287 -4.095 1.324 1.00 71.23 194 VAL D O 1
ATOM 4878 N N . LYS D 1 196 ? 24.669 -5.328 0.334 1.00 73.88 195 LYS D N 1
ATOM 4879 C CA . LYS D 1 196 ? 25.248 -5.377 -1.007 1.00 73.93 195 LYS D CA 1
ATOM 4880 C C . LYS D 1 196 ? 24.223 -5.046 -2.081 1.00 74.24 195 LYS D C 1
ATOM 4881 O O . LYS D 1 196 ? 24.358 -4.063 -2.801 1.00 75.18 195 LYS D O 1
#

Foldseek 3Di:
DDDPLLLVLLVLLCVLLVVLVVLVVVLVVVLCQLVCQVVVVVVCLVPDDPDDPVRSVVCCVVCVVPVSVVVNVVTSVVSPDVVSSVVSCVSSVVCVVPDDSVRSNVSSVLSPDPVNVVCSVCVVVVVCVVVVVVVVPVVVVVVVVVVVVVVVVVD/DDDDDDLLLVLVVLLCVLLVVLVVLVVVLVVVLCQLVCLVVVVVVCLVPDDPDDPVVSVVCVVVCVVPVSVVCSVPTSPVSVDPVNSVVVCVSSVVCVVPDDSVRSNVSSVLCPDPVNVVCSVCVVVVVCCVVVVVVVPVVVVVVVVVVVVVVVVPDDD/DADPLLLVLLVLLCVLLVVLVVLVVVLVVQLCQLVCQVVVVVVCLVPDDPDDPVRSVVCCVVCVVPVSVVSSVVTSVVSVDVVVVVVSVVSSVVCVVPDDSVRSNVLSVQSPDPVVVVCSVCVVVVVCVVVVVVVVPVVVVVVVVVVVVVVVVPD/DFDDLLLVLLVLLCVLLVVLVVLVVVLVVVLCQLVCLVVVVVVCLVPDDPDDPVVSVVCCVVCVVPVSVVSNVVTRPVSVDVVSSVVSCVSSVVCRVPDDSVVSNVSSVQCPDPVNVVCSVCVVVVVCCVVVVVVVPVVVVVVVVVVVVVVVVPDD

InterPro domains:
  IPR018637 Domain of unknown function DUF2059 [PF09832] (123-180)

Radius of gyration: 40.41 Å; Cα contacts (8 Å, |Δi|>4): 568; chains: 4; bounding box: 59×31×139 Å

Sequence (625 aa):
PIDADKKAAIKDLLDAIDAPKLVSAIANSAEQSKQLVPAILSDALSENKTLNDKQKQAAVPTLQKNAVPKLVDGAGKVFGTQQ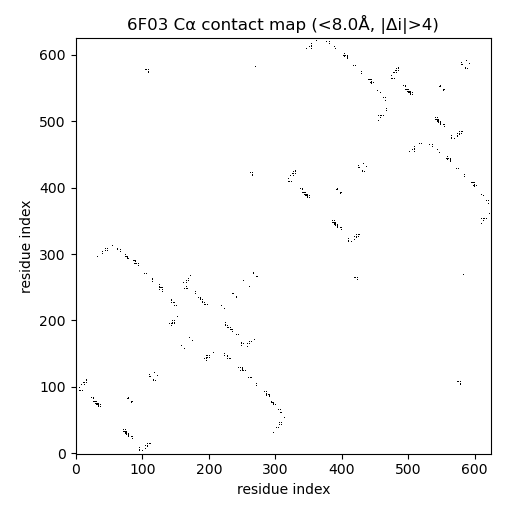FTNDAQAQYDAYAKYYSTSEIKDLTTFYKSPTGRKFIQVQDQVGRDVVNGLQKYPQAIKATRDQADKEVAAVAAPIDADKKAAIKDLLDAIDAPKLVSAIANSAEQSKQLVPAILSDALSENKTLNDKQKQAAVPTLQKNAVPKLVDGAGKVFGTQQFTNDAQAQYDAYAKYYSTSSEIKDLTTFYKSPTGRKFIQVQDQVGRDVVNGLQKYPQAIKATRDQADKEVAAVKPPIDADKKAAIKDLLDAIDAPKLVSAIANSAEQSKQLVPAILSDALSENKTLNDKQKQAAVPTLQKNAVPKLVDGAGKVFGTQQFTNDAQAQYDAYAKYYSTSEIKDLTTFYKSPTGRRKFIQVQDQVGRDVVNGLQKYPQAIKATRDQADKEVAAVPIDADKKAAIKDLLDAIDAPKLVSAIANSAEQSKQLVPAILSDALSENKTLNDKQKQAAVPTLQKNAVPKLVDGAGKVFGTQQFTNDAQAQYDAYAKYYSTSEIKDLTTFYKSPTGRKFIQVQDQVGRDVVNGLQKYPQAIKATRDQADKEVAAVK

Organism: Burkholderia pseudomallei (strain K96243) (NCBI:txid272560)

B-factor: mean 45.08, std 15.14, range [17.48, 138.77]